Protein 2O8S (pdb70)

Secondary structure (DSSP, 8-state):
------------HHHHHHHHHHHTHHHHHHHHTTSHHHHHHHHHHHHHGGG--STTT---HHHHHHHHHHTTTT----HHHHHHHHHH-SSSTT-GGGGSSSTHHHHHHHHT-HHHHGGGTTSSTIIIIIHHHHHHHHHHHHHHHTT-HHHHHHHHHHHHSTT--SHHHHHTSHHHHHHHHTTTT-----TTHHHHHHHSS-TTTTT-TTHHHHHHHHHH------/------------HHHHHHHHHHHTHHHHHHHHTTSHHHHHHHHHHHHHGGG--STTT---HHHHHHHHHHTTTT----HHHHHHHHHH-SSSTT-GGGGSS-THHHHHHHHT-HHHHGGGGGGSTIIIIIHHHHHHHHHHHHHHHTT-HHHHHHHHHHHHSTT--SHHHHHTSHHHHHHHHTTTT-----TTHHHHHHHSS-TTTTT-TTHHHHHHHHHH------

Organism: Agrobacterium fabrum (strain C58 / ATCC 33970) (NCBI:txid176299)

Nearest PDB structures (foldseek):
  2o8s-assembly2_B  TM=1.003E+00  e=2.382E-29  Agrobacterium fabrum str. C58
  2o8s-assembly2_B  TM=1.004E+00  e=2.084E-30  Agrobacterium fabrum str. C58

Solvent-accessible surface area: 23712 Å² total

Foldseek 3Di:
DQDDDDDQDVVLVQVVVLCVCVPPVVVLLVVLCVPPVLVVLLVCLLPCLLVDQALVSCCDQSNQCLLCLLLVVNSRVPVVVLSQLLQQAQPDCPRSQNSHLQVSSNLSSVLQNCNPQGRCSSVDCSPRVVSSSSNSLSCSLVVCCVPVVLSSLLSVCLVCQQVFQFLSSQVSHPSRVVLVCPLVPHVDDDDVVRVVDVVVDPSVCSNDSPVVSVSCVSSSVCCCPD/DFDDDDDQDLVLVQVVVLCVCVPPVVVLLVVLCVPPVLVVLLVCLLPCLLVDQALVSCCDQSNQCLLCLLLVVNSRVPVVRLSQLQQQAQPDCPRSQNSYLQVSSNLSSVLQNCNPQGRCSSVDCSPRVVSSSSNSLSCSLVVCCVPVVLSSLLSVCLVCQQVFQFLSSQVSHPSRVVLVCPLVPHVDDDDVVRVVVVVVDPSVCSNDSPVVSVSCVSSSVCCCPD

B-factor: mean 45.88, std 21.54, range [7.76, 92.49]

InterPro domains:
  IPR010626 Protein of unknown function DUF1217 [PF06748] (13-161)
  IPR023157 AGR-C-984p-like superfamily [G3DSA:1.10.3700.10] (1-177)
  IPR023157 AGR-C-984p-like superfamily [SSF158837] (1-176)

Sequence (452 aa):
PPSPQPVSHKVTSTYTSYRLISQDIGKSLERVSKQPDVARETEYYREKIGSVKSIDDFADTRLYNYALKAHGLEDAYAKAFIRKVLTEGASDKNAFANKLSDNRYAELAKSLDFAGLGAAATATEAAKSGVIGNYARQTLEQEAGDDNNGVRLALYFERKAPTIKSGLDFLADDALAQVFRTTFNLAADVDKQAALIEKSINIKDLQDPEKVGKLLERFTIWEQNPPPSPQPVSHKVTSTYTSYRLISQDIGKSLERVSKQPDVARETEYYREKIGSVKSIDDFADTRLYNYALKAHGLEDAYAKAFIRKVLTEGASDKNAFANKLSDNRYAELAKSLDFAGLGAAATATEAAKSGVIGNYARQTLEQEAGDDNNGVRLALYFERKAPTIKSGLDFLADDALAQVFRTTFNLAADVDKQAALIEKSINIKDLQDPEKVGKLLERFTIWEQNP

Structure (mmCIF, N/CA/C/O backbone):
data_2O8S
#
_entry.id   2O8S
#
_cell.length_a   42.490
_cell.length_b   42.490
_cell.length_c   332.804
_cell.angle_alpha   90.00
_cell.angle_beta   90.00
_cell.angle_gamma   90.00
#
_symmetry.space_group_name_H-M   'P 43'
#
loop_
_entity.id
_entity.type
_entity.pdbx_description
1 polymer AGR_C_984p
2 non-polymer 'SULFATE ION'
3 water water
#
loop_
_atom_site.group_PDB
_atom_site.id
_atom_site.type_symbol
_atom_site.label_atom_id
_atom_site.label_alt_id
_atom_site.label_comp_id
_atom_site.label_asym_id
_atom_site.label_entity_id
_atom_site.label_seq_id
_atom_site.pdbx_PDB_ins_code
_atom_site.Cartn_x
_atom_site.Cartn_y
_atom_site.Cartn_z
_atom_site.occupancy
_atom_site.B_iso_or_equiv
_atom_site.auth_seq_id
_atom_site.auth_comp_id
_atom_site.auth_asym_id
_atom_site.auth_atom_id
_atom_site.pdbx_PDB_model_num
ATOM 1 N N . PRO A 1 20 ? 17.132 -2.507 164.539 1.00 62.41 20 PRO A N 1
ATOM 2 C CA . PRO A 1 20 ? 16.248 -1.507 165.185 1.00 61.91 20 PRO A CA 1
ATOM 3 C C . PRO A 1 20 ? 16.998 -0.709 166.252 1.00 60.84 20 PRO A C 1
ATOM 4 O O . PRO A 1 20 ? 16.774 -0.888 167.450 1.00 60.18 20 PRO A O 1
ATOM 8 N N . PRO A 1 21 ? 17.910 0.181 165.821 1.00 60.45 21 PRO A N 1
ATOM 9 C CA . PRO A 1 21 ? 18.694 1.010 166.744 1.00 58.74 21 PRO A CA 1
ATOM 10 C C . PRO A 1 21 ? 17.854 2.095 167.400 1.00 57.18 21 PRO A C 1
ATOM 11 O O . PRO A 1 21 ? 17.233 2.910 166.713 1.00 56.42 21 PRO A O 1
ATOM 15 N N . SER A 1 22 ? 17.843 2.089 168.730 1.00 54.42 22 SER A N 1
ATOM 16 C CA . SER A 1 22 ? 17.101 3.060 169.518 1.00 51.92 22 SER A CA 1
ATOM 17 C C . SER A 1 22 ? 17.003 4.357 168.735 1.00 51.13 22 SER A C 1
ATOM 18 O O . SER A 1 22 ? 18.020 4.890 168.277 1.00 49.35 22 SER A O 1
ATOM 21 N N . PRO A 1 23 ? 15.775 4.870 168.551 1.00 51.14 23 PRO A N 1
ATOM 22 C CA . PRO A 1 23 ? 15.523 6.115 167.817 1.00 51.89 23 PRO A CA 1
ATOM 23 C C . PRO A 1 23 ? 16.128 7.347 168.498 1.00 52.83 23 PRO A C 1
ATOM 24 O O . PRO A 1 23 ? 16.561 7.282 169.647 1.00 52.51 23 PRO A O 1
ATOM 28 N N . GLN A 1 24 ? 16.149 8.468 167.784 1.00 54.24 24 GLN A N 1
ATOM 29 C CA . GLN A 1 24 ? 16.711 9.706 168.318 1.00 54.35 24 GLN A CA 1
ATOM 30 C C . GLN A 1 24 ? 16.115 10.972 167.669 1.00 55.72 24 GLN A C 1
ATOM 31 O O . GLN A 1 24 ? 15.785 10.975 166.474 1.00 55.89 24 GLN A O 1
ATOM 37 N N . PRO A 1 25 ? 15.965 12.062 168.458 1.00 57.14 25 PRO A N 1
ATOM 38 C CA . PRO A 1 25 ? 15.408 13.343 167.998 1.00 57.76 25 PRO A CA 1
ATOM 39 C C . PRO A 1 25 ? 16.089 13.930 166.763 1.00 58.95 25 PRO A C 1
ATOM 40 O O . PRO A 1 25 ? 17.177 14.498 166.852 1.00 59.93 25 PRO A O 1
ATOM 44 N N . VAL A 1 26 ? 15.424 13.793 165.616 1.00 59.48 26 VAL A N 1
ATOM 45 C CA . VAL A 1 26 ? 15.940 14.286 164.335 1.00 60.48 26 VAL A CA 1
ATOM 46 C C . VAL A 1 26 ? 15.817 15.818 164.221 1.00 60.82 26 VAL A C 1
ATOM 47 O O . VAL A 1 26 ? 14.837 16.406 164.670 1.00 60.43 26 VAL A O 1
ATOM 51 N N . SER A 1 27 ? 16.823 16.447 163.622 1.00 61.27 27 SER A N 1
ATOM 52 C CA . SER A 1 27 ? 16.871 17.900 163.452 1.00 63.38 27 SER A CA 1
ATOM 53 C C . SER A 1 27 ? 15.516 18.620 163.451 1.00 64.44 27 SER A C 1
ATOM 54 O O . SER A 1 27 ? 14.709 18.422 162.543 1.00 64.61 27 SER A O 1
ATOM 57 N N . HIS A 1 28 ? 15.270 19.463 164.456 1.00 65.34 28 HIS A N 1
ATOM 58 C CA . HIS A 1 28 ? 14.006 20.201 164.527 1.00 67.64 28 HIS A CA 1
ATOM 59 C C . HIS A 1 28 ? 14.235 21.705 164.404 1.00 68.24 28 HIS A C 1
ATOM 60 O O . HIS A 1 28 ? 13.908 22.311 163.382 1.00 67.74 28 HIS A O 1
ATOM 67 N N . LYS A 1 29 ? 14.805 22.299 165.445 1.00 68.80 29 LYS A N 1
ATOM 68 C CA . LYS A 1 29 ? 15.057 23.741 165.477 1.00 69.00 29 LYS A CA 1
ATOM 69 C C . LYS A 1 29 ? 16.447 24.100 164.948 1.00 69.25 29 LYS A C 1
ATOM 70 O O . LYS A 1 29 ? 16.657 25.186 164.404 1.00 69.42 29 LYS A O 1
ATOM 76 N N . VAL A 1 54 ? 34.717 22.159 138.231 1.00 63.22 54 VAL A N 1
ATOM 77 C CA . VAL A 1 54 ? 35.343 23.448 137.962 1.00 63.48 54 VAL A CA 1
ATOM 78 C C . VAL A 1 54 ? 36.491 23.691 138.937 1.00 63.95 54 VAL A C 1
ATOM 79 O O . VAL A 1 54 ? 37.295 24.605 138.733 1.00 63.99 54 VAL A O 1
ATOM 83 N N . THR A 1 55 ? 36.542 22.879 139.998 1.00 64.66 55 THR A N 1
ATOM 84 C CA . THR A 1 55 ? 37.580 22.937 141.047 1.00 65.53 55 THR A CA 1
ATOM 85 C C . THR A 1 55 ? 37.427 24.017 142.132 1.00 66.73 55 THR A C 1
ATOM 86 O O . THR A 1 55 ? 38.197 24.048 143.095 1.00 67.56 55 THR A O 1
ATOM 90 N N . SER A 1 56 ? 36.434 24.887 141.976 1.00 67.64 56 SER A N 1
ATOM 91 C CA . SER A 1 56 ? 36.194 25.980 142.914 1.00 68.49 56 SER A CA 1
ATOM 92 C C . SER A 1 56 ? 36.057 25.571 144.382 1.00 69.28 56 SER A C 1
ATOM 93 O O . SER A 1 56 ? 36.519 26.292 145.273 1.00 69.71 56 SER A O 1
ATOM 96 N N . THR A 1 57 ? 35.424 24.431 144.645 1.00 69.49 57 THR A N 1
ATOM 97 C CA . THR A 1 57 ? 35.257 23.983 146.027 1.00 69.75 57 THR A CA 1
ATOM 98 C C . THR A 1 57 ? 36.607 23.673 146.665 1.00 70.24 57 THR A C 1
ATOM 99 O O . THR A 1 57 ? 36.948 24.252 147.694 1.00 70.61 57 THR A O 1
ATOM 103 N N . TYR A 1 58 ? 37.373 22.769 146.056 1.00 71.40 58 TYR A N 1
ATOM 104 C CA . TYR A 1 58 ? 38.687 22.407 146.583 1.00 71.91 58 TYR A CA 1
ATOM 105 C C . TYR A 1 58 ? 39.458 23.678 146.861 1.00 71.80 58 TYR A C 1
ATOM 106 O O . TYR A 1 58 ? 40.264 23.748 147.788 1.00 71.63 58 TYR A O 1
ATOM 115 N N . THR A 1 59 ? 39.207 24.680 146.028 1.00 71.87 59 THR A N 1
ATOM 116 C CA . THR A 1 59 ? 39.845 25.980 146.162 1.00 72.25 59 THR A CA 1
ATOM 117 C C . THR A 1 59 ? 39.542 26.526 147.559 1.00 72.40 59 THR A C 1
ATOM 118 O O . THR A 1 59 ? 40.419 26.566 148.421 1.00 72.63 59 THR A O 1
ATOM 122 N N . SER A 1 60 ? 38.289 26.923 147.770 1.00 72.17 60 SER A N 1
ATOM 123 C CA . SER A 1 60 ? 37.823 27.472 149.043 1.00 71.66 60 SER A CA 1
ATOM 124 C C . SER A 1 60 ? 38.319 26.680 150.247 1.00 71.15 60 SER A C 1
ATOM 125 O O . SER A 1 60 ? 38.893 27.244 151.181 1.00 71.22 60 SER A O 1
ATOM 128 N N . TYR A 1 61 ? 38.074 25.375 150.228 1.00 70.69 61 TYR A N 1
ATOM 129 C CA . TYR A 1 61 ? 38.511 24.498 151.307 1.00 70.25 61 TYR A CA 1
ATOM 130 C C . TYR A 1 61 ? 39.958 24.835 151.620 1.00 70.83 61 TYR A C 1
ATOM 131 O O . TYR A 1 61 ? 40.272 25.393 152.674 1.00 71.30 61 TYR A O 1
ATOM 140 N N . ARG A 1 62 ? 40.831 24.480 150.688 1.00 71.65 62 ARG A N 1
ATOM 141 C CA . ARG A 1 62 ? 42.252 24.741 150.816 1.00 72.08 62 ARG A CA 1
ATOM 142 C C . ARG A 1 62 ? 42.552 26.087 151.472 1.00 72.02 62 ARG A C 1
ATOM 143 O O . ARG A 1 62 ? 43.405 26.184 152.354 1.00 71.72 62 ARG A O 1
ATOM 151 N N . LEU A 1 63 ? 41.849 27.127 151.041 1.00 72.78 63 LEU A N 1
ATOM 152 C CA . LEU A 1 63 ? 42.066 28.460 151.590 1.00 73.46 63 LEU A CA 1
ATOM 153 C C . LEU A 1 63 ? 42.015 28.422 153.108 1.00 73.03 63 LEU A C 1
ATOM 154 O O . LEU A 1 63 ? 42.966 28.816 153.785 1.00 73.34 63 LEU A O 1
ATOM 159 N N . ILE A 1 64 ? 40.902 27.926 153.635 1.00 71.97 64 ILE A N 1
ATOM 160 C CA . ILE A 1 64 ? 40.704 27.840 155.074 1.00 71.17 64 ILE A CA 1
ATOM 161 C C . ILE A 1 64 ? 41.646 26.837 155.714 1.00 70.27 64 ILE A C 1
ATOM 162 O O . ILE A 1 64 ? 42.481 27.194 156.540 1.00 68.82 64 ILE A O 1
ATOM 167 N N . SER A 1 65 ? 41.497 25.579 155.323 1.00 70.11 65 SER A N 1
ATOM 168 C CA . SER A 1 65 ? 42.319 24.502 155.849 1.00 70.57 65 SER A CA 1
ATOM 169 C C . SER A 1 65 ? 43.764 24.900 156.082 1.00 71.41 65 SER A C 1
ATOM 170 O O . SER A 1 65 ? 44.367 24.533 157.089 1.00 71.54 65 SER A O 1
ATOM 173 N N . GLN A 1 66 ? 44.322 25.646 155.138 1.00 72.97 66 GLN A N 1
ATOM 174 C CA . GLN A 1 66 ? 45.706 26.075 155.238 1.00 74.38 66 GLN A CA 1
ATOM 175 C C . GLN A 1 66 ? 45.903 26.922 156.481 1.00 74.41 66 GLN A C 1
ATOM 176 O O . GLN A 1 66 ? 46.361 26.424 157.508 1.00 74.88 66 GLN A O 1
ATOM 182 N N . ASP A 1 67 ? 45.550 28.200 156.389 1.00 74.33 67 ASP A N 1
ATOM 183 C CA . ASP A 1 67 ? 45.703 29.101 157.522 1.00 74.57 67 ASP A CA 1
ATOM 184 C C . ASP A 1 67 ? 44.563 28.897 158.513 1.00 73.92 67 ASP A C 1
ATOM 185 O O . ASP A 1 67 ? 43.832 29.831 158.842 1.00 74.13 67 ASP A O 1
ATOM 190 N N . ILE A 1 68 ? 44.414 27.670 158.994 1.00 73.22 68 ILE A N 1
ATOM 191 C CA . ILE A 1 68 ? 43.347 27.362 159.930 1.00 71.68 68 ILE A CA 1
ATOM 192 C C . ILE A 1 68 ? 43.444 28.206 161.187 1.00 70.57 68 ILE A C 1
ATOM 193 O O . ILE A 1 68 ? 42.432 28.628 161.735 1.00 70.79 68 ILE A O 1
ATOM 198 N N . GLY A 1 69 ? 44.668 28.452 161.636 1.00 69.43 69 GLY A N 1
ATOM 199 C CA . GLY A 1 69 ? 44.862 29.247 162.831 1.00 67.52 69 GLY A CA 1
ATOM 200 C C . GLY A 1 69 ? 44.199 30.605 162.744 1.00 66.74 69 GLY A C 1
ATOM 201 O O . GLY A 1 69 ? 43.460 30.996 163.642 1.00 65.93 69 GLY A O 1
ATOM 202 N N . LYS A 1 70 ? 44.459 31.324 161.656 1.00 66.15 70 LYS A N 1
ATOM 203 C CA . LYS A 1 70 ? 43.895 32.656 161.449 1.00 65.36 70 LYS A CA 1
ATOM 204 C C . LYS A 1 70 ? 42.376 32.620 161.323 1.00 64.13 70 LYS A C 1
ATOM 205 O O . LYS A 1 70 ? 41.691 33.557 161.727 1.00 65.16 70 LYS A O 1
ATOM 211 N N . SER A 1 71 ? 41.849 31.543 160.755 1.00 61.85 71 SER A N 1
ATOM 212 C CA . SER A 1 71 ? 40.408 31.417 160.610 1.00 59.10 71 SER A CA 1
ATOM 213 C C . SER A 1 71 ? 39.787 31.284 161.993 1.00 57.79 71 SER A C 1
ATOM 214 O O . SER A 1 71 ? 39.024 32.149 162.430 1.00 56.96 71 SER A O 1
ATOM 217 N N . LEU A 1 72 ? 40.132 30.196 162.677 1.00 55.83 72 LEU A N 1
ATOM 218 C CA . LEU A 1 72 ? 39.630 29.912 164.017 1.00 54.77 72 LEU A CA 1
ATOM 219 C C . LEU A 1 72 ? 39.858 31.054 164.989 1.00 55.58 72 LEU A C 1
ATOM 220 O O . LEU A 1 72 ? 39.096 31.237 165.932 1.00 55.37 72 LEU A O 1
ATOM 225 N N . GLU A 1 73 ? 40.922 31.810 164.752 1.00 56.79 73 GLU A N 1
ATOM 226 C CA . GLU A 1 73 ? 41.289 32.933 165.602 1.00 57.88 73 GLU A CA 1
ATOM 227 C C . GLU A 1 73 ? 40.380 34.121 165.287 1.00 57.64 73 GLU A C 1
ATOM 228 O O . GLU A 1 73 ? 39.927 34.836 166.184 1.00 58.61 73 GLU A O 1
ATOM 234 N N . ARG A 1 74 ? 40.107 34.322 164.004 1.00 56.65 74 ARG A N 1
ATOM 235 C CA . ARG A 1 74 ? 39.237 35.408 163.583 1.00 55.10 74 ARG A CA 1
ATOM 236 C C . ARG A 1 74 ? 37.836 35.120 164.130 1.00 54.07 74 ARG A C 1
ATOM 237 O O . ARG A 1 74 ? 37.171 35.996 164.689 1.00 53.55 74 ARG A O 1
ATOM 245 N N . VAL A 1 75 ? 37.402 33.874 163.969 1.00 51.42 75 VA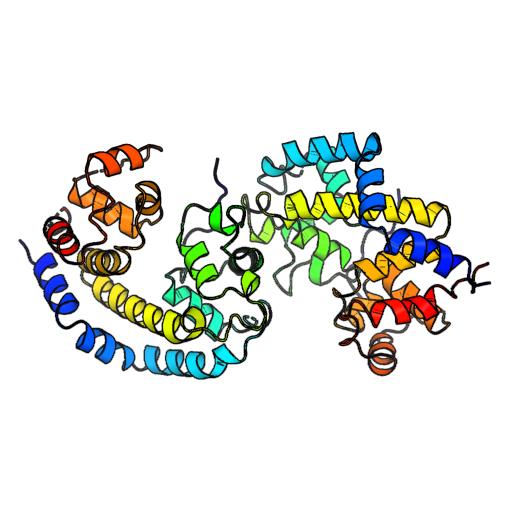L A N 1
ATOM 246 C CA . VAL A 1 75 ? 36.095 33.444 164.439 1.00 49.87 75 VAL A CA 1
ATOM 247 C C . VAL A 1 75 ? 35.941 33.678 165.940 1.00 48.71 75 VAL A C 1
ATOM 248 O O . VAL A 1 75 ? 34.984 34.306 166.379 1.00 48.78 75 VAL A O 1
ATOM 252 N N . SER A 1 76 ? 36.896 33.179 166.718 1.00 47.13 76 SER A N 1
ATOM 253 C CA . SER A 1 76 ? 36.875 33.324 168.174 1.00 45.53 76 SER A CA 1
ATOM 254 C C . SER A 1 76 ? 36.670 34.776 168.585 1.00 44.60 76 SER A C 1
ATOM 255 O O . SER A 1 76 ? 36.310 35.076 169.733 1.00 43.19 76 SER A O 1
ATOM 258 N N . LYS A 1 77 ? 36.904 35.670 167.632 1.00 44.49 77 LYS A N 1
ATOM 259 C CA . LYS A 1 77 ? 36.770 37.089 167.869 1.00 45.33 77 LYS A CA 1
ATOM 260 C C . LYS A 1 77 ? 35.366 37.592 167.554 1.00 44.44 77 LYS A C 1
ATOM 261 O O . LYS A 1 77 ? 35.004 38.707 167.935 1.00 42.63 77 LYS A O 1
ATOM 267 N N . GLN A 1 78 ? 34.571 36.781 166.861 1.00 43.76 78 GLN A N 1
ATOM 268 C CA . GLN A 1 78 ? 33.214 37.197 166.531 1.00 43.75 78 GLN A CA 1
ATOM 269 C C . GLN A 1 78 ? 32.449 37.448 167.814 1.00 43.26 78 GLN A C 1
ATOM 270 O O . GLN A 1 78 ? 32.343 36.577 168.673 1.00 42.37 78 GLN A O 1
ATOM 276 N N . PRO A 1 79 ? 31.880 38.652 167.941 1.00 43.59 79 PRO A N 1
ATOM 277 C CA . PRO A 1 79 ? 31.110 39.095 169.105 1.00 42.99 79 PRO A CA 1
ATOM 278 C C . PRO A 1 79 ? 30.258 38.029 169.786 1.00 42.13 79 PRO A C 1
ATOM 279 O O . PRO A 1 79 ? 30.213 37.966 171.015 1.00 42.02 79 PRO A O 1
ATOM 283 N N . ASP A 1 80 ? 29.590 37.194 168.992 1.00 41.57 80 ASP A N 1
ATOM 284 C CA . ASP A 1 80 ? 28.733 36.153 169.543 1.00 40.35 80 ASP A CA 1
ATOM 285 C C . ASP A 1 80 ? 29.532 35.008 170.137 1.00 38.55 80 ASP A C 1
ATOM 286 O O . ASP A 1 80 ? 29.266 34.582 171.263 1.00 37.39 80 ASP A O 1
ATOM 291 N N . VAL A 1 81 ? 30.506 34.512 169.374 1.00 34.67 81 VAL A N 1
ATOM 292 C CA . VAL A 1 81 ? 31.356 33.421 169.832 1.00 32.64 81 VAL A CA 1
ATOM 293 C C . VAL A 1 81 ? 32.113 33.881 171.079 1.00 31.58 81 VAL A C 1
ATOM 294 O O . VAL A 1 81 ? 32.290 33.134 172.036 1.00 31.59 81 VAL A O 1
ATOM 298 N N . ALA A 1 82 ? 32.541 35.131 171.060 1.00 30.70 82 ALA A N 1
ATOM 299 C CA . ALA A 1 82 ? 33.270 35.700 172.170 1.00 29.99 82 ALA A CA 1
ATOM 300 C C . ALA A 1 82 ? 32.434 35.667 173.440 1.00 31.44 82 ALA A C 1
ATOM 301 O O . ALA A 1 82 ? 32.771 34.983 174.399 1.00 33.26 82 ALA A O 1
ATOM 303 N N . ARG A 1 83 ? 31.343 36.419 173.443 1.00 31.42 83 ARG A N 1
ATOM 304 C CA . ARG A 1 83 ? 30.441 36.499 174.587 1.00 28.96 83 ARG A CA 1
ATOM 305 C C . ARG A 1 83 ? 30.048 35.129 175.161 1.00 29.36 83 ARG A C 1
ATO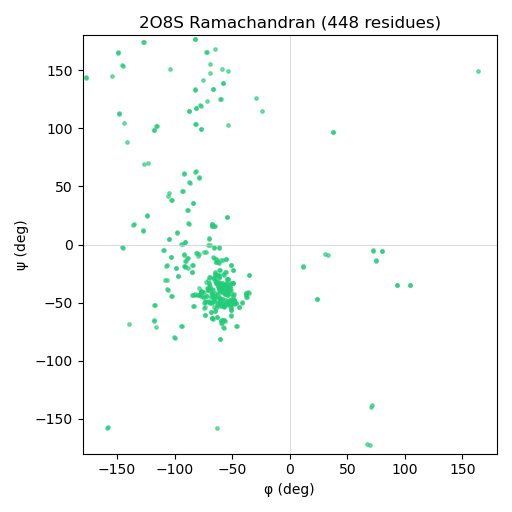M 306 O O . ARG A 1 83 ? 30.155 34.893 176.368 1.00 31.09 83 ARG A O 1
ATOM 314 N N . GLU A 1 84 ? 29.595 34.223 174.307 1.00 27.79 84 GLU A N 1
ATOM 315 C CA . GLU A 1 84 ? 29.213 32.907 174.777 1.00 26.66 84 GLU A CA 1
ATOM 316 C C . GLU A 1 84 ? 30.412 32.115 175.273 1.00 25.09 84 GLU A C 1
ATOM 317 O O . GLU A 1 84 ? 30.351 31.499 176.333 1.00 25.28 84 GLU A O 1
ATOM 323 N N . THR A 1 85 ? 31.501 32.132 174.512 1.00 24.29 85 THR A N 1
ATOM 324 C CA . THR A 1 85 ? 32.731 31.416 174.880 1.00 22.60 85 THR A CA 1
ATOM 325 C C . THR A 1 85 ? 33.236 31.877 176.244 1.00 21.86 85 THR A C 1
ATOM 326 O O . THR A 1 85 ? 33.778 31.093 177.029 1.00 24.09 85 THR A O 1
ATOM 330 N N . GLU A 1 86 ? 33.043 33.162 176.515 1.00 19.22 86 GLU A N 1
ATOM 331 C CA . GLU A 1 86 ? 33.459 33.773 177.772 1.00 19.46 86 GLU A CA 1
ATOM 332 C C . GLU A 1 86 ? 32.703 33.187 178.956 1.00 20.02 86 GLU A C 1
ATOM 333 O O . GLU A 1 86 ? 33.298 32.708 179.924 1.00 20.93 86 GLU A O 1
ATOM 339 N N . TYR A 1 87 ? 31.380 33.245 178.853 1.00 18.99 87 TYR A N 1
ATOM 340 C CA . TYR A 1 87 ? 30.475 32.744 179.878 1.00 17.23 87 TYR A CA 1
ATOM 341 C C . TYR A 1 87 ? 30.738 31.273 180.172 1.00 15.42 87 TYR A C 1
ATOM 342 O O . TYR A 1 87 ? 30.733 30.840 181.329 1.00 19.35 87 TYR A O 1
ATOM 351 N N . TYR A 1 88 ? 30.975 30.504 179.125 1.00 13.42 88 TYR A N 1
ATOM 352 C CA . TYR A 1 88 ? 31.232 29.087 179.290 1.00 13.36 88 TYR A CA 1
ATOM 353 C C . TYR A 1 88 ? 32.577 28.818 180.000 1.00 17.30 88 TYR A C 1
ATOM 354 O O . TYR A 1 88 ? 32.676 27.964 180.900 1.00 19.64 88 TYR A O 1
ATOM 363 N N . ARG A 1 89 ? 33.610 29.567 179.628 1.00 16.67 89 ARG A N 1
ATOM 364 C CA . ARG A 1 89 ? 34.911 29.366 180.251 1.00 18.09 89 ARG A CA 1
ATOM 365 C C . ARG A 1 89 ? 34.881 29.676 181.748 1.00 18.11 89 ARG A C 1
ATOM 366 O O . ARG A 1 89 ? 35.589 29.039 182.540 1.00 18.64 89 ARG A O 1
ATOM 374 N N . GLU A 1 90 ? 34.043 30.631 182.139 1.00 18.85 90 GLU A N 1
ATOM 375 C CA . GLU A 1 90 ? 33.941 31.057 183.535 1.00 18.33 90 GLU A CA 1
ATOM 376 C C . GLU A 1 90 ? 32.928 30.349 184.397 1.00 20.53 90 GLU A C 1
ATOM 377 O O . GLU A 1 90 ? 33.003 30.426 185.620 1.00 21.71 90 GLU A O 1
ATOM 383 N N . LYS A 1 91 ? 31.963 29.684 183.776 1.00 20.96 91 LYS A N 1
ATOM 384 C CA . LYS A 1 91 ? 30.938 28.993 184.539 1.00 20.45 91 LYS A CA 1
ATOM 385 C C . LYS A 1 91 ? 31.042 27.484 184.524 1.00 19.14 91 LYS A C 1
ATOM 386 O O . LYS A 1 91 ? 30.669 26.821 185.489 1.00 21.84 91 LYS A O 1
ATOM 392 N N . ILE A 1 92 ? 31.550 26.931 183.435 1.00 18.58 92 ILE A N 1
ATOM 393 C CA . ILE A 1 92 ? 31.609 25.493 183.334 1.00 15.95 92 ILE A CA 1
ATOM 394 C C . ILE A 1 92 ? 32.249 24.779 184.539 1.00 16.83 92 ILE A C 1
ATOM 395 O O . ILE A 1 92 ? 31.679 23.807 185.071 1.00 15.38 92 ILE A O 1
ATOM 400 N N . GLY A 1 93 ? 33.397 25.277 185.001 1.00 16.70 93 GLY A N 1
ATOM 401 C CA . GLY A 1 93 ? 34.075 24.638 186.116 1.00 15.79 93 GLY A CA 1
ATOM 402 C C . GLY A 1 93 ? 33.276 24.561 187.396 1.00 17.81 93 GLY A C 1
ATOM 403 O O . GLY A 1 93 ? 33.664 23.845 188.321 1.00 18.05 93 GLY A O 1
ATOM 404 N N . SER A 1 94 ? 32.174 25.306 187.455 1.00 17.96 94 SER A N 1
ATOM 405 C CA . SER A 1 94 ? 31.315 25.332 188.631 1.00 18.59 94 SER A CA 1
ATOM 406 C C . SER A 1 94 ? 30.244 24.253 188.602 1.00 18.60 94 SER A C 1
ATOM 407 O O . SER A 1 94 ? 29.581 24.017 189.602 1.00 19.60 94 SER A O 1
ATOM 410 N N . VAL A 1 95 ? 30.075 23.608 187.451 1.00 19.92 95 VAL A N 1
ATOM 411 C CA . VAL A 1 95 ? 29.070 22.567 187.295 1.00 19.73 95 VAL A CA 1
ATOM 412 C C . VAL A 1 95 ? 29.591 21.248 187.850 1.00 23.09 95 VAL A C 1
ATOM 413 O O . VAL A 1 95 ? 30.575 20.697 187.357 1.00 24.16 95 VAL A O 1
ATOM 417 N N . LYS A 1 96 ? 28.922 20.740 188.878 1.00 22.60 96 LYS A N 1
ATOM 418 C CA . LYS A 1 96 ? 29.350 19.511 189.515 1.00 24.68 96 LYS A CA 1
ATOM 419 C C . LYS A 1 96 ? 28.446 18.324 189.263 1.00 25.43 96 LYS A C 1
ATOM 420 O O . LYS A 1 96 ? 28.750 17.209 189.680 1.00 27.05 96 LYS A O 1
ATOM 426 N N . SER A 1 97 ? 27.330 18.553 188.589 1.00 24.18 97 SER A N 1
ATOM 427 C CA . SER A 1 97 ? 26.389 17.470 188.355 1.00 24.04 97 SER A CA 1
ATOM 428 C C . SER A 1 97 ? 25.651 17.656 187.056 1.00 22.76 97 SER A C 1
ATOM 429 O O . SER A 1 97 ? 25.668 18.736 186.473 1.00 22.81 97 SER A O 1
ATOM 432 N N . ILE A 1 98 ? 25.005 16.585 186.613 1.00 22.76 98 ILE A N 1
ATOM 433 C CA . ILE A 1 98 ? 24.221 16.617 185.398 1.00 21.28 98 ILE A CA 1
ATOM 434 C C . ILE A 1 98 ? 23.100 17.623 185.636 1.00 2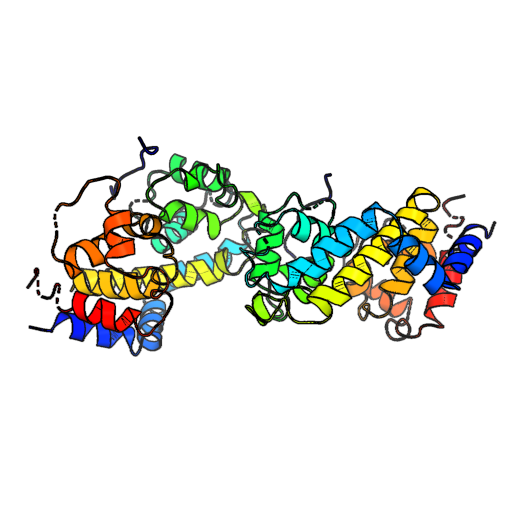2.56 98 ILE A C 1
ATOM 435 O O . ILE A 1 98 ? 22.719 18.371 184.738 1.00 24.58 98 ILE A O 1
A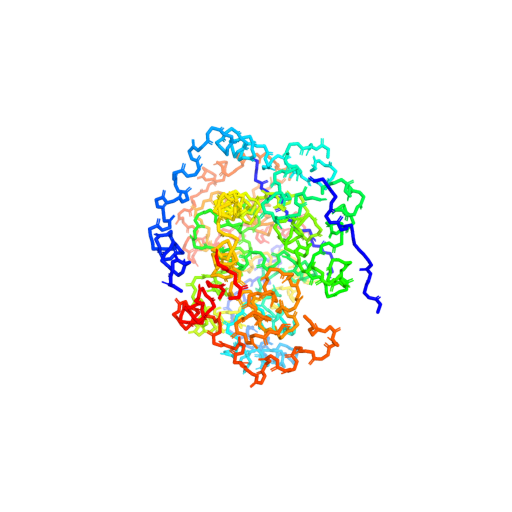TOM 440 N N . ASP A 1 99 ? 22.599 17.660 186.867 1.00 24.05 99 ASP A N 1
ATOM 441 C CA . ASP A 1 99 ? 21.522 18.579 187.226 1.00 26.15 99 ASP A CA 1
ATOM 442 C C . ASP A 1 99 ? 21.966 20.006 187.027 1.00 26.06 99 ASP A C 1
ATOM 443 O O . ASP A 1 99 ? 21.286 20.813 186.394 1.00 27.79 99 ASP A O 1
ATOM 448 N N . ASP A 1 100 ? 23.113 20.305 187.618 1.00 25.37 100 ASP A N 1
ATOM 449 C CA . ASP A 1 100 ? 23.712 21.624 187.556 1.00 23.66 100 ASP A CA 1
ATOM 450 C C . ASP A 1 100 ? 23.841 22.030 186.118 1.00 21.51 100 ASP A C 1
ATOM 451 O O . ASP A 1 100 ? 23.538 23.164 185.759 1.00 20.88 100 ASP A O 1
ATOM 456 N N . PHE A 1 101 ? 24.274 21.082 185.300 1.00 20.71 101 PHE A N 1
ATOM 457 C CA . PHE A 1 101 ? 24.452 21.289 183.871 1.00 20.25 101 PHE A CA 1
ATOM 458 C C . PHE A 1 101 ? 23.147 21.573 183.128 1.00 19.09 101 PHE A C 1
ATOM 459 O O . PHE A 1 101 ? 23.025 22.584 182.429 1.00 20.57 101 PHE A O 1
ATOM 475 N N . ALA A 1 103 ? 20.383 22.416 184.332 1.00 20.71 103 ALA A N 1
ATOM 476 C CA . ALA A 1 103 ? 19.798 23.625 184.906 1.00 21.20 103 ALA A CA 1
ATOM 477 C C . ALA A 1 103 ? 20.309 24.928 184.304 1.00 22.86 103 ALA A C 1
ATOM 478 O O . ALA A 1 103 ? 19.780 26.001 184.583 1.00 25.44 103 ALA A O 1
ATOM 480 N N . ASP A 1 104 ? 21.341 24.839 183.479 1.00 26.50 104 ASP A N 1
ATOM 481 C CA . ASP A 1 104 ? 21.889 26.028 182.845 1.00 26.97 104 ASP A CA 1
ATOM 482 C C . ASP A 1 104 ? 21.684 25.919 181.359 1.00 26.87 104 ASP A C 1
ATOM 483 O O . ASP A 1 104 ? 22.418 25.200 180.685 1.00 26.60 104 ASP A O 1
ATOM 488 N N . THR A 1 105 ? 20.688 26.632 180.845 1.00 25.97 105 THR A N 1
ATOM 489 C CA . THR A 1 105 ? 20.411 26.596 179.421 1.00 22.89 105 THR A CA 1
ATOM 490 C C . THR A 1 105 ? 21.587 27.075 178.589 1.00 21.93 105 THR A C 1
ATOM 491 O O . THR A 1 105 ? 21.965 26.417 177.614 1.00 20.85 105 THR A O 1
ATOM 495 N N . ARG A 1 106 ? 22.162 28.211 178.977 1.00 21.68 106 ARG A N 1
ATOM 496 C CA . ARG A 1 106 ? 23.292 28.796 178.263 1.00 22.98 106 ARG A CA 1
ATOM 497 C C . ARG A 1 106 ? 24.465 27.819 178.006 1.00 25.24 106 ARG A C 1
ATOM 498 O O . ARG A 1 106 ? 24.940 27.674 176.868 1.00 23.60 106 ARG A O 1
ATOM 506 N N . LEU A 1 107 ? 24.916 27.155 179.064 1.00 25.93 107 LEU A N 1
ATOM 507 C CA . LEU A 1 107 ? 25.994 26.182 178.988 1.00 26.01 107 LEU A CA 1
ATOM 508 C C . LEU A 1 107 ? 25.556 24.928 178.234 1.00 25.62 107 LEU A C 1
ATOM 509 O O . LEU A 1 107 ? 26.345 24.303 177.517 1.00 27.74 107 LEU A O 1
ATOM 514 N N . TYR A 1 108 ? 24.298 24.555 178.424 1.00 26.54 108 TYR A N 1
ATOM 515 C CA . TYR A 1 108 ? 23.709 23.391 177.773 1.00 24.66 108 TYR A CA 1
ATOM 516 C C . TYR A 1 108 ? 23.696 23.607 176.257 1.00 26.22 108 TYR A C 1
ATOM 517 O O . TYR A 1 108 ? 24.145 22.747 175.494 1.00 27.32 108 TYR A O 1
ATOM 526 N N . ASN A 1 109 ? 23.190 24.765 175.834 1.00 27.16 109 ASN A N 1
ATOM 527 C CA . ASN A 1 109 ? 23.133 25.107 174.424 1.00 26.22 109 ASN A CA 1
ATOM 528 C C . ASN A 1 109 ? 24.509 25.189 173.832 1.00 27.68 109 ASN A C 1
ATOM 529 O O . ASN A 1 109 ? 24.701 24.891 172.652 1.00 30.23 109 ASN A O 1
ATOM 534 N N . TYR A 1 110 ? 25.471 25.610 174.640 1.00 26.25 110 TYR A N 1
ATOM 535 C CA . TYR A 1 110 ? 26.854 25.727 174.175 1.00 24.79 110 TYR A CA 1
ATOM 536 C C . TYR A 1 110 ? 27.478 24.374 173.876 1.00 24.17 110 TYR A C 1
ATOM 537 O O . TYR A 1 110 ? 28.053 24.156 172.816 1.00 24.31 110 TYR A O 1
ATOM 546 N N . ALA A 1 111 ? 27.348 23.468 174.832 1.00 23.95 111 ALA A N 1
ATOM 547 C CA . ALA A 1 111 ? 27.897 22.138 174.707 1.00 23.66 111 ALA A CA 1
ATOM 548 C C . ALA A 1 111 ? 27.365 21.406 173.490 1.00 25.25 111 ALA A C 1
ATOM 549 O O . ALA A 1 111 ? 28.106 20.681 172.815 1.00 26.64 111 ALA A O 1
ATOM 551 N N . LEU A 1 112 ? 26.085 21.595 173.198 1.00 24.38 112 LEU A N 1
ATOM 552 C CA . LEU A 1 112 ? 25.486 20.903 172.061 1.00 24.45 112 LEU A CA 1
ATOM 553 C C . LEU A 1 112 ? 25.836 21.502 170.741 1.00 22.95 112 LEU A C 1
ATOM 554 O O . LEU A 1 112 ? 26.140 20.774 169.808 1.00 22.39 112 LEU A O 1
ATOM 559 N N . LYS A 1 113 ? 25.781 22.824 170.650 1.00 23.30 113 LYS A N 1
ATOM 560 C CA . LYS A 1 113 ? 26.117 23.492 169.394 1.00 24.02 113 LYS A CA 1
ATOM 561 C C . LYS A 1 113 ? 27.514 23.058 168.946 1.00 25.30 113 LYS A C 1
ATOM 562 O O . LYS A 1 113 ? 27.768 22.861 167.765 1.00 25.67 113 LYS A O 1
ATOM 568 N N . ALA A 1 114 ? 28.401 22.890 169.921 1.00 26.10 114 ALA A N 1
ATOM 569 C CA . ALA A 1 114 ? 29.778 22.473 169.698 1.00 27.04 114 ALA A CA 1
ATOM 570 C C . ALA A 1 114 ? 29.856 21.023 169.259 1.00 27.59 114 ALA A C 1
ATOM 571 O O . ALA A 1 114 ? 30.791 20.621 168.570 1.00 30.51 114 ALA A O 1
ATOM 573 N N . HIS A 1 115 ? 28.889 20.219 169.669 1.00 27.52 115 HIS A N 1
ATOM 574 C CA . HIS A 1 115 ? 28.890 18.829 169.259 1.00 26.37 115 HIS A CA 1
ATOM 575 C C . HIS A 1 115 ? 27.959 18.673 168.077 1.00 27.76 115 HIS A C 1
ATOM 576 O O . HIS A 1 115 ? 27.648 17.557 167.666 1.00 28.09 115 HIS A O 1
ATOM 583 N N . GLY A 1 116 ? 27.534 19.812 167.533 1.00 30.03 116 GLY A N 1
ATOM 584 C CA . GLY A 1 116 ? 26.646 19.820 166.387 1.00 31.28 116 GLY A CA 1
ATOM 585 C C . GLY A 1 116 ? 25.212 19.397 166.662 1.00 33.88 116 GLY A C 1
ATOM 586 O O . GLY A 1 116 ? 24.375 19.458 165.765 1.00 33.94 116 GLY A O 1
ATOM 587 N N . LEU A 1 117 ? 24.922 18.963 167.886 1.00 33.31 117 LEU A N 1
ATOM 588 C CA . LEU A 1 117 ? 23.569 18.540 168.243 1.00 32.97 117 LEU A CA 1
ATOM 589 C C . LEU A 1 117 ? 22.727 19.744 168.638 1.00 34.97 117 LEU A C 1
ATOM 590 O O . LEU A 1 117 ? 21.882 19.658 169.524 1.00 35.00 117 LEU A O 1
ATOM 595 N N . GLU A 1 118 ? 22.966 20.865 167.965 1.00 37.13 118 GLU A N 1
ATOM 596 C CA . GLU A 1 118 ? 22.246 22.098 168.221 1.00 39.50 118 GLU A CA 1
ATOM 597 C C . GLU A 1 118 ? 20.754 22.024 167.883 1.00 40.21 118 GLU A C 1
ATOM 598 O O . GLU A 1 118 ? 19.951 22.756 168.460 1.00 40.69 118 GLU A O 1
ATOM 604 N N . ASP A 1 119 ? 20.374 21.151 166.953 1.00 41.01 119 ASP A N 1
ATOM 605 C CA . ASP A 1 119 ? 18.964 21.026 166.580 1.00 42.75 119 ASP A CA 1
ATOM 606 C C . ASP A 1 119 ? 18.194 19.963 167.349 1.00 42.59 119 ASP A C 1
ATOM 607 O O . ASP A 1 119 ? 17.012 19.733 167.091 1.00 43.88 119 ASP A O 1
ATOM 620 N N . ALA A 1 121 ? 18.701 19.984 170.724 1.00 35.53 121 ALA A N 1
ATOM 621 C CA . ALA A 1 121 ? 18.789 20.599 172.034 1.00 32.04 121 ALA A CA 1
ATOM 622 C C . ALA A 1 121 ? 17.458 20.504 172.770 1.00 30.31 121 ALA A C 1
ATOM 623 O O . ALA A 1 121 ? 17.416 20.341 173.983 1.00 30.13 121 ALA A O 1
ATOM 625 N N . TYR A 1 122 ? 16.371 20.599 172.019 1.00 28.94 122 TYR A N 1
ATOM 626 C CA . TYR A 1 122 ? 15.025 20.537 172.575 1.00 26.73 122 TYR A CA 1
ATOM 627 C C . TYR A 1 122 ? 14.727 19.203 173.257 1.00 25.71 122 TYR A C 1
ATOM 628 O O . TYR A 1 122 ? 13.745 19.085 173.988 1.00 27.61 122 TYR A O 1
ATOM 637 N N . ALA A 1 123 ? 15.556 18.199 172.990 1.00 23.90 123 ALA A N 1
ATOM 638 C CA . ALA A 1 123 ? 15.376 16.866 173.553 1.00 22.01 123 ALA A CA 1
ATOM 639 C C . ALA A 1 123 ? 16.057 16.778 174.908 1.00 22.51 123 ALA A C 1
ATOM 640 O O . ALA A 1 123 ? 16.876 15.888 175.167 1.00 21.25 123 ALA A O 1
ATOM 642 N N . LYS A 1 124 ? 15.702 17.707 175.782 1.00 21.52 124 LYS A N 1
ATOM 643 C CA . LYS A 1 124 ? 16.299 17.752 177.090 1.00 21.22 124 LYS A CA 1
ATOM 644 C C . LYS A 1 124 ? 16.292 16.421 177.787 1.00 20.83 124 LYS A C 1
ATOM 645 O O . LYS A 1 124 ? 17.288 16.027 178.372 1.00 24.44 124 LYS A O 1
ATOM 651 N N . ALA A 1 125 ? 15.191 15.701 177.721 1.00 20.05 125 ALA A N 1
ATOM 652 C CA . ALA A 1 125 ? 15.146 14.416 178.400 1.00 19.22 125 ALA A CA 1
ATOM 653 C C . ALA A 1 125 ? 16.134 13.409 177.800 1.00 18.18 125 ALA A C 1
ATOM 654 O O . ALA A 1 125 ? 16.639 12.521 178.497 1.00 22.08 125 ALA A O 1
ATOM 656 N N . PHE A 1 126 ? 16.402 13.565 176.505 1.00 17.49 126 PHE A N 1
ATOM 657 C CA . PHE A 1 126 ? 17.299 12.683 175.757 1.00 18.22 126 PHE A CA 1
ATOM 658 C C . PHE A 1 126 ? 18.757 12.952 176.098 1.00 19.40 126 PHE A C 1
ATOM 659 O O . PHE A 1 126 ? 19.528 12.040 176.407 1.00 19.24 126 PHE A O 1
ATOM 667 N N . ILE A 1 127 ? 19.128 14.220 176.035 1.00 18.07 127 ILE A N 1
ATOM 668 C CA . ILE A 1 127 ? 20.486 14.616 176.348 1.00 18.64 127 ILE A CA 1
ATOM 669 C C . ILE A 1 127 ? 20.835 14.150 177.765 1.00 20.15 127 ILE A C 1
ATOM 670 O O . ILE A 1 127 ? 21.951 13.701 178.011 1.00 19.81 127 ILE A O 1
ATOM 675 N N . ARG A 1 128 ? 19.885 14.230 178.691 1.00 19.85 128 ARG A N 1
ATOM 676 C CA . ARG A 1 128 ? 20.164 13.823 180.063 1.00 18.98 128 ARG A CA 1
ATOM 677 C C . ARG A 1 128 ? 20.475 12.337 180.219 1.00 18.79 128 ARG A C 1
ATOM 678 O O . ARG A 1 128 ? 21.409 11.961 180.940 1.00 19.49 128 ARG A O 1
ATOM 686 N N . LYS A 1 129 ? 19.687 11.491 179.559 1.00 16.93 129 LYS A N 1
ATOM 687 C CA . LYS A 1 129 ? 19.882 10.044 179.641 1.00 16.81 129 LYS A CA 1
ATOM 688 C C . LYS A 1 129 ? 21.263 9.648 179.090 1.00 17.38 129 LYS A C 1
ATOM 689 O O . LYS A 1 129 ? 21.969 8.823 179.660 1.00 17.48 129 LYS A O 1
ATOM 695 N N . VAL A 1 130 ? 21.621 10.244 177.965 1.00 18.08 130 VAL A N 1
ATOM 696 C CA . VAL A 1 130 ? 22.894 10.006 177.320 1.00 19.23 130 VAL A CA 1
ATOM 697 C C . VAL A 1 130 ? 24.052 10.267 178.293 1.00 21.79 130 VAL A C 1
ATOM 698 O O . VAL A 1 130 ? 25.023 9.476 178.371 1.00 20.75 130 VAL A O 1
ATOM 702 N N . LEU A 1 131 ? 23.905 11.357 179.053 1.00 20.15 131 LEU A N 1
ATOM 703 C CA . LEU A 1 131 ? 24.890 11.792 180.030 1.00 16.47 131 LEU A CA 1
ATOM 704 C C . LEU A 1 131 ? 24.847 10.922 181.241 1.00 17.33 131 LEU A C 1
ATOM 705 O O . LEU A 1 131 ? 25.878 10.545 181.807 1.00 21.63 131 LEU A O 1
ATOM 710 N N . THR A 1 132 ? 23.636 10.594 181.639 1.00 17.20 132 THR A N 1
ATOM 711 C CA . THR A 1 132 ? 23.468 9.791 182.827 1.00 12.17 132 THR A CA 1
ATOM 712 C C . THR A 1 132 ? 24.132 8.438 182.739 1.00 11.37 132 THR A C 1
ATOM 713 O O . THR A 1 132 ? 24.649 7.937 183.737 1.00 11.88 132 THR A O 1
ATOM 717 N N . GLU A 1 133 ? 24.125 7.835 181.561 1.00 12.27 133 GLU A N 1
ATOM 718 C CA . GLU A 1 133 ? 24.757 6.534 181.430 1.00 18.02 133 GLU A CA 1
ATOM 719 C C . GLU A 1 133 ? 26.219 6.599 181.002 1.00 18.51 133 GLU A C 1
ATOM 720 O O . GLU A 1 133 ? 26.921 5.590 181.045 1.00 18.08 133 GLU A O 1
ATOM 726 N N . GLY A 1 134 ? 26.684 7.791 180.626 1.00 22.12 134 GLY A N 1
ATOM 727 C CA . GLY A 1 134 ? 28.068 7.953 180.213 1.00 24.71 134 GLY A CA 1
ATOM 728 C C . GLY A 1 134 ? 28.338 7.284 178.879 1.00 27.48 134 GLY A C 1
ATOM 729 O O . GLY A 1 134 ? 27.404 6.832 178.219 1.00 27.97 134 GLY A O 1
ATOM 730 N N . ALA A 1 135 ? 29.606 7.226 178.462 1.00 29.76 135 ALA A N 1
ATOM 731 C CA . ALA A 1 135 ? 29.947 6.594 177.185 1.00 29.83 135 ALA A CA 1
ATOM 732 C C . ALA A 1 135 ? 31.165 5.699 177.276 1.00 29.90 135 ALA A C 1
ATOM 733 O O . ALA A 1 135 ? 31.751 5.354 176.250 1.00 31.62 135 ALA A O 1
ATOM 735 N N . SER A 1 136 ? 31.541 5.330 178.502 1.00 28.92 136 SER A N 1
ATOM 736 C CA . SER A 1 136 ? 32.678 4.441 178.740 1.00 27.70 136 SER A CA 1
ATOM 737 C C . SER A 1 136 ? 32.248 2.980 178.584 1.00 27.11 136 SER A C 1
ATOM 738 O O . SER A 1 136 ? 32.853 2.212 177.829 1.00 27.68 136 SER A O 1
ATOM 741 N N . ASP A 1 137 ? 31.193 2.611 179.299 1.00 25.50 137 ASP A N 1
ATOM 742 C CA . ASP A 1 137 ? 30.677 1.260 179.241 1.00 23.34 137 ASP A CA 1
ATOM 743 C C . ASP A 1 137 ? 30.096 0.948 177.874 1.00 22.20 137 ASP A C 1
ATOM 744 O O . ASP A 1 137 ? 29.355 1.743 177.294 1.00 22.36 137 ASP A O 1
ATOM 749 N N . LYS A 1 138 ? 30.460 -0.218 177.356 1.00 23.00 138 LYS A N 1
ATOM 750 C CA . LYS A 1 138 ? 29.999 -0.652 176.060 1.00 23.71 138 LYS A CA 1
ATOM 751 C C . LYS A 1 138 ? 28.490 -0.709 175.991 1.00 25.43 138 LYS A C 1
ATOM 752 O O . LYS A 1 138 ? 27.900 -0.596 174.902 1.00 25.72 138 LYS A O 1
ATOM 758 N N . ASN A 1 139 ? 27.869 -0.876 177.158 1.00 23.30 139 ASN A N 1
ATOM 759 C CA . ASN A 1 139 ? 26.421 -0.985 177.241 1.00 24.47 139 ASN A CA 1
ATOM 760 C C . ASN A 1 139 ? 25.695 0.312 177.526 1.00 22.69 139 ASN A C 1
ATOM 761 O O . ASN A 1 139 ? 24.480 0.326 177.623 1.00 20.63 139 ASN A O 1
ATOM 766 N N . ALA A 1 140 ? 26.437 1.399 177.661 1.00 21.37 140 ALA A N 1
ATOM 767 C CA . ALA A 1 140 ? 25.833 2.702 177.918 1.00 19.96 140 ALA A CA 1
ATOM 768 C C . ALA A 1 140 ? 24.845 3.091 176.812 1.00 20.80 140 ALA A C 1
ATOM 769 O O . ALA A 1 140 ? 25.099 2.894 175.616 1.00 19.87 140 ALA A O 1
ATOM 771 N N . PHE A 1 141 ? 23.723 3.660 177.229 1.00 22.33 141 PHE A N 1
ATOM 772 C CA . PHE A 1 141 ? 22.668 4.097 176.324 1.00 19.82 141 PHE A CA 1
ATOM 773 C C . PHE A 1 141 ? 23.175 4.790 175.069 1.00 18.25 141 PHE A C 1
ATOM 774 O O . PHE A 1 141 ? 22.765 4.455 173.961 1.00 19.55 141 PHE A O 1
ATOM 782 N N . ALA A 1 142 ? 24.063 5.759 175.237 1.00 18.73 142 ALA A N 1
ATOM 783 C CA . ALA A 1 142 ? 24.591 6.491 174.093 1.00 21.03 142 ALA A CA 1
ATOM 784 C C . ALA A 1 142 ? 25.400 5.615 173.110 1.00 24.53 142 ALA A C 1
ATOM 785 O O . ALA A 1 142 ? 25.490 5.928 171.909 1.00 23.96 142 ALA A O 1
ATOM 787 N N . ASN A 1 143 ? 25.980 4.526 173.620 1.00 26.87 143 ASN A N 1
ATOM 788 C CA . ASN A 1 143 ? 26.777 3.615 172.802 1.00 28.68 143 ASN A CA 1
ATOM 789 C C . ASN A 1 143 ? 25.935 2.646 171.999 1.00 31.20 143 ASN A C 1
ATOM 790 O O . ASN A 1 143 ? 26.451 1.896 171.172 1.00 33.87 143 ASN A O 1
ATOM 795 N N . LYS A 1 144 ? 24.637 2.637 172.250 1.00 32.80 144 LYS A N 1
ATOM 796 C CA . LYS A 1 144 ? 23.772 1.749 171.504 1.00 33.01 144 LYS A CA 1
ATOM 797 C C . LYS A 1 144 ? 22.988 2.559 170.479 1.00 33.14 144 LYS A C 1
ATOM 798 O O . LYS A 1 144 ? 22.125 2.038 169.768 1.00 34.45 144 LYS A O 1
ATOM 804 N N . LEU A 1 145 ? 23.312 3.846 170.404 1.00 31.61 145 LEU A N 1
ATOM 805 C CA . LEU A 1 145 ? 22.676 4.723 169.448 1.00 31.53 145 LEU A CA 1
ATOM 806 C C . LEU A 1 145 ? 23.405 4.533 168.121 1.00 33.33 145 LEU A C 1
ATOM 807 O O . LEU A 1 145 ? 24.377 3.789 168.039 1.00 34.00 145 LEU A O 1
ATOM 812 N N . SER A 1 146 ? 22.941 5.197 167.074 1.00 33.90 146 SER A N 1
ATOM 813 C CA . SER A 1 146 ? 23.602 5.073 165.798 1.00 33.90 146 SER A CA 1
ATOM 814 C C . SER A 1 146 ? 24.373 6.347 165.532 1.00 33.34 146 SER A C 1
ATOM 815 O O . SER A 1 146 ? 25.492 6.306 165.012 1.00 33.56 146 SER A O 1
ATOM 818 N N . ASP A 1 147 ? 23.783 7.482 165.892 1.00 30.38 147 ASP A N 1
ATOM 819 C CA . ASP A 1 147 ? 24.463 8.746 165.698 1.00 28.29 147 ASP A CA 1
ATOM 820 C C . ASP A 1 147 ? 25.495 8.874 166.808 1.00 27.33 147 ASP A C 1
ATOM 821 O O . ASP A 1 147 ? 25.181 9.253 167.924 1.00 25.01 147 ASP A O 1
ATOM 826 N N . ASN A 1 148 ? 26.737 8.556 166.487 1.00 29.25 148 ASN A N 1
ATOM 827 C CA . ASN A 1 148 ? 27.819 8.601 167.452 1.00 30.56 148 ASN A CA 1
ATOM 828 C C . ASN A 1 148 ? 28.124 9.987 168.073 1.00 30.57 148 ASN A C 1
ATOM 829 O O . ASN A 1 148 ? 28.972 10.106 168.950 1.00 31.23 148 ASN A O 1
ATOM 834 N N . ARG A 1 149 ? 27.418 11.034 167.667 1.00 30.76 149 ARG A N 1
ATOM 835 C CA . ARG A 1 149 ? 27.671 12.349 168.254 1.00 31.17 149 ARG A CA 1
ATOM 836 C C . ARG A 1 149 ? 27.133 12.503 169.678 1.00 31.35 149 ARG A C 1
ATOM 837 O O . ARG A 1 149 ? 27.354 13.518 170.337 1.00 32.97 149 ARG A O 1
ATOM 845 N N . TYR A 1 150 ? 26.409 11.512 170.163 1.00 30.27 150 TYR A N 1
ATOM 846 C CA . TYR A 1 150 ? 25.895 11.604 171.521 1.00 27.18 150 TYR A CA 1
ATOM 847 C C . TYR A 1 150 ? 26.993 11.127 172.427 1.00 24.80 150 TYR A C 1
ATOM 848 O O . TYR A 1 150 ? 27.260 11.727 173.454 1.00 26.04 150 TYR A O 1
ATOM 857 N N . ALA A 1 151 ? 27.643 10.043 172.029 1.00 23.42 151 ALA A N 1
ATOM 858 C CA . ALA A 1 151 ? 28.749 9.502 172.798 1.00 20.68 151 ALA A CA 1
ATOM 859 C C . ALA A 1 151 ? 29.788 10.618 172.927 1.00 21.38 151 ALA A C 1
ATOM 860 O O . ALA A 1 151 ? 30.409 10.783 173.991 1.00 22.57 151 ALA A O 1
ATOM 862 N N . GLU A 1 152 ? 29.962 11.383 171.843 1.00 23.17 152 GLU A N 1
ATOM 863 C CA . GLU A 1 152 ? 30.902 12.505 171.812 1.00 26.78 152 GLU A CA 1
ATOM 864 C C . GLU A 1 152 ? 30.638 13.400 173.021 1.00 27.39 152 GLU A C 1
ATOM 865 O O . GLU A 1 152 ? 31.503 13.587 173.884 1.00 28.23 152 GLU A O 1
ATOM 871 N N . LEU A 1 153 ? 29.428 13.953 173.071 1.00 25.91 153 LEU A N 1
ATOM 872 C CA . LEU A 1 153 ? 29.038 14.847 174.153 1.00 23.16 153 LEU A CA 1
ATOM 873 C C . LEU A 1 153 ? 29.323 14.211 175.506 1.00 20.14 153 LEU A C 1
ATOM 874 O O . LEU A 1 153 ? 29.932 14.833 176.361 1.00 20.40 153 LEU A O 1
ATOM 879 N N . ALA A 1 154 ? 28.902 12.958 175.677 1.00 22.43 154 ALA A N 1
ATOM 880 C CA . ALA A 1 154 ? 29.096 12.192 176.921 1.00 21.16 154 ALA A CA 1
ATOM 881 C C . ALA A 1 154 ? 30.575 11.982 177.281 1.00 20.77 154 ALA A C 1
ATOM 882 O O . ALA A 1 154 ? 30.930 11.785 178.458 1.00 21.60 154 ALA A O 1
ATOM 884 N N . LYS A 1 155 ? 31.431 11.982 176.263 1.00 20.61 155 LYS A N 1
ATOM 885 C CA . LYS A 1 155 ? 32.862 11.832 176.480 1.00 19.02 155 LYS A CA 1
ATOM 886 C C . LYS A 1 155 ? 33.415 13.160 176.973 1.00 18.95 155 LYS A C 1
ATOM 887 O O . LYS A 1 155 ? 34.265 13.190 177.852 1.00 17.64 155 LYS A O 1
ATOM 893 N N . SER A 1 156 ? 32.925 14.261 176.406 1.00 13.38 156 SER A N 1
ATOM 894 C CA . SER A 1 156 ? 33.359 15.587 176.823 1.00 13.59 156 SER A CA 1
ATOM 895 C C . SER A 1 156 ? 32.836 15.978 178.213 1.00 17.09 156 SER A C 1
ATOM 896 O O . SER A 1 156 ? 33.494 16.722 178.940 1.00 15.00 156 SER A O 1
ATOM 899 N N . LEU A 1 157 ? 31.661 15.465 178.585 1.00 17.51 157 LEU A N 1
ATOM 900 C CA . LEU A 1 157 ? 31.036 15.794 179.878 1.00 16.85 157 LEU A CA 1
ATOM 901 C C . LEU A 1 157 ? 30.690 14.519 180.647 1.00 16.86 157 LEU A C 1
ATOM 902 O O . LEU A 1 157 ? 29.529 14.178 180.862 1.00 16.96 157 LEU A O 1
ATOM 907 N N . ASP A 1 158 ? 31.732 13.834 181.092 1.00 19.36 158 ASP A N 1
ATOM 908 C CA . ASP A 1 158 ? 31.575 12.562 181.773 1.00 15.69 158 ASP A CA 1
ATOM 909 C C . ASP A 1 158 ? 31.212 12.618 183.261 1.00 14.99 158 ASP A C 1
ATOM 910 O O . ASP A 1 158 ? 31.972 12.175 184.116 1.00 15.22 158 ASP A O 1
ATOM 915 N N . PHE A 1 159 ? 30.039 13.168 183.566 1.00 15.05 159 PHE A N 1
ATOM 916 C CA . PHE A 1 159 ? 29.570 13.227 184.947 1.00 12.45 159 PHE A CA 1
ATOM 917 C C . PHE A 1 159 ? 29.324 11.785 185.353 1.00 12.48 159 PHE A C 1
ATOM 918 O O . PHE A 1 159 ? 29.399 11.409 186.512 1.00 15.95 159 PHE A O 1
ATOM 926 N N . ALA A 1 160 ? 28.999 10.972 184.370 1.00 13.20 160 ALA A N 1
ATOM 927 C CA . ALA A 1 160 ? 28.709 9.575 184.615 1.00 14.08 160 ALA A CA 1
ATOM 928 C C . ALA A 1 160 ? 29.965 8.819 185.071 1.00 14.14 160 ALA A C 1
ATOM 929 O O . ALA A 1 160 ? 29.914 8.009 186.005 1.00 11.55 160 ALA A O 1
ATOM 931 N N . GLY A 1 161 ? 31.096 9.101 184.421 1.00 17.41 161 GLY A N 1
ATOM 932 C CA . GLY A 1 161 ? 32.334 8.437 184.776 1.00 16.76 161 GLY A CA 1
ATOM 933 C C . GLY A 1 161 ? 33.228 9.221 185.708 1.00 18.06 161 GLY A C 1
ATOM 934 O O . GLY A 1 161 ? 34.000 8.627 186.455 1.00 17.87 161 GLY A O 1
ATOM 935 N N . LEU A 1 162 ? 33.133 10.548 185.686 1.00 20.85 162 LEU A N 1
ATOM 936 C CA . LEU A 1 162 ? 33.985 11.383 186.536 1.00 19.92 162 LEU A CA 1
ATOM 937 C C . LEU A 1 162 ? 33.322 12.052 187.718 1.00 21.59 162 LEU A C 1
ATOM 938 O O . LEU A 1 162 ? 34.012 12.476 188.639 1.00 22.78 162 LEU A O 1
ATOM 943 N N . GLY A 1 163 ? 31.998 12.155 187.699 1.00 22.71 163 GLY A N 1
ATOM 944 C CA . GLY A 1 163 ? 31.286 12.778 188.802 1.00 20.33 163 GLY A CA 1
ATOM 945 C C . GLY A 1 163 ? 31.526 14.263 188.816 1.00 21.43 163 GLY A C 1
ATOM 946 O O . GLY A 1 163 ? 31.549 14.879 187.763 1.00 23.71 163 GLY A O 1
ATOM 947 N N . ALA A 1 164 ? 31.710 14.840 189.999 1.00 21.10 164 ALA A N 1
ATOM 948 C CA . ALA A 1 164 ? 31.967 16.276 190.121 1.00 22.36 164 ALA A CA 1
ATOM 949 C C . ALA A 1 164 ? 33.339 16.661 189.577 1.00 21.98 164 ALA A C 1
ATOM 950 O O . ALA A 1 164 ? 33.715 17.823 189.597 1.00 21.95 164 ALA A O 1
ATOM 952 N N . ALA A 1 165 ? 34.088 15.679 189.095 1.00 23.25 165 ALA A N 1
ATOM 953 C CA . ALA A 1 165 ? 35.416 15.916 188.531 1.00 25.50 165 ALA A CA 1
ATOM 954 C C . ALA A 1 165 ? 35.323 16.143 187.023 1.00 26.00 165 ALA A C 1
ATOM 955 O O . ALA A 1 165 ? 36.229 16.698 186.400 1.00 27.36 165 ALA A O 1
ATOM 957 N N . ALA A 1 166 ? 34.211 15.717 186.445 1.00 25.15 166 ALA A N 1
ATOM 958 C CA . ALA A 1 166 ? 33.981 15.831 185.012 1.00 25.33 166 ALA A CA 1
ATOM 959 C C . ALA A 1 166 ? 34.179 17.208 184.403 1.00 23.17 166 ALA A C 1
ATOM 960 O O . ALA A 1 166 ? 34.591 17.339 183.253 1.00 22.04 166 ALA A O 1
ATOM 962 N N . THR A 1 167 ? 33.864 18.228 185.180 1.00 22.62 167 THR A N 1
ATOM 963 C CA . THR A 1 167 ? 33.948 19.618 184.751 1.00 23.32 167 THR A CA 1
ATOM 964 C C . THR A 1 167 ? 35.394 20.141 184.806 1.00 23.52 167 THR A C 1
ATOM 965 O O . THR A 1 167 ? 35.713 21.218 184.294 1.00 23.25 167 THR A O 1
ATOM 969 N N . ALA A 1 168 ? 36.275 19.351 185.407 1.00 25.38 168 ALA A N 1
ATOM 970 C CA . ALA A 1 168 ? 37.670 19.752 185.557 1.00 27.66 168 ALA A CA 1
ATOM 971 C C . ALA A 1 168 ? 38.654 19.058 184.620 1.00 28.72 168 ALA A C 1
ATOM 972 O O . ALA A 1 168 ? 39.733 18.653 185.037 1.00 29.08 168 ALA A O 1
ATOM 974 N N . THR A 1 169 ? 38.299 18.931 183.351 1.00 26.89 169 THR A N 1
ATOM 975 C CA . THR A 1 169 ? 39.185 18.295 182.401 1.00 26.01 169 THR A CA 1
ATOM 976 C C . THR A 1 169 ? 39.353 19.235 181.218 1.00 28.63 169 THR A C 1
ATOM 977 O O . THR A 1 169 ? 38.709 20.279 181.175 1.00 28.08 169 THR A O 1
ATOM 981 N N . GLU A 1 170 ? 40.228 18.876 180.274 1.00 29.71 170 GLU A N 1
ATOM 982 C CA . GLU A 1 170 ? 40.438 19.686 179.066 1.00 31.14 170 GLU A CA 1
ATOM 983 C C . GLU A 1 170 ? 39.234 19.532 178.153 1.00 30.40 170 GLU A C 1
ATOM 984 O O . GLU A 1 170 ? 38.730 20.508 177.594 1.00 29.33 170 GLU A O 1
ATOM 990 N N . ALA A 1 171 ? 38.795 18.281 178.015 1.00 29.69 171 ALA A N 1
ATOM 991 C CA . ALA A 1 171 ? 37.663 17.909 177.179 1.00 28.80 171 ALA A CA 1
ATOM 992 C C . ALA A 1 171 ? 36.382 18.668 177.516 1.00 28.87 171 ALA A C 1
ATOM 993 O O . ALA A 1 171 ? 35.567 18.947 176.637 1.00 31.68 171 ALA A O 1
ATOM 995 N N . ALA A 1 172 ? 36.215 18.995 178.792 1.00 27.04 172 ALA A N 1
ATOM 996 C CA . ALA A 1 172 ? 35.043 19.708 179.269 1.00 23.05 172 ALA A CA 1
ATOM 997 C C . ALA A 1 172 ? 35.122 21.212 179.011 1.00 23.16 172 ALA A C 1
ATOM 998 O O . ALA A 1 172 ? 34.144 21.823 178.587 1.00 25.51 172 ALA A O 1
ATOM 1000 N N . LYS A 1 173 ? 36.271 21.823 179.259 1.00 21.62 173 LYS A N 1
ATOM 1001 C CA . LYS A 1 173 ? 36.380 23.246 179.019 1.00 19.83 173 LYS A CA 1
ATOM 1002 C C . LYS A 1 173 ? 37.067 23.504 177.675 1.00 20.74 173 LYS A C 1
ATOM 1003 O O . LYS A 1 173 ? 36.403 23.761 176.671 1.00 21.23 173 LYS A O 1
ATOM 1009 N N . SER A 1 174 ? 38.395 23.424 177.656 1.00 20.79 174 SER A N 1
ATOM 1010 C CA . SER A 1 174 ? 39.187 23.659 176.446 1.00 18.78 174 SER A CA 1
ATOM 1011 C C . SER A 1 174 ? 38.676 22.885 175.239 1.00 16.22 174 SER A C 1
ATOM 1012 O O . SER A 1 174 ? 38.582 23.422 174.119 1.00 18.09 174 SER A O 1
ATOM 1015 N N . GLY A 1 175 ? 38.367 21.614 175.469 1.00 17.07 175 GLY A N 1
ATOM 1016 C CA . GLY A 1 175 ? 37.858 20.770 174.403 1.00 17.90 175 GLY A CA 1
ATOM 1017 C C . GLY A 1 175 ? 36.618 21.368 173.772 1.00 18.00 175 GLY A C 1
ATOM 1018 O O . GLY A 1 175 ? 36.643 21.762 172.606 1.00 19.25 175 GLY A O 1
ATOM 1019 N N . VAL A 1 176 ? 35.538 21.457 174.544 1.00 18.93 176 VAL A N 1
ATOM 1020 C CA . VAL A 1 176 ? 34.293 22.015 174.035 1.00 20.06 176 VAL A CA 1
ATOM 1021 C C . VAL A 1 176 ? 34.471 23.410 173.450 1.00 21.75 176 VAL A C 1
ATOM 1022 O O . VAL A 1 176 ? 34.024 23.686 172.330 1.00 22.49 176 VAL A O 1
ATOM 1026 N N . ILE A 1 177 ? 35.140 24.291 174.182 1.00 22.30 177 ILE A N 1
ATOM 1027 C CA . ILE A 1 177 ? 35.350 25.649 173.678 1.00 20.60 177 ILE A CA 1
ATOM 1028 C C . ILE A 1 177 ? 35.928 25.634 172.265 1.00 22.17 177 ILE A C 1
ATOM 1029 O O . ILE A 1 177 ? 35.548 26.449 171.418 1.00 24.95 177 ILE A O 1
ATOM 1034 N N . GLY A 1 178 ? 36.841 24.694 172.023 1.00 22.51 178 GLY A N 1
ATOM 1035 C CA . GLY A 1 178 ? 37.465 24.573 170.722 1.00 20.67 178 GLY A CA 1
ATOM 1036 C C . GLY A 1 178 ? 36.560 24.053 169.625 1.00 20.79 178 GLY A C 1
ATOM 1037 O O . GLY A 1 178 ? 36.673 24.490 168.486 1.00 22.89 178 GLY A O 1
ATOM 1038 N N . ASN A 1 179 ? 35.676 23.111 169.945 1.00 21.13 179 ASN A N 1
ATOM 1039 C CA . ASN A 1 179 ? 34.759 22.568 168.949 1.00 23.54 179 ASN A CA 1
ATOM 1040 C C . ASN A 1 179 ? 33.686 23.572 168.565 1.00 23.88 179 ASN A C 1
ATOM 1041 O O . ASN A 1 179 ? 33.288 23.660 167.400 1.00 24.21 179 ASN A O 1
ATOM 1046 N N . TYR A 1 180 ? 33.215 24.333 169.548 1.00 24.70 180 TYR A N 1
ATOM 1047 C CA . TYR A 1 180 ? 32.206 25.350 169.286 1.00 25.99 180 TYR A CA 1
ATOM 1048 C C . TYR A 1 180 ? 32.807 26.307 168.261 1.00 27.95 180 TYR A C 1
ATOM 1049 O O . TYR A 1 180 ? 32.110 26.845 167.413 1.00 29.45 180 TYR A O 1
ATOM 1058 N N . ALA A 1 181 ? 34.117 26.501 168.331 1.00 29.08 181 ALA A N 1
ATOM 1059 C CA . ALA A 1 181 ? 34.808 27.381 167.394 1.00 30.23 181 ALA A CA 1
ATOM 1060 C C . ALA A 1 181 ? 34.847 26.760 166.003 1.00 30.00 181 ALA A C 1
ATOM 1061 O O . ALA A 1 181 ? 34.529 27.416 164.998 1.00 29.26 181 ALA A O 1
ATOM 1063 N N . ARG A 1 182 ? 35.260 25.500 165.943 1.00 30.36 182 ARG A N 1
ATOM 1064 C CA . ARG A 1 182 ? 35.320 24.796 164.673 1.00 33.62 182 ARG A CA 1
ATOM 1065 C C . ARG A 1 182 ? 33.912 24.734 164.095 1.00 33.45 182 ARG A C 1
ATOM 1066 O O . ARG A 1 182 ? 33.698 25.005 162.920 1.00 34.61 182 ARG A O 1
ATOM 1074 N N . GLN A 1 183 ? 32.954 24.377 164.941 1.00 34.08 183 GLN A N 1
ATOM 1075 C CA . GLN A 1 183 ? 31.550 24.285 164.549 1.00 34.38 183 GLN A CA 1
ATOM 1076 C C . GLN A 1 183 ? 31.074 25.549 163.840 1.00 35.15 183 GLN A C 1
ATOM 1077 O O . GLN A 1 183 ? 30.526 25.493 162.739 1.00 35.94 183 GLN A O 1
ATOM 1083 N N . THR A 1 184 ? 31.275 26.686 164.503 1.00 36.02 184 THR A N 1
ATOM 1084 C CA . THR A 1 184 ? 30.874 27.983 163.972 1.00 36.89 184 THR A CA 1
ATOM 1085 C C . THR A 1 184 ? 31.557 28.248 162.640 1.00 37.09 184 THR A C 1
ATOM 1086 O O . THR A 1 184 ? 30.934 28.662 161.669 1.00 37.94 184 THR A O 1
ATOM 1090 N N . LEU A 1 185 ? 32.854 28.004 162.616 1.00 38.13 185 LEU A N 1
ATOM 1091 C CA . LEU A 1 185 ? 33.661 28.211 161.430 1.00 37.27 185 LEU A CA 1
ATOM 1092 C C . LEU A 1 185 ? 33.164 27.355 160.282 1.00 36.40 185 LEU A C 1
ATOM 1093 O O . LEU A 1 185 ? 33.098 27.805 159.145 1.00 36.19 185 LEU A O 1
ATOM 1098 N N . GLU A 1 186 ? 32.795 26.122 160.584 1.00 37.37 186 GLU A N 1
ATOM 1099 C CA . GLU A 1 186 ? 32.312 25.224 159.556 1.00 39.22 186 GLU A CA 1
ATOM 1100 C C . GLU A 1 186 ? 30.962 25.646 159.006 1.00 41.17 186 GLU A C 1
ATOM 1101 O O . GLU A 1 186 ? 30.824 25.879 157.806 1.00 42.19 186 GLU A O 1
ATOM 1107 N N . GLN A 1 187 ? 29.955 25.745 159.868 1.00 43.66 187 GLN A N 1
ATOM 1108 C CA . GLN A 1 187 ? 28.638 26.148 159.389 1.00 45.90 187 GLN A CA 1
ATOM 1109 C C . GLN A 1 187 ? 28.680 27.545 158.749 1.00 45.70 187 GLN A C 1
ATOM 1110 O O . GLN A 1 187 ? 27.821 27.885 157.945 1.00 46.42 187 GLN A O 1
ATOM 1116 N N . GLU A 1 188 ? 29.682 28.345 159.104 1.00 46.64 188 GLU A N 1
ATOM 1117 C CA . GLU A 1 188 ? 29.822 29.686 158.550 1.00 48.20 188 GLU A CA 1
ATOM 1118 C C . GLU A 1 188 ? 30.210 29.547 157.084 1.00 49.94 188 GLU A C 1
ATOM 1119 O O . GLU A 1 188 ? 29.839 30.367 156.245 1.00 51.00 188 GLU A O 1
ATOM 1125 N N . ALA A 1 189 ? 30.978 28.505 156.781 1.00 51.95 189 ALA A N 1
ATOM 1126 C CA . ALA A 1 189 ? 31.417 28.248 155.412 1.00 52.84 189 ALA A CA 1
ATOM 1127 C C . ALA A 1 189 ? 30.307 27.520 154.659 1.00 53.62 189 ALA A C 1
ATOM 1128 O O . ALA A 1 189 ? 30.018 27.843 153.504 1.00 54.58 189 ALA A O 1
ATOM 1130 N N . GLY A 1 190 ? 29.689 26.543 155.323 1.00 54.37 190 GLY A N 1
ATOM 1131 C CA . GLY A 1 190 ? 28.608 25.789 154.710 1.00 56.23 190 GLY A CA 1
ATOM 1132 C C . GLY A 1 190 ? 27.499 26.682 154.179 1.00 57.69 190 GLY A C 1
ATOM 1133 O O . GLY A 1 190 ? 26.905 26.393 153.136 1.00 57.33 190 GLY A O 1
ATOM 1134 N N . ASP A 1 191 ? 27.209 27.763 154.900 1.00 58.42 191 ASP A N 1
ATOM 1135 C CA . ASP A 1 191 ? 26.173 28.708 154.483 1.00 60.53 191 ASP A CA 1
ATOM 1136 C C . ASP A 1 191 ? 26.415 29.067 153.033 1.00 61.02 191 ASP A C 1
ATOM 1137 O O . ASP A 1 191 ? 25.483 29.32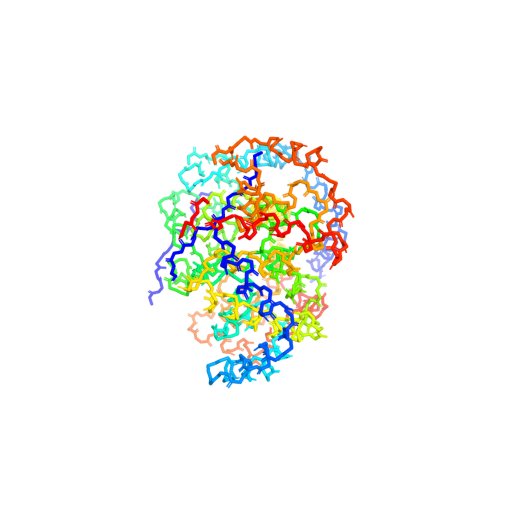4 152.264 1.00 61.19 191 ASP A O 1
ATOM 1142 N N . ASP A 1 192 ? 27.693 29.084 152.680 1.00 60.62 192 ASP A N 1
ATOM 1143 C CA . ASP A 1 192 ? 28.126 29.402 151.336 1.00 60.45 192 ASP A CA 1
ATOM 1144 C C . ASP A 1 192 ? 28.314 28.118 150.508 1.00 59.79 192 ASP A C 1
ATOM 1145 O O . ASP A 1 192 ? 27.531 27.824 149.591 1.00 60.07 192 ASP A O 1
ATOM 1150 N N . ASN A 1 193 ? 29.346 27.349 150.844 1.00 57.87 193 ASN A N 1
ATOM 1151 C CA . ASN A 1 193 ? 29.635 26.117 150.120 1.00 57.16 193 ASN A CA 1
ATOM 1152 C C . ASN A 1 193 ? 29.538 24.911 151.042 1.00 56.98 193 ASN A C 1
ATOM 1153 O O . ASN A 1 193 ? 30.480 24.593 151.770 1.00 57.61 193 ASN A O 1
ATOM 1158 N N . ASN A 1 194 ? 28.398 24.234 151.001 1.00 55.96 194 ASN A N 1
ATOM 1159 C CA . ASN A 1 194 ? 28.194 23.077 151.844 1.00 55.43 194 ASN A CA 1
ATOM 1160 C C . ASN A 1 194 ? 29.319 22.066 151.650 1.00 55.28 194 ASN A C 1
ATOM 1161 O O . ASN A 1 194 ? 29.833 21.501 152.614 1.00 55.51 194 ASN A O 1
ATOM 1166 N N . GLY A 1 195 ? 29.701 21.843 150.399 1.00 54.67 195 GLY A N 1
ATOM 1167 C CA . GLY A 1 195 ? 30.763 20.896 150.117 1.00 52.83 195 GLY A CA 1
ATOM 1168 C C . GLY A 1 195 ? 31.999 21.209 150.926 1.00 52.29 195 GLY A C 1
ATOM 1169 O O . GLY A 1 195 ? 32.685 20.313 151.412 1.00 52.14 195 GLY A O 1
ATOM 1170 N N . VAL A 1 196 ? 32.290 22.494 151.066 1.00 51.75 196 VAL A N 1
ATOM 1171 C CA . VAL A 1 196 ? 33.444 22.919 151.832 1.00 51.91 196 VAL A CA 1
ATOM 1172 C C . VAL A 1 196 ? 33.257 22.480 153.281 1.00 51.63 196 VAL A C 1
ATOM 1173 O O . VAL A 1 196 ? 34.119 21.823 153.867 1.00 50.35 196 VAL A O 1
ATOM 1177 N N . ARG A 1 197 ? 32.106 22.840 153.842 1.00 51.37 197 ARG A N 1
ATOM 1178 C CA . ARG A 1 197 ? 31.757 22.505 155.219 1.00 50.05 197 ARG A CA 1
ATOM 1179 C C . ARG A 1 197 ? 32.051 21.034 155.472 1.00 48.93 197 ARG A C 1
ATOM 1180 O O . ARG A 1 197 ? 32.709 20.676 156.442 1.00 48.92 197 ARG A O 1
ATOM 1188 N N . LEU A 1 198 ? 31.561 20.185 154.582 1.00 48.23 198 LEU A N 1
ATOM 1189 C CA . LEU A 1 198 ? 31.784 18.757 154.695 1.00 47.92 198 LEU A CA 1
ATOM 1190 C C . LEU A 1 198 ? 33.277 18.486 154.673 1.00 48.09 198 LEU A C 1
ATOM 1191 O O . LEU A 1 198 ? 33.777 17.604 155.366 1.00 48.28 198 LEU A O 1
ATOM 1196 N N . ALA A 1 199 ? 33.987 19.258 153.866 1.00 48.07 199 ALA A N 1
ATOM 1197 C CA . ALA A 1 199 ? 35.421 19.086 153.739 1.00 48.00 199 ALA A CA 1
ATOM 1198 C C . ALA A 1 199 ? 36.105 19.238 155.079 1.00 46.93 199 ALA A C 1
ATOM 1199 O O . ALA A 1 199 ? 36.688 18.293 155.607 1.00 46.29 199 ALA A O 1
ATOM 1201 N N . LEU A 1 200 ? 36.025 20.441 155.622 1.00 46.33 200 LEU A N 1
ATOM 1202 C CA . LEU A 1 200 ? 36.636 20.740 156.902 1.00 47.23 200 LEU A CA 1
ATOM 1203 C C . LEU A 1 200 ? 36.160 19.799 158.010 1.00 46.89 200 LEU A C 1
ATOM 1204 O O . LEU A 1 200 ? 36.953 19.349 158.835 1.00 47.36 200 LEU A O 1
ATOM 1209 N N . TYR A 1 201 ? 34.869 19.493 158.025 1.00 47.36 201 TYR A N 1
ATOM 1210 C CA . TYR A 1 201 ? 34.320 18.614 159.048 1.00 47.91 201 TYR A CA 1
ATOM 1211 C C . TYR A 1 201 ? 34.946 17.234 159.009 1.00 47.96 201 TYR A C 1
ATOM 1212 O O . TYR A 1 201 ? 35.107 16.588 160.038 1.00 49.73 201 TYR A O 1
ATOM 1221 N N . PHE A 1 202 ? 35.298 16.788 157.815 1.00 48.05 202 PHE A N 1
ATOM 1222 C CA . PHE A 1 202 ? 35.895 15.475 157.640 1.00 47.01 202 PHE A CA 1
ATOM 1223 C C . PHE A 1 202 ? 37.366 15.535 158.041 1.00 47.67 202 PHE A C 1
ATOM 1224 O O . PHE A 1 202 ? 37.875 14.642 158.718 1.00 46.53 202 PHE A O 1
ATOM 1232 N N . GLU A 1 203 ? 38.052 16.593 157.620 1.00 49.08 203 GLU A N 1
ATOM 1233 C CA . GLU A 1 203 ? 39.459 16.760 157.960 1.00 49.85 203 GLU A CA 1
ATOM 1234 C C . GLU A 1 203 ? 39.561 16.737 159.476 1.00 51.78 203 GLU A C 1
ATOM 1235 O O . GLU A 1 203 ? 40.515 16.217 160.044 1.00 52.20 203 GLU A O 1
ATOM 1241 N N . ARG A 1 204 ? 38.542 17.296 160.116 1.00 53.78 204 ARG A N 1
ATOM 1242 C CA . ARG A 1 204 ? 38.457 17.397 161.566 1.00 54.71 204 ARG A CA 1
ATOM 1243 C C . ARG A 1 204 ? 38.124 16.072 162.258 1.00 54.90 204 ARG A C 1
ATOM 1244 O O . ARG A 1 204 ? 38.860 15.631 163.145 1.00 54.54 204 ARG A O 1
ATOM 1252 N N . LYS A 1 205 ? 37.029 15.437 161.841 1.00 54.81 205 LYS A N 1
ATOM 1253 C CA . LYS A 1 205 ? 36.578 14.170 162.428 1.00 55.22 205 LYS A CA 1
ATOM 1254 C C . LYS A 1 205 ? 37.220 12.966 161.743 1.00 55.27 205 LYS A C 1
ATOM 1255 O O . LYS A 1 205 ? 36.741 11.834 161.868 1.00 53.50 205 LYS A O 1
ATOM 1261 N N . ALA A 1 206 ? 38.310 13.216 161.029 1.00 57.35 206 ALA A N 1
ATOM 1262 C CA . ALA A 1 206 ? 38.997 12.168 160.282 1.00 59.02 206 ALA A CA 1
ATOM 1263 C C . ALA A 1 206 ? 39.511 10.984 161.107 1.00 59.34 206 ALA A C 1
ATOM 1264 O O . ALA A 1 206 ? 39.011 9.860 160.972 1.00 59.20 206 ALA A O 1
ATOM 1266 N N . PRO A 1 207 ? 40.514 11.219 161.972 1.00 60.22 207 PRO A N 1
ATOM 1267 C CA . PRO A 1 207 ? 41.058 10.128 162.788 1.00 61.33 207 PRO A CA 1
ATOM 1268 C C . PRO A 1 207 ? 40.007 9.279 163.507 1.00 62.82 207 PRO A C 1
ATOM 1269 O O . PRO A 1 207 ? 40.032 8.049 163.426 1.00 62.97 207 PRO A O 1
ATOM 1273 N N . THR A 1 208 ? 39.087 9.943 164.199 1.00 63.78 208 THR A N 1
ATOM 1274 C CA . THR A 1 208 ? 38.013 9.286 164.945 1.00 64.72 208 THR A CA 1
ATOM 1275 C C . THR A 1 208 ? 37.480 8.026 164.272 1.00 66.05 208 THR A C 1
ATOM 1276 O O . THR A 1 208 ? 36.951 7.130 164.933 1.00 66.08 208 THR A O 1
ATOM 1280 N N . ILE A 1 209 ? 37.606 7.958 162.953 1.00 67.45 209 ILE A N 1
ATOM 1281 C CA . ILE A 1 209 ? 37.114 6.800 162.232 1.00 68.46 209 ILE A CA 1
ATOM 1282 C C . ILE A 1 209 ? 38.121 5.663 162.282 1.00 69.11 209 ILE A C 1
ATOM 1283 O O . ILE A 1 209 ? 39.318 5.862 162.070 1.00 69.09 209 ILE A O 1
ATOM 1288 N N . LYS A 1 210 ? 37.620 4.468 162.578 1.00 69.55 210 LYS A N 1
ATOM 1289 C CA . LYS A 1 210 ? 38.456 3.278 162.676 1.00 69.59 210 LYS A CA 1
ATOM 1290 C C . LYS A 1 210 ? 37.686 2.051 162.185 1.00 69.98 210 LYS A C 1
ATOM 1291 O O . LYS A 1 210 ? 38.218 0.944 162.132 1.00 69.89 210 LYS A O 1
ATOM 1297 N N . SER A 1 211 ? 36.429 2.264 161.816 1.00 70.08 211 SER A N 1
ATOM 1298 C CA . SER A 1 211 ? 35.571 1.190 161.337 1.00 71.12 211 SER A CA 1
ATOM 1299 C C . SER A 1 211 ? 34.633 1.729 160.266 1.00 71.05 211 SER A C 1
ATOM 1300 O O . SER A 1 211 ? 34.336 2.924 160.241 1.00 71.25 211 SER A O 1
ATOM 1303 N N . GLY A 1 212 ? 34.181 0.852 159.373 1.00 71.11 212 GLY A N 1
ATOM 1304 C CA . GLY A 1 212 ? 33.255 1.276 158.342 1.00 71.84 212 GLY A CA 1
ATOM 1305 C C . GLY A 1 212 ? 32.021 1.770 159.064 1.00 72.04 212 GLY A C 1
ATOM 1306 O O . GLY A 1 212 ? 31.296 2.639 158.583 1.00 71.81 212 GLY A O 1
ATOM 1307 N N . LEU A 1 213 ? 31.800 1.199 160.245 1.00 73.04 213 LEU A N 1
ATOM 1308 C CA . LEU A 1 213 ? 30.675 1.558 161.098 1.00 73.47 213 LEU A CA 1
ATOM 1309 C C . LEU A 1 213 ? 30.852 2.998 161.576 1.00 73.15 213 LEU A C 1
ATOM 1310 O O . LEU A 1 213 ? 29.923 3.802 161.500 1.00 73.54 213 LEU A O 1
ATOM 1315 N N . ASP A 1 214 ? 32.048 3.312 162.073 1.00 15.00 214 ASP A N 1
ATOM 1316 C CA . ASP A 1 214 ? 32.338 4.662 162.542 1.00 15.00 214 ASP A CA 1
ATOM 1317 C C . ASP A 1 214 ? 32.070 5.690 161.448 1.00 15.00 214 ASP A C 1
ATOM 1318 O O . ASP A 1 214 ? 31.777 6.857 161.710 1.00 73.12 214 ASP A O 1
ATOM 1323 N N . PHE A 1 215 ? 32.117 5.228 160.192 1.00 72.63 215 PHE A N 1
ATOM 1324 C CA . PHE A 1 215 ? 31.897 6.069 159.014 1.00 72.03 215 PHE A CA 1
ATOM 1325 C C . PHE A 1 215 ? 30.440 6.464 158.787 1.00 71.30 215 PHE A C 1
ATOM 1326 O O . PHE A 1 215 ? 30.100 7.647 158.764 1.00 71.63 215 PHE A O 1
ATOM 1334 N N . LEU A 1 216 ? 29.588 5.463 158.600 1.00 70.28 216 LEU A N 1
ATOM 1335 C CA . LEU A 1 216 ? 28.164 5.685 158.372 1.00 69.24 216 LEU A CA 1
ATOM 1336 C C . LEU A 1 216 ? 27.522 6.268 159.628 1.00 68.60 216 LEU A C 1
ATOM 1337 O O . LEU A 1 216 ? 26.375 6.725 159.601 1.00 68.50 216 LEU A O 1
ATOM 1342 N N . ALA A 1 217 ? 28.287 6.245 160.721 1.00 67.81 217 ALA A N 1
ATOM 1343 C CA . ALA A 1 217 ? 27.853 6.739 162.024 1.00 67.57 217 ALA A CA 1
ATOM 1344 C C . ALA A 1 217 ? 27.611 8.244 162.076 1.00 67.60 217 ALA A C 1
ATOM 1345 O O . ALA A 1 217 ? 27.197 8.773 163.110 1.00 66.74 217 ALA A O 1
ATOM 1347 N N . ASP A 1 218 ? 27.867 8.940 160.974 1.00 67.52 218 ASP A N 1
ATOM 1348 C CA . ASP A 1 218 ? 27.655 10.382 160.948 1.00 67.07 218 ASP A CA 1
ATOM 1349 C C . ASP A 1 218 ? 27.251 10.861 159.567 1.00 67.06 218 ASP A C 1
ATOM 1350 O O . ASP A 1 218 ? 28.047 10.814 158.636 1.00 68.16 218 ASP A O 1
ATOM 1355 N N . ASP A 1 219 ? 26.012 11.329 159.451 1.00 66.94 219 ASP A N 1
ATOM 1356 C CA . ASP A 1 219 ? 25.462 11.818 158.186 1.00 66.39 219 ASP A CA 1
ATOM 1357 C C . ASP A 1 219 ? 26.440 12.602 157.321 1.00 65.66 219 ASP A C 1
ATOM 1358 O O . ASP A 1 219 ? 26.491 12.414 156.108 1.00 65.96 219 ASP A O 1
ATOM 1363 N N . ALA A 1 220 ? 27.204 13.487 157.952 1.00 65.25 220 ALA A N 1
ATOM 1364 C CA . ALA A 1 220 ? 28.176 14.313 157.243 1.00 64.29 220 ALA A CA 1
ATOM 1365 C C . ALA A 1 220 ? 29.366 13.494 156.760 1.00 64.47 220 ALA A C 1
ATOM 1366 O O . ALA A 1 220 ? 29.872 13.718 155.663 1.00 64.01 220 ALA A O 1
ATOM 1368 N N . LEU A 1 221 ? 29.810 12.551 157.583 1.00 64.55 221 LEU A N 1
ATOM 1369 C CA . LEU A 1 221 ? 30.936 11.699 157.228 1.00 64.79 221 LEU A CA 1
ATOM 1370 C C . LEU A 1 221 ? 30.579 10.743 156.104 1.00 65.10 221 LEU A C 1
ATOM 1371 O O . LEU A 1 221 ? 31.305 10.627 155.123 1.00 65.59 221 LEU A O 1
ATOM 1376 N N . ALA A 1 222 ? 29.466 10.043 156.248 1.00 65.51 222 ALA A N 1
ATOM 1377 C CA . ALA A 1 222 ? 29.052 9.119 155.213 1.00 66.08 222 ALA A CA 1
ATOM 1378 C C . ALA A 1 222 ? 28.823 9.898 153.914 1.00 66.70 222 ALA A C 1
ATOM 1379 O O . ALA A 1 222 ? 29.170 9.430 152.828 1.00 66.14 222 ALA A O 1
ATOM 1381 N N . GLN A 1 223 ? 28.250 11.093 154.034 1.00 67.80 223 GLN A N 1
ATOM 1382 C CA . GLN A 1 223 ? 27.981 11.931 152.872 1.00 68.26 223 GLN A CA 1
ATOM 1383 C C . GLN A 1 223 ? 29.235 12.205 152.070 1.00 68.58 223 GLN A C 1
ATOM 1384 O O . GLN A 1 223 ? 29.214 12.166 150.846 1.00 68.56 223 GLN A O 1
ATOM 1390 N N . VAL A 1 224 ? 30.323 12.494 152.775 1.00 68.90 224 VAL A N 1
ATOM 1391 C CA . VAL A 1 224 ? 31.607 12.780 152.148 1.00 69.06 224 VAL A CA 1
ATOM 1392 C C . VAL A 1 224 ? 32.203 11.517 151.528 1.00 70.08 224 VAL A C 1
ATOM 1393 O O . VAL A 1 224 ? 33.323 11.530 151.030 1.00 70.84 224 VAL A O 1
ATOM 1397 N N . PHE A 1 225 ? 31.450 10.423 151.562 1.00 70.56 225 PHE A N 1
ATOM 1398 C CA . PHE A 1 225 ? 31.910 9.167 150.981 1.00 70.83 225 PHE A CA 1
ATOM 1399 C C . PHE A 1 225 ? 30.959 8.797 149.842 1.00 71.63 225 PHE A C 1
ATOM 1400 O O . PHE A 1 225 ? 31.382 8.541 148.712 1.00 72.01 225 PHE A O 1
ATOM 1408 N N . ARG A 1 226 ? 29.667 8.789 150.150 1.00 72.09 226 ARG A N 1
ATOM 1409 C CA . ARG A 1 226 ? 28.642 8.476 149.165 1.00 72.72 226 ARG A CA 1
ATOM 1410 C C . ARG A 1 226 ? 28.776 9.403 147.960 1.00 72.69 226 ARG A C 1
ATOM 1411 O O . ARG A 1 226 ? 28.177 9.177 146.913 1.00 72.76 226 ARG A O 1
ATOM 1419 N N . THR A 1 227 ? 29.569 10.453 148.111 1.00 72.90 227 THR A N 1
ATOM 1420 C CA . THR A 1 227 ? 29.758 11.394 147.028 1.00 72.62 227 THR A CA 1
ATOM 1421 C C . THR A 1 227 ? 31.104 11.148 146.352 1.00 73.24 227 THR A C 1
ATOM 1422 O O . THR A 1 227 ? 31.187 11.126 145.126 1.00 73.95 227 THR A O 1
ATOM 1426 N N . THR A 1 228 ? 32.151 10.937 147.147 1.00 73.55 228 THR A N 1
ATOM 1427 C CA . THR A 1 228 ? 33.488 10.706 146.595 1.00 73.91 228 THR A CA 1
ATOM 1428 C C . THR A 1 228 ? 33.589 9.426 145.775 1.00 73.84 228 THR A C 1
ATOM 1429 O O . THR A 1 228 ? 34.551 9.232 145.027 1.00 73.86 228 THR A O 1
ATOM 1433 N N . PHE A 1 229 ? 32.597 8.554 145.920 1.00 73.92 229 PHE A N 1
ATOM 1434 C CA . PHE A 1 229 ? 32.556 7.309 145.163 1.00 74.42 229 PHE A CA 1
ATOM 1435 C C . PHE A 1 229 ? 31.226 7.275 144.420 1.00 74.53 229 PHE A C 1
ATOM 1436 O O . PHE A 1 229 ? 30.710 6.213 144.067 1.00 73.76 229 PHE A O 1
ATOM 1444 N N . ASN A 1 230 ? 30.698 8.478 144.195 1.00 75.25 230 ASN A N 1
ATOM 1445 C CA . ASN A 1 230 ? 29.436 8.711 143.494 1.00 76.04 230 ASN A CA 1
ATOM 1446 C C . ASN A 1 230 ? 28.360 7.675 143.800 1.00 76.01 230 ASN A C 1
ATOM 1447 O O . ASN A 1 230 ? 28.326 6.606 143.186 1.00 76.29 230 ASN A O 1
ATOM 1452 N N . LEU A 1 231 ? 27.472 8.011 144.735 1.00 75.03 231 LEU A N 1
ATOM 1453 C CA . LEU A 1 231 ? 26.386 7.117 145.136 1.00 73.89 231 LEU A CA 1
ATOM 1454 C C . LEU A 1 231 ? 25.234 7.885 145.792 1.00 73.58 231 LEU A C 1
ATOM 1455 O O . LEU A 1 231 ? 24.102 7.401 145.854 1.00 73.25 231 LEU A O 1
ATOM 1460 N N . ALA A 1 237 ? 22.098 7.176 148.344 1.00 49.88 237 ALA A N 1
ATOM 1461 C CA . ALA A 1 237 ? 21.304 6.163 147.662 1.00 49.92 237 ALA A CA 1
ATOM 1462 C C . ALA A 1 237 ? 21.497 4.769 148.290 1.00 49.41 237 ALA A C 1
ATOM 1463 O O . ALA A 1 237 ? 20.557 3.959 148.342 1.00 49.00 237 ALA A O 1
ATOM 1465 N N . ALA A 1 238 ? 22.715 4.486 148.754 1.00 49.89 238 ALA A N 1
ATOM 1466 C CA . ALA A 1 238 ? 22.999 3.204 149.401 1.00 49.00 238 ALA A CA 1
ATOM 1467 C C . ALA A 1 238 ? 22.431 3.278 150.827 1.00 49.69 238 ALA A C 1
ATOM 1468 O O . ALA A 1 238 ? 22.831 4.145 151.621 1.00 49.70 238 ALA A O 1
ATOM 1470 N N . ASP A 1 239 ? 21.489 2.388 151.148 1.00 50.88 239 ASP A N 1
ATOM 1471 C CA . ASP A 1 239 ? 20.877 2.377 152.485 1.00 51.51 239 ASP A CA 1
ATOM 1472 C C . ASP A 1 239 ? 20.907 1.004 153.190 1.00 51.46 239 ASP A C 1
ATOM 1473 O O . ASP A 1 239 ? 20.245 0.804 154.217 1.00 51.09 239 ASP A O 1
ATOM 1478 N N . VAL A 1 240 ? 21.685 0.071 152.634 1.00 51.07 240 VAL A N 1
ATOM 1479 C CA . VAL A 1 240 ? 21.843 -1.280 153.196 1.00 49.48 240 VAL A CA 1
ATOM 1480 C C . VAL A 1 240 ? 22.687 -1.263 154.495 1.00 48.32 240 VAL A C 1
ATOM 1481 O O . VAL A 1 240 ? 23.362 -0.275 154.814 1.00 46.75 240 VAL A O 1
ATOM 1485 N N . ASP A 1 241 ? 22.645 -2.364 155.235 1.00 48.84 241 ASP A N 1
ATOM 1486 C CA . ASP A 1 241 ? 23.362 -2.463 156.494 1.00 49.17 241 ASP A CA 1
ATOM 1487 C C . ASP A 1 241 ? 24.873 -2.697 156.386 1.00 48.91 241 ASP A C 1
ATOM 1488 O O . ASP A 1 241 ? 25.655 -2.098 157.134 1.00 48.65 241 ASP A O 1
ATOM 1493 N N . LYS A 1 242 ? 25.284 -3.552 155.453 1.00 48.39 242 LYS A N 1
ATOM 1494 C CA . LYS A 1 242 ? 26.705 -3.870 155.277 1.00 47.34 242 LYS A CA 1
ATOM 1495 C C . LYS A 1 242 ? 27.477 -2.970 154.319 1.00 46.11 242 LYS A C 1
ATOM 1496 O O . LYS A 1 242 ? 28.446 -3.409 153.687 1.00 46.39 242 LYS A O 1
ATOM 1502 N N . GLN A 1 243 ? 27.048 -1.714 154.215 1.00 45.42 243 GLN A N 1
ATOM 1503 C CA . GLN A 1 243 ? 27.725 -0.750 153.357 1.00 46.49 243 GLN A CA 1
ATOM 1504 C C . GLN A 1 243 ? 29.138 -0.616 153.908 1.00 46.91 243 GLN A C 1
ATOM 1505 O O . GLN A 1 243 ? 30.102 -0.455 153.153 1.00 50.38 243 GLN A O 1
ATOM 1511 N N . ALA A 1 244 ? 29.240 -0.679 155.238 1.00 52.21 244 ALA A N 1
ATOM 1512 C CA . ALA A 1 244 ? 30.516 -0.567 155.939 1.00 55.08 244 ALA A CA 1
ATOM 1513 C C . ALA A 1 244 ? 31.557 -1.488 155.316 1.00 56.33 244 ALA A C 1
ATOM 1514 O O . ALA A 1 244 ? 32.692 -1.071 155.056 1.00 56.29 244 ALA A O 1
ATOM 1516 N N . ALA A 1 245 ? 31.165 -2.740 155.084 1.00 56.74 245 ALA A N 1
ATOM 1517 C CA . ALA A 1 245 ? 32.055 -3.731 154.477 1.00 54.04 245 ALA A CA 1
ATOM 1518 C C . ALA A 1 245 ? 32.591 -3.160 153.166 1.00 54.24 245 ALA A C 1
ATOM 1519 O O . ALA A 1 245 ? 33.810 -3.135 152.925 1.00 55.59 245 ALA A O 1
ATOM 1521 N N . LEU A 1 246 ? 31.652 -2.695 152.336 1.00 50.36 246 LEU A N 1
ATOM 1522 C CA . LEU A 1 246 ? 31.942 -2.113 151.030 1.00 50.80 246 LEU A CA 1
ATOM 1523 C C . LEU A 1 246 ? 32.988 -1.010 151.143 1.00 50.97 246 LEU A C 1
ATOM 1524 O O . LEU A 1 246 ? 33.836 -0.856 150.266 1.00 53.11 246 LEU A O 1
ATOM 1529 N N . ILE A 1 247 ? 32.920 -0.256 152.239 1.00 52.83 247 ILE A N 1
ATOM 1530 C CA . ILE A 1 247 ? 33.836 0.857 152.505 1.00 52.75 247 ILE A CA 1
ATOM 1531 C C . ILE A 1 247 ? 35.230 0.415 152.943 1.00 52.72 247 ILE A C 1
ATOM 1532 O O . ILE A 1 247 ? 36.239 0.946 152.472 1.00 55.19 247 ILE A O 1
ATOM 1537 N N . GLU A 1 248 ? 35.272 -0.545 153.866 1.00 50.97 248 GLU A N 1
ATOM 1538 C CA . GLU A 1 248 ? 36.527 -1.064 154.409 1.00 51.97 248 GLU A CA 1
ATOM 1539 C C . GLU A 1 248 ? 37.368 -1.779 153.344 1.00 52.88 248 GLU A C 1
ATOM 1540 O O . GLU A 1 248 ? 38.591 -1.879 153.476 1.00 56.01 248 GLU A O 1
ATOM 1546 N N . LYS A 1 249 ? 36.715 -2.272 152.291 1.00 55.55 249 LYS A N 1
ATOM 1547 C CA . LYS A 1 249 ? 37.428 -2.945 151.206 1.00 56.99 249 LYS A CA 1
ATOM 1548 C C . LYS A 1 249 ? 37.620 -1.958 150.052 1.00 57.43 249 LYS A C 1
ATOM 1549 O O . LYS A 1 249 ? 38.488 -2.137 149.191 1.00 58.83 249 LYS A O 1
ATOM 1555 N N . SER A 1 250 ? 36.796 -0.916 150.043 1.00 58.14 250 SER A N 1
ATOM 1556 C CA . SER A 1 250 ? 36.877 0.119 149.023 1.00 58.43 250 SER A CA 1
ATOM 1557 C C . SER A 1 250 ? 37.816 1.223 149.514 1.00 59.19 250 SER A C 1
ATOM 1558 O O . SER A 1 250 ? 38.012 2.247 148.845 1.00 59.47 250 SER A O 1
ATOM 1561 N N . ILE A 1 251 ? 38.388 1.007 150.695 1.00 58.05 251 ILE A N 1
ATOM 1562 C CA . ILE A 1 251 ? 39.300 1.972 151.288 1.00 57.79 251 ILE A CA 1
ATOM 1563 C C . ILE A 1 251 ? 39.864 1.425 152.601 1.00 58.16 251 ILE A C 1
ATOM 1564 O O . ILE A 1 251 ? 39.173 0.727 153.350 1.00 59.89 251 ILE A O 1
ATOM 1569 N N . ASN A 1 252 ? 41.132 1.740 152.855 1.00 56.57 252 ASN A N 1
ATOM 1570 C CA . ASN A 1 252 ? 41.848 1.313 154.059 1.00 58.36 252 ASN A CA 1
ATOM 1571 C C . ASN A 1 252 ? 41.523 2.240 155.225 1.00 59.24 252 ASN A C 1
ATOM 1572 O O . ASN A 1 252 ? 42.046 3.365 155.306 1.00 62.80 252 ASN A O 1
ATOM 1577 N N . ILE A 1 253 ? 40.668 1.766 156.129 1.00 62.82 253 ILE A N 1
ATOM 1578 C CA . ILE A 1 253 ? 40.259 2.565 157.277 1.00 63.04 253 ILE A CA 1
ATOM 1579 C C . ILE A 1 253 ? 41.434 2.893 158.201 1.00 64.60 253 ILE A C 1
ATOM 1580 O O . ILE A 1 253 ? 41.323 3.764 159.062 1.00 66.02 253 ILE A O 1
ATOM 1585 N N . LYS A 1 254 ? 42.564 2.214 158.013 1.00 66.68 254 LYS A N 1
ATOM 1586 C CA . LYS A 1 254 ? 43.724 2.457 158.868 1.00 67.48 254 LYS A CA 1
ATOM 1587 C C . LYS A 1 254 ? 44.567 3.633 158.401 1.00 68.67 254 LYS A C 1
ATOM 1588 O O . LYS A 1 254 ? 45.371 4.180 159.158 1.00 67.88 254 LYS A O 1
ATOM 1594 N N . ASP A 1 255 ? 44.373 4.030 157.153 1.00 70.57 255 ASP A N 1
ATOM 1595 C CA . ASP A 1 255 ? 45.144 5.126 156.584 1.00 72.66 255 ASP A CA 1
ATOM 1596 C C . ASP A 1 255 ? 44.552 6.502 156.887 1.00 73.64 255 ASP A C 1
ATOM 1597 O O . ASP A 1 255 ? 45.264 7.508 156.874 1.00 73.95 255 ASP A O 1
ATOM 1602 N N . LEU A 1 256 ? 43.253 6.547 157.169 1.00 74.46 256 LEU A N 1
ATOM 1603 C CA . LEU A 1 256 ? 42.594 7.815 157.452 1.00 74.88 256 LEU A CA 1
ATOM 1604 C C . LEU A 1 256 ? 43.058 8.443 158.748 1.00 75.67 256 LEU A C 1
ATOM 1605 O O . LEU A 1 256 ? 42.396 9.321 159.288 1.00 75.89 256 LEU A O 1
ATOM 1610 N N . GLN A 1 257 ? 44.205 7.987 159.237 1.00 76.70 257 GLN A N 1
ATOM 1611 C CA . GLN A 1 257 ? 44.796 8.518 160.459 1.00 77.95 257 GLN A CA 1
ATOM 1612 C C . GLN A 1 257 ? 45.931 9.437 160.035 1.00 78.80 257 GLN A C 1
ATOM 1613 O O . GLN A 1 257 ? 46.490 10.187 160.835 1.00 79.03 257 GLN A O 1
ATOM 1619 N N . ASP A 1 258 ? 46.252 9.365 158.750 1.00 79.48 258 ASP A N 1
ATOM 1620 C CA . ASP A 1 258 ? 47.321 10.152 158.161 1.00 79.57 258 ASP A CA 1
ATOM 1621 C C . ASP A 1 258 ? 46.811 11.517 157.713 1.00 79.01 258 ASP A C 1
ATOM 1622 O O . ASP A 1 258 ? 45.983 11.615 156.807 1.00 78.37 258 ASP A O 1
ATOM 1627 N N . PRO A 1 259 ? 47.300 12.593 158.352 1.00 79.52 259 PRO A N 1
ATOM 1628 C CA . PRO A 1 259 ? 46.902 13.970 158.025 1.00 80.14 259 PRO A CA 1
ATOM 1629 C C . PRO A 1 259 ? 47.390 14.392 156.644 1.00 80.74 259 PRO A C 1
ATOM 1630 O O . PRO A 1 259 ? 47.410 15.576 156.309 1.00 80.61 259 PRO A O 1
ATOM 1634 N N . GLU A 1 260 ? 47.778 13.397 155.853 1.00 81.79 260 GLU A N 1
ATOM 1635 C CA . GLU A 1 260 ? 48.273 13.608 154.500 1.00 82.82 260 GLU A CA 1
ATOM 1636 C C . GLU A 1 260 ? 47.335 12.917 153.517 1.00 82.36 260 GLU A C 1
ATOM 1637 O O . GLU A 1 260 ? 46.674 13.564 152.704 1.00 82.19 260 GLU A O 1
ATOM 1643 N N . LYS A 1 261 ? 47.292 11.593 153.596 1.00 81.81 261 LYS A N 1
ATOM 1644 C CA . LYS A 1 261 ? 46.435 10.806 152.727 1.00 81.35 261 LYS A CA 1
ATOM 1645 C C . LYS A 1 261 ? 45.020 11.321 152.869 1.00 81.35 261 LYS A C 1
ATOM 1646 O O . LYS A 1 261 ? 44.219 11.247 151.937 1.00 81.63 261 LYS A O 1
ATOM 1652 N N . VAL A 1 262 ? 44.719 11.847 154.050 1.00 81.15 262 VAL A N 1
ATOM 1653 C CA . VAL A 1 262 ? 43.396 12.384 154.323 1.00 80.78 262 VAL A CA 1
ATOM 1654 C C . VAL A 1 262 ? 43.090 13.488 153.318 1.00 80.80 262 VAL A C 1
ATOM 1655 O O . VAL A 1 262 ? 42.041 13.475 152.671 1.00 80.47 262 VAL A O 1
ATOM 1659 N N . GLY A 1 263 ? 44.026 14.426 153.180 1.00 80.76 263 GLY A N 1
ATOM 1660 C CA . GLY A 1 263 ? 43.854 15.530 152.254 1.00 80.19 263 GLY A CA 1
ATOM 1661 C C . GLY A 1 263 ? 43.613 15.077 150.826 1.00 79.93 263 GLY A C 1
ATOM 1662 O O . GLY A 1 263 ? 42.639 15.490 150.194 1.00 79.74 263 GLY A O 1
ATOM 1663 N N . LYS A 1 264 ? 44.495 14.232 150.305 1.00 79.29 264 LYS A N 1
ATOM 1664 C CA . LYS A 1 264 ? 44.327 13.755 148.945 1.00 79.25 264 LYS A CA 1
ATOM 1665 C C . LYS A 1 264 ? 42.955 13.122 148.788 1.00 78.41 264 LYS A C 1
ATOM 1666 O O . LYS A 1 264 ? 42.323 13.233 147.740 1.00 78.17 264 LYS A O 1
ATOM 1672 N N . LEU A 1 265 ? 42.494 12.453 149.835 1.00 77.48 265 LEU A N 1
ATOM 1673 C CA . LEU A 1 265 ? 41.188 11.823 149.779 1.00 76.61 265 LEU A CA 1
ATOM 1674 C C . LEU A 1 265 ? 40.142 12.888 149.530 1.00 75.94 265 LEU A C 1
ATOM 1675 O O . LEU A 1 265 ? 39.308 12.758 148.639 1.00 75.98 265 LEU A O 1
ATOM 1680 N N . LEU A 1 266 ? 40.194 13.945 150.331 1.00 75.46 266 LEU A N 1
ATOM 1681 C CA . LEU A 1 266 ? 39.254 15.046 150.196 1.00 74.92 266 LEU A CA 1
ATOM 1682 C C . LEU A 1 266 ? 39.466 15.693 148.839 1.00 74.66 266 LEU A C 1
ATOM 1683 O O . LEU A 1 266 ? 38.526 16.192 148.228 1.00 74.82 266 LEU A O 1
ATOM 1688 N N . GLU A 1 267 ? 40.713 15.683 148.377 1.00 74.85 267 GLU A N 1
ATOM 1689 C CA . GLU A 1 267 ? 41.045 16.251 147.080 1.00 74.18 267 GLU A CA 1
ATOM 1690 C C . GLU A 1 267 ? 40.045 15.711 146.078 1.00 72.72 267 GLU A C 1
ATOM 1691 O O . GLU A 1 267 ? 39.456 16.466 145.314 1.00 72.02 267 GLU A O 1
ATOM 1697 N N . ARG A 1 268 ? 39.841 14.398 146.094 1.00 71.38 268 ARG A N 1
ATOM 1698 C CA . ARG A 1 268 ? 38.904 13.781 145.169 1.00 70.83 268 ARG A CA 1
ATOM 1699 C C . ARG A 1 268 ? 37.496 14.232 145.509 1.00 70.50 268 ARG A C 1
ATOM 1700 O O . ARG A 1 268 ? 36.687 14.498 144.629 1.00 71.17 268 ARG A O 1
ATOM 1708 N N . PHE A 1 269 ? 37.211 14.334 146.800 1.00 69.49 269 PHE A N 1
ATOM 1709 C CA . PHE A 1 269 ? 35.893 14.752 147.253 1.00 68.18 269 PHE A CA 1
ATOM 1710 C C . PHE A 1 269 ? 35.523 16.168 146.828 1.00 68.01 269 PHE A C 1
ATOM 1711 O O . PHE A 1 269 ? 34.561 16.371 146.098 1.00 68.24 269 PHE A O 1
ATOM 1719 N N . THR A 1 270 ? 36.293 17.140 147.302 1.00 67.57 270 THR A N 1
ATOM 1720 C CA . THR A 1 270 ? 36.058 18.553 147.012 1.00 67.94 270 THR A CA 1
ATOM 1721 C C . THR A 1 270 ? 35.849 18.842 145.535 1.00 68.27 270 THR A C 1
ATOM 1722 O O . THR A 1 270 ? 35.274 19.873 145.165 1.00 67.47 270 THR A O 1
ATOM 1726 N N . ILE A 1 271 ? 36.334 17.939 144.690 1.00 69.14 271 ILE A N 1
ATOM 1727 C CA . ILE A 1 271 ? 36.186 18.115 143.251 1.00 69.75 271 ILE A CA 1
ATOM 1728 C C . ILE A 1 271 ? 35.076 17.207 142.751 1.00 69.22 271 ILE A C 1
ATOM 1729 O O . ILE A 1 271 ? 34.414 17.500 141.760 1.00 69.67 271 ILE A O 1
ATOM 1742 N N . TRP A 1 273 ? 32.541 16.754 144.411 1.00 69.98 273 TRP A N 1
ATOM 1743 C CA . TRP A 1 273 ? 31.396 17.562 144.832 1.00 70.08 273 TRP A CA 1
ATOM 1744 C C . TRP A 1 273 ? 31.151 18.748 143.900 1.00 70.88 273 TRP A C 1
ATOM 1745 O O . TRP A 1 273 ? 30.016 18.987 143.492 1.00 71.31 273 TRP A O 1
ATOM 1756 N N . GLU A 1 274 ? 32.213 19.480 143.563 1.00 72.02 274 GLU A N 1
ATOM 1757 C CA . GLU A 1 274 ? 32.104 20.646 142.681 1.00 73.01 274 GLU A CA 1
ATOM 1758 C C . GLU A 1 274 ? 31.434 20.281 141.367 1.00 74.27 274 GLU A C 1
ATOM 1759 O O . GLU A 1 274 ? 31.111 21.153 140.563 1.00 74.72 274 GLU A O 1
ATOM 1773 N N . GLN A 1 276 ? 29.007 17.105 141.157 1.00 75.13 276 GLN A N 1
ATOM 1774 C CA . GLN A 1 276 ? 27.687 16.613 141.536 1.00 74.08 276 GLN A CA 1
ATOM 1775 C C . GLN A 1 276 ? 26.827 17.777 142.044 1.00 73.23 276 GLN A C 1
ATOM 1776 O O . GLN A 1 276 ? 25.596 17.684 142.083 1.00 72.39 276 GLN A O 1
ATOM 1782 N N . ASN A 1 277 ? 27.497 18.872 142.414 1.00 72.12 277 ASN A N 1
ATOM 1783 C CA . ASN A 1 277 ? 26.855 20.097 142.912 1.00 70.27 277 ASN A CA 1
ATOM 1784 C C . ASN A 1 277 ? 27.598 21.352 142.431 1.00 69.87 277 ASN A C 1
ATOM 1785 O O . ASN A 1 277 ? 28.641 21.703 142.971 1.00 70.79 277 ASN A O 1
ATOM 1790 N N . PRO A 1 278 ? 27.049 22.072 141.445 1.00 68.49 278 PRO A N 1
ATOM 1791 C CA . PRO A 1 278 ? 27.689 23.290 140.924 1.00 67.89 278 PRO A CA 1
ATOM 1792 C C . PRO A 1 278 ? 27.897 24.424 141.945 1.00 67.86 278 PRO A C 1
ATOM 1793 O O . PRO A 1 278 ? 27.154 25.438 141.906 1.00 66.90 278 PRO A O 1
ATOM 1797 N N . PRO B 1 20 ? 40.044 25.328 195.533 1.00 59.85 20 PRO B N 1
ATOM 1798 C CA . PRO B 1 20 ? 38.917 24.415 195.226 1.00 59.81 20 PRO B CA 1
ATOM 1799 C C . PRO B 1 20 ? 39.311 23.323 194.234 1.00 59.57 20 PRO B C 1
ATOM 1800 O O . PRO B 1 20 ? 38.873 23.322 193.082 1.00 59.20 20 PRO B O 1
ATOM 1804 N N . PRO B 1 21 ? 40.151 22.375 194.675 1.00 59.32 21 PRO B N 1
ATOM 1805 C CA . PRO B 1 21 ? 40.618 21.262 193.841 1.00 57.92 21 PRO B CA 1
ATOM 1806 C C . PRO B 1 21 ? 39.497 20.283 193.525 1.00 56.37 21 PRO B C 1
ATOM 1807 O O . PRO B 1 21 ? 38.597 20.077 194.336 1.00 55.89 21 PRO B O 1
ATOM 1811 N N . SER B 1 22 ? 39.574 19.679 192.344 1.00 53.47 22 SER B N 1
ATOM 1812 C CA . SER B 1 22 ? 38.578 18.722 191.883 1.00 51.34 22 SER B CA 1
ATOM 1813 C C . SER B 1 22 ? 38.553 17.381 192.637 1.00 50.24 22 SER B C 1
ATOM 1814 O O . SER B 1 22 ? 39.553 16.962 193.236 1.00 48.49 22 SER B O 1
ATOM 1817 N N . PRO B 1 23 ? 37.390 16.696 192.618 1.00 49.69 23 PRO B N 1
ATOM 1818 C CA . PRO B 1 23 ? 37.135 15.402 193.266 1.00 50.52 23 PRO B CA 1
ATOM 1819 C C . PRO B 1 23 ? 37.928 14.189 192.792 1.00 51.06 23 PRO B C 1
ATOM 1820 O O . PRO B 1 23 ? 39.004 14.321 192.224 1.00 50.60 23 PRO B O 1
ATOM 1824 N N . GLN B 1 24 ? 37.375 13.006 193.045 1.00 52.69 24 GLN B N 1
ATOM 1825 C CA . GLN B 1 24 ? 38.021 11.746 192.700 1.00 53.23 24 GLN B CA 1
ATOM 1826 C C . GLN B 1 24 ? 37.351 10.589 193.468 1.00 54.94 24 GLN B C 1
ATOM 1827 O O . GLN B 1 24 ? 36.868 10.782 194.588 1.00 54.79 24 GLN B 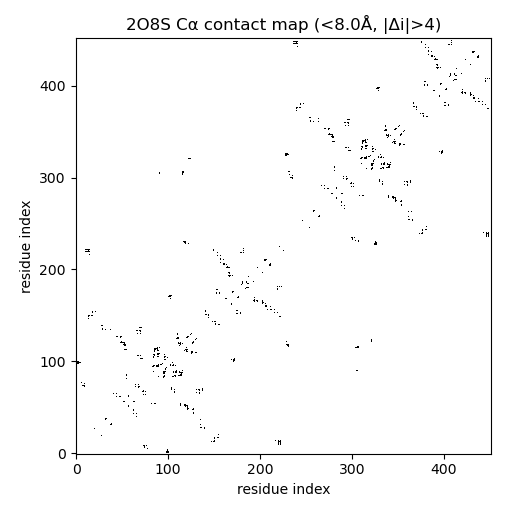O 1
ATOM 1833 N N . PRO B 1 25 ? 37.324 9.373 192.880 1.00 56.45 25 PRO B N 1
ATOM 1834 C CA . PRO B 1 25 ? 36.708 8.196 193.511 1.00 58.18 25 PRO B CA 1
ATOM 1835 C C . PRO B 1 25 ? 37.252 7.753 194.878 1.00 59.94 25 PRO B C 1
ATOM 1836 O O . PRO B 1 25 ? 38.426 7.963 195.201 1.00 61.28 25 PRO B O 1
ATOM 1840 N N . VAL B 1 26 ? 36.372 7.142 195.676 1.00 60.69 26 VAL B N 1
ATOM 1841 C CA . VAL B 1 26 ? 36.728 6.650 197.007 1.00 61.88 26 VAL B CA 1
ATOM 1842 C C . VAL B 1 26 ? 36.867 5.124 196.914 1.00 62.45 26 VAL B C 1
ATOM 1843 O O . VAL B 1 26 ? 36.211 4.501 196.079 1.00 62.55 26 VAL B O 1
ATOM 1847 N N . SER B 1 27 ? 37.715 4.523 197.748 1.00 62.79 27 SER B N 1
ATOM 1848 C CA . SER B 1 27 ? 37.893 3.073 197.695 1.00 64.46 27 SER B CA 1
ATOM 1849 C C . SER B 1 27 ? 36.542 2.383 197.808 1.00 64.98 27 SER B C 1
ATOM 1850 O O . SER B 1 27 ? 35.633 2.890 198.457 1.00 65.69 27 SER B O 1
ATOM 1853 N N . HIS B 1 28 ? 36.421 1.217 197.189 1.00 65.83 28 HIS B N 1
ATOM 1854 C CA . HIS B 1 28 ? 35.165 0.485 197.189 1.00 67.77 28 HIS B CA 1
ATOM 1855 C C . HIS B 1 28 ? 35.407 -1.008 197.358 1.00 68.03 28 HIS B C 1
ATOM 1856 O O . HIS B 1 28 ? 35.076 -1.588 198.397 1.00 67.38 28 HIS B O 1
ATOM 1863 N N . LYS B 1 29 ? 35.996 -1.620 196.335 1.00 68.42 29 LYS B N 1
ATOM 1864 C CA . LYS B 1 29 ? 36.266 -3.060 196.335 1.00 68.70 29 LYS B CA 1
ATOM 1865 C C . LYS B 1 29 ? 37.654 -3.404 196.881 1.00 68.69 29 LYS B C 1
ATOM 1866 O O . LYS B 1 29 ? 37.868 -4.483 197.444 1.00 68.89 29 LYS B O 1
ATOM 1872 N N . VAL B 1 54 ? 55.614 -0.667 223.751 1.00 63.02 54 VAL B N 1
ATOM 1873 C CA . VAL B 1 54 ? 56.250 -1.944 224.051 1.00 63.52 54 VAL B CA 1
ATOM 1874 C C . VAL B 1 54 ? 57.410 -2.192 223.091 1.00 64.06 54 VAL B C 1
ATOM 1875 O O . VAL B 1 54 ? 58.221 -3.086 223.323 1.00 64.04 54 VAL B O 1
ATOM 1879 N N . THR B 1 55 ? 57.461 -1.405 222.013 1.00 64.61 55 THR B N 1
ATOM 1880 C CA . THR B 1 55 ? 58.509 -1.476 220.977 1.00 65.55 55 THR B CA 1
ATOM 1881 C C . THR B 1 55 ? 58.381 -2.579 219.911 1.00 66.59 55 THR B C 1
ATOM 1882 O O . THR B 1 55 ? 59.163 -2.622 218.957 1.00 67.18 55 THR B O 1
ATOM 1886 N N . SER B 1 56 ? 57.394 -3.454 220.074 1.00 67.74 56 SER B N 1
ATOM 1887 C CA . SER B 1 56 ? 57.172 -4.573 219.160 1.00 68.41 56 SER B CA 1
ATOM 1888 C C . SER B 1 56 ? 57.044 -4.206 217.682 1.00 69.08 56 SER B C 1
ATOM 1889 O O . SER B 1 56 ? 57.518 -4.945 216.816 1.00 69.85 56 SER B O 1
ATOM 1892 N N . THR B 1 57 ? 56.400 -3.081 217.383 1.00 69.30 57 THR B N 1
ATOM 1893 C CA . THR B 1 57 ? 56.245 -2.664 215.992 1.00 69.55 57 THR B CA 1
ATOM 1894 C C . THR B 1 57 ? 57.601 -2.354 215.363 1.00 70.44 57 THR B C 1
ATOM 1895 O O . THR B 1 57 ? 57.962 -2.951 214.352 1.00 70.92 57 THR B O 1
ATOM 1899 N N . TYR B 1 58 ? 58.353 -1.429 215.960 1.00 71.40 58 TYR B N 1
ATOM 1900 C CA . TYR B 1 58 ? 59.670 -1.068 215.439 1.00 71.80 58 TYR B CA 1
ATOM 1901 C C . TYR B 1 58 ? 60.459 -2.340 215.203 1.00 71.70 58 TYR B C 1
ATOM 1902 O O . TYR B 1 58 ? 61.283 -2.426 214.292 1.00 71.56 58 TYR B O 1
ATOM 1911 N N . THR B 1 59 ? 60.202 -3.324 216.052 1.00 71.95 59 THR B N 1
ATOM 1912 C CA . THR B 1 59 ? 60.858 -4.614 215.953 1.00 72.47 59 THR B CA 1
ATOM 1913 C C . THR B 1 59 ? 60.576 -5.197 214.568 1.00 72.49 59 THR B C 1
ATOM 1914 O O . THR B 1 59 ? 61.462 -5.252 213.716 1.00 72.53 59 THR B O 1
ATOM 1918 N N . SER B 1 60 ? 59.330 -5.610 214.355 1.00 72.12 60 SER B N 1
ATOM 1919 C CA . SER B 1 60 ? 58.886 -6.192 213.091 1.00 71.53 60 SER B CA 1
ATOM 1920 C C . SER B 1 60 ? 59.389 -5.419 211.877 1.00 70.99 60 SER B C 1
ATOM 1921 O O . SER B 1 60 ? 59.989 -5.995 210.967 1.00 70.98 60 SER B O 1
ATOM 1924 N N . TYR B 1 61 ? 59.121 -4.118 211.857 1.00 70.48 61 TYR B N 1
ATOM 1925 C CA . TYR B 1 61 ? 59.561 -3.266 210.761 1.00 70.01 61 TYR B CA 1
ATOM 1926 C C . TYR B 1 61 ? 61.015 -3.594 210.473 1.00 70.63 61 TYR B C 1
ATOM 1927 O O . TYR B 1 61 ? 61.344 -4.171 209.440 1.00 71.10 61 TYR B O 1
ATOM 1936 N N . ARG B 1 62 ? 61.876 -3.213 211.404 1.00 71.37 62 ARG B N 1
ATOM 1937 C CA . ARG B 1 62 ? 63.300 -3.458 211.293 1.00 72.03 62 ARG B CA 1
ATOM 1938 C C . ARG B 1 62 ? 63.625 -4.812 210.676 1.00 71.87 62 ARG B C 1
ATOM 1939 O O . ARG B 1 62 ? 64.490 -4.918 209.809 1.00 71.46 62 ARG B O 1
ATOM 1947 N N . LEU B 1 63 ? 62.930 -5.849 211.128 1.00 72.32 63 LEU B N 1
ATOM 1948 C CA . LEU B 1 63 ? 63.166 -7.195 210.616 1.00 73.15 63 LEU B CA 1
ATOM 1949 C C . LEU B 1 63 ? 63.130 -7.200 209.093 1.00 72.82 63 LEU B C 1
ATOM 1950 O O . LEU B 1 63 ? 64.092 -7.606 208.439 1.00 72.95 63 LEU B O 1
ATOM 1955 N N . ILE B 1 64 ? 62.017 -6.729 208.540 1.00 72.23 64 ILE B N 1
ATOM 1956 C CA . ILE B 1 64 ? 61.830 -6.677 207.095 1.00 71.47 64 ILE B CA 1
ATOM 1957 C C . ILE B 1 64 ? 62.769 -5.677 206.437 1.00 70.62 64 ILE B C 1
ATOM 1958 O O . ILE B 1 64 ? 63.612 -6.046 205.623 1.00 69.50 64 ILE B O 1
ATOM 1963 N N . SER B 1 65 ? 62.606 -4.408 206.799 1.00 70.43 65 SER B N 1
ATOM 1964 C CA . SER B 1 65 ? 63.421 -3.331 206.256 1.00 71.01 65 SER B CA 1
ATOM 1965 C C . SER B 1 65 ? 64.875 -3.719 206.049 1.00 71.93 65 SER B C 1
ATOM 1966 O O . SER B 1 65 ? 65.486 -3.366 205.040 1.00 71.88 65 SER B O 1
ATOM 1969 N N . GLN B 1 66 ? 65.428 -4.441 207.016 1.00 73.36 66 GLN B N 1
ATOM 1970 C CA . GLN B 1 66 ? 66.816 -4.863 206.942 1.00 74.71 66 GLN B CA 1
ATOM 1971 C C . GLN B 1 66 ? 67.035 -5.739 205.723 1.00 74.83 66 GLN B C 1
ATOM 1972 O O . GLN B 1 66 ? 67.501 -5.265 204.688 1.00 75.23 66 GLN B O 1
ATOM 1978 N N . ASP B 1 67 ? 66.693 -7.016 205.843 1.00 74.58 67 ASP B N 1
ATOM 1979 C CA . ASP B 1 67 ? 66.867 -7.941 204.733 1.00 74.63 67 ASP B CA 1
ATOM 1980 C C . ASP B 1 67 ? 65.735 -7.767 203.727 1.00 73.91 67 ASP B C 1
ATOM 1981 O O . ASP B 1 67 ? 65.013 -8.715 203.419 1.00 74.04 67 ASP B O 1
ATOM 1986 N N . ILE B 1 68 ? 65.584 -6.554 203.209 1.00 72.95 68 ILE B N 1
ATOM 1987 C CA . ILE B 1 68 ? 64.521 -6.277 202.256 1.00 71.57 68 ILE B CA 1
ATOM 1988 C C . ILE B 1 68 ? 64.638 -7.146 201.019 1.00 70.44 68 ILE B C 1
ATOM 1989 O O . ILE B 1 68 ? 63.636 -7.583 200.462 1.00 70.30 68 ILE B O 1
ATOM 1994 N N . GLY B 1 69 ? 65.869 -7.401 200.596 1.00 69.44 69 GLY B N 1
ATOM 1995 C CA . GLY B 1 69 ? 66.081 -8.216 199.419 1.00 67.67 69 GLY B CA 1
ATOM 1996 C C . GLY B 1 69 ? 65.423 -9.573 199.527 1.00 66.93 69 GLY B C 1
ATOM 1997 O O . GLY B 1 69 ? 64.689 -9.983 198.631 1.00 66.27 69 GLY B O 1
ATOM 1998 N N . LYS B 1 70 ? 65.686 -10.268 200.629 1.00 66.27 70 LYS B N 1
ATOM 1999 C CA . LYS B 1 70 ? 65.131 -11.600 200.865 1.00 65.52 70 LYS B CA 1
ATOM 2000 C C . LYS B 1 70 ? 63.608 -11.575 200.982 1.00 64.30 70 LYS B C 1
ATOM 2001 O O . LYS B 1 70 ? 62.937 -12.532 200.609 1.00 65.33 70 LYS B O 1
ATOM 2007 N N . SER B 1 71 ? 63.063 -10.486 201.507 1.00 61.96 71 SER B N 1
ATOM 2008 C CA . SER B 1 71 ? 61.619 -10.373 201.637 1.00 59.29 71 SER B CA 1
ATOM 2009 C C . SER B 1 71 ? 61.006 -10.275 200.248 1.00 57.91 71 SER B C 1
ATOM 2010 O O . SER B 1 71 ? 60.241 -11.147 199.827 1.00 57.11 71 SER B O 1
ATOM 2013 N N . LEU B 1 72 ? 61.357 -9.204 199.544 1.00 55.89 72 LEU B N 1
ATOM 2014 C CA . LEU B 1 72 ? 60.864 -8.953 198.195 1.00 55.20 72 LEU B CA 1
ATOM 2015 C C . LEU B 1 72 ? 61.110 -10.116 197.254 1.00 56.04 72 LEU B C 1
ATOM 2016 O O . LEU B 1 72 ? 60.354 -10.324 196.307 1.00 55.62 72 LEU B O 1
ATOM 2021 N N . GLU B 1 73 ? 62.180 -10.857 197.520 1.00 56.94 73 GLU B N 1
ATOM 2022 C CA . GLU B 1 73 ? 62.569 -11.995 196.699 1.00 58.04 73 GLU B CA 1
ATOM 2023 C C . GLU B 1 73 ? 61.674 -13.183 197.022 1.00 57.93 73 GLU B C 1
ATOM 2024 O O . GLU B 1 73 ? 61.254 -13.924 196.131 1.00 58.89 73 GLU B O 1
ATOM 2030 N N . ARG B 1 74 ? 61.378 -13.353 198.304 1.00 57.05 74 ARG B N 1
ATOM 2031 C CA . ARG B 1 74 ? 60.514 -14.439 198.750 1.00 55.16 74 ARG B CA 1
ATOM 2032 C C . ARG B 1 74 ? 59.119 -14.179 198.187 1.00 54.14 74 ARG B C 1
ATOM 2033 O O . ARG B 1 74 ? 58.466 -15.074 197.650 1.00 53.72 74 ARG B O 1
ATOM 2041 N N . VAL B 1 75 ? 58.675 -12.934 198.312 1.00 51.78 75 VAL B N 1
ATOM 2042 C CA . VAL B 1 75 ? 57.372 -12.528 197.819 1.00 50.37 75 VAL B CA 1
ATOM 2043 C C . VAL B 1 75 ? 57.234 -12.805 196.322 1.00 48.99 75 VAL B C 1
ATOM 2044 O O . VAL B 1 75 ? 56.293 -13.469 195.892 1.00 49.09 75 VAL B O 1
ATOM 2048 N N . SER B 1 76 ? 58.184 -12.302 195.538 1.00 47.42 76 SER B N 1
ATOM 2049 C CA . SER B 1 76 ? 58.183 -12.484 194.086 1.00 45.80 76 SER B CA 1
ATOM 2050 C C . SER B 1 76 ? 58.004 -13.944 193.711 1.00 44.99 76 SER B C 1
ATOM 2051 O O . SER B 1 76 ? 57.662 -14.275 192.567 1.00 43.61 76 SER B O 1
ATOM 2054 N N . LYS B 1 77 ? 58.239 -14.812 194.686 1.00 44.65 77 LYS B N 1
ATOM 2055 C CA . LYS B 1 77 ? 58.123 -16.238 194.477 1.00 45.38 77 LYS B CA 1
ATOM 2056 C C . LYS B 1 77 ? 56.719 -16.750 194.782 1.00 44.38 77 LYS B C 1
ATOM 2057 O O . LYS B 1 77 ? 56.370 -17.870 194.406 1.00 42.81 77 LYS B O 1
ATOM 2063 N N . GLN B 1 78 ? 55.910 -15.938 195.456 1.00 43.77 78 GLN B N 1
ATOM 2064 C CA . GLN B 1 78 ? 54.555 -16.357 195.777 1.00 43.64 78 GLN B CA 1
ATOM 2065 C C . GLN B 1 78 ? 53.806 -16.652 194.488 1.00 42.97 78 GLN B C 1
ATOM 2066 O O . GLN B 1 78 ? 53.709 -15.806 193.597 1.00 41.90 78 GLN B O 1
ATOM 2072 N N . PRO B 1 79 ? 53.243 -17.862 194.390 1.00 43.19 79 PRO B N 1
ATOM 2073 C CA . PRO B 1 79 ? 52.491 -18.340 193.227 1.00 42.35 79 PRO B CA 1
ATOM 2074 C C . PRO B 1 79 ? 51.632 -17.296 192.522 1.00 41.73 79 PRO B C 1
ATOM 2075 O O . PRO B 1 79 ? 51.585 -17.261 191.289 1.00 42.12 79 PRO B O 1
ATOM 2079 N N . ASP B 1 80 ? 50.957 -16.449 193.297 1.00 41.46 80 ASP B N 1
ATOM 2080 C CA . ASP B 1 80 ? 50.095 -15.428 192.713 1.00 40.39 80 ASP B CA 1
ATOM 2081 C C . ASP B 1 80 ? 50.882 -14.292 192.088 1.00 38.50 80 ASP B C 1
ATOM 2082 O O . ASP B 1 80 ? 50.626 -13.915 190.947 1.00 37.20 80 ASP B O 1
ATOM 2087 N N . VAL B 1 81 ? 51.836 -13.755 192.845 1.00 34.69 81 VAL B N 1
ATOM 2088 C CA . VAL B 1 81 ? 52.675 -12.668 192.367 1.00 32.42 81 VAL B CA 1
ATOM 2089 C C . VAL B 1 81 ? 53.448 -13.152 191.139 1.00 31.04 81 VAL B C 1
ATOM 2090 O O . VAL B 1 81 ? 53.625 -12.425 190.159 1.00 30.96 81 VAL B O 1
ATOM 2094 N N . ALA B 1 82 ? 53.890 -14.399 191.195 1.00 30.14 82 ALA B N 1
ATOM 2095 C CA . ALA B 1 82 ? 54.640 -14.985 190.105 1.00 29.29 82 ALA B CA 1
ATOM 2096 C C . ALA B 1 82 ? 53.823 -14.987 188.826 1.00 30.92 82 ALA B C 1
ATOM 2097 O O . ALA B 1 82 ? 54.176 -14.338 187.853 1.00 31.97 82 ALA B O 1
ATOM 2099 N N . ARG B 1 83 ? 52.732 -15.739 188.837 1.00 30.64 83 ARG B N 1
ATOM 2100 C CA . ARG B 1 83 ? 51.842 -15.866 187.690 1.00 28.86 83 ARG B CA 1
ATOM 2101 C C . ARG B 1 83 ? 51.437 -14.529 187.087 1.00 29.20 83 ARG B C 1
ATOM 2102 O O . ARG B 1 83 ? 51.531 -14.337 185.877 1.00 31.94 83 ARG B O 1
ATOM 2110 N N . GLU B 1 84 ? 50.984 -13.599 187.915 1.00 27.36 84 GLU B N 1
ATOM 2111 C CA . GLU B 1 84 ? 50.591 -12.302 187.393 1.00 26.73 84 GLU B CA 1
ATOM 2112 C C . GLU B 1 84 ? 51.787 -11.514 186.891 1.00 25.05 84 GLU B C 1
ATOM 2113 O O . GLU B 1 84 ? 51.740 -10.942 185.815 1.00 25.34 84 GLU B O 1
ATOM 2119 N N . THR B 1 85 ? 52.865 -11.496 187.668 1.00 24.08 85 THR B N 1
ATOM 2120 C CA . THR B 1 85 ? 54.089 -10.781 187.285 1.00 23.69 85 THR B CA 1
ATOM 2121 C C . THR B 1 85 ? 54.613 -11.266 185.938 1.00 22.05 85 THR B C 1
ATOM 2122 O O . THR B 1 85 ? 55.158 -10.502 185.151 1.00 23.83 85 THR B O 1
ATOM 2126 N N . GLU B 1 86 ? 54.437 -12.553 185.687 1.00 20.90 86 GLU B N 1
ATOM 2127 C CA . GLU B 1 86 ? 54.878 -13.192 184.457 1.00 20.29 86 GLU B CA 1
ATOM 2128 C C . GLU B 1 86 ? 54.127 -12.666 183.247 1.00 20.96 86 GLU B C 1
ATOM 2129 O O . GLU B 1 86 ? 54.718 -12.246 182.257 1.00 22.24 86 GLU B O 1
ATOM 2135 N N . TYR B 1 87 ? 52.805 -12.720 183.345 1.00 19.15 87 TYR B N 1
ATOM 2136 C CA . TYR B 1 87 ? 51.908 -12.258 182.296 1.00 17.25 87 TYR B CA 1
ATOM 2137 C C . TYR B 1 87 ? 52.157 -10.782 181.962 1.00 15.31 87 TYR B C 1
ATOM 2138 O O . TYR B 1 87 ? 52.143 -10.388 180.800 1.00 19.09 87 TYR B O 1
ATOM 2147 N N . TYR B 1 88 ? 52.382 -9.972 182.984 1.00 13.67 88 TYR B N 1
ATOM 2148 C CA . TYR B 1 88 ? 52.628 -8.554 182.793 1.00 13.21 88 TYR B CA 1
ATOM 2149 C C . TYR B 1 88 ? 53.977 -8.300 182.107 1.00 16.42 88 TYR B C 1
ATOM 2150 O O . TYR B 1 88 ? 54.094 -7.462 181.199 1.00 18.87 88 TYR B O 1
ATOM 2159 N N . ARG B 1 89 ? 55.001 -9.043 182.506 1.00 17.77 89 ARG B N 1
ATOM 2160 C CA . ARG B 1 89 ? 56.306 -8.836 181.907 1.00 18.96 89 ARG B CA 1
ATOM 2161 C C . ARG B 1 89 ? 56.297 -9.150 180.421 1.00 18.22 89 ARG B C 1
ATOM 2162 O O . ARG B 1 89 ? 56.985 -8.490 179.634 1.00 19.93 89 ARG B O 1
ATOM 2170 N N . GLU B 1 90 ? 55.498 -10.145 180.044 1.00 18.44 90 GLU B N 1
ATOM 2171 C CA . GLU B 1 90 ? 55.401 -10.602 178.653 1.00 18.36 90 GLU B CA 1
ATOM 2172 C C . GLU B 1 90 ? 54.387 -9.914 177.751 1.00 20.23 90 GLU B C 1
ATOM 2173 O O . GLU B 1 90 ? 54.480 -10.006 176.529 1.00 21.02 90 GLU B O 1
ATOM 2179 N N . LYS B 1 91 ? 53.402 -9.254 178.346 1.00 21.52 91 LYS B N 1
ATOM 2180 C CA . LYS B 1 91 ? 52.378 -8.591 177.565 1.00 21.56 91 LYS B CA 1
ATOM 2181 C C . LYS B 1 91 ? 52.470 -7.077 177.537 1.00 20.08 91 LYS B C 1
ATOM 2182 O O . LYS B 1 91 ? 52.093 -6.446 176.554 1.00 23.10 91 LYS B O 1
ATOM 2188 N N . ILE B 1 92 ? 52.972 -6.489 178.613 1.00 18.91 92 ILE B N 1
ATOM 2189 C CA . ILE B 1 92 ? 53.014 -5.047 178.692 1.00 17.69 92 ILE B CA 1
ATOM 2190 C C . ILE B 1 92 ? 53.659 -4.363 177.485 1.00 16.66 92 ILE B C 1
ATOM 2191 O O . ILE B 1 92 ? 53.086 -3.417 176.929 1.00 14.81 92 ILE B O 1
ATOM 2196 N N . GLY B 1 93 ? 54.822 -4.849 177.054 1.00 15.69 93 GLY B N 1
ATOM 2197 C CA . GLY B 1 93 ? 55.501 -4.244 175.923 1.00 15.24 93 GLY B CA 1
ATOM 2198 C C . GLY B 1 93 ? 54.708 -4.205 174.631 1.00 17.76 93 GLY B C 1
ATOM 2199 O O . GLY B 1 93 ? 55.081 -3.512 173.691 1.00 18.56 93 GLY B O 1
ATOM 2200 N N . SER B 1 94 ? 53.612 -4.954 174.583 1.00 18.06 94 SER B N 1
ATOM 2201 C CA . SER B 1 94 ? 52.758 -5.025 173.391 1.00 19.34 94 SER B CA 1
ATOM 2202 C C . SER B 1 94 ? 51.673 -3.966 173.370 1.00 18.44 94 SER B C 1
ATOM 2203 O O . SER B 1 94 ? 51.023 -3.774 172.351 1.00 19.21 94 SER B O 1
ATOM 2206 N N . VAL B 1 95 ? 51.474 -3.295 174.501 1.00 19.53 95 VAL B N 1
ATOM 2207 C CA . VAL B 1 95 ? 50.460 -2.254 174.631 1.00 19.53 95 VAL B CA 1
ATOM 2208 C C . VAL B 1 95 ? 50.995 -0.947 174.062 1.00 22.38 95 VAL B C 1
ATOM 2209 O O . VAL B 1 95 ? 51.971 -0.389 174.561 1.00 24.04 95 VAL B O 1
ATOM 2213 N N . LYS B 1 96 ? 50.336 -0.456 173.020 1.00 22.75 96 LYS B N 1
ATOM 2214 C CA . LYS B 1 96 ? 50.757 0.759 172.353 1.00 24.04 96 LYS B CA 1
ATOM 2215 C C . LYS B 1 96 ? 49.841 1.939 172.562 1.00 25.35 96 LYS B C 1
ATOM 2216 O O . LYS B 1 96 ? 50.141 3.040 172.113 1.00 27.28 96 LYS B O 1
ATOM 2222 N N . SER B 1 97 ? 48.722 1.716 173.235 1.00 24.59 97 SER B N 1
ATOM 2223 C CA . SER B 1 97 ? 47.766 2.787 173.441 1.00 24.09 97 SER B CA 1
ATOM 2224 C C . SER B 1 97 ? 47.017 2.625 174.733 1.00 21.73 97 SER B C 1
ATOM 2225 O O . SER B 1 97 ? 47.024 1.557 175.338 1.00 23.12 97 SER B O 1
ATOM 2228 N N . ILE B 1 98 ? 46.369 3.703 175.146 1.00 22.04 98 ILE B N 1
ATOM 2229 C CA . ILE B 1 98 ? 45.560 3.695 176.350 1.00 21.50 98 ILE B CA 1
ATOM 2230 C C . ILE B 1 98 ? 44.449 2.665 176.121 1.00 22.54 98 ILE B C 1
ATOM 2231 O O . ILE B 1 98 ? 44.082 1.910 177.024 1.00 24.70 98 ILE B O 1
ATOM 2236 N N . ASP B 1 99 ? 43.943 2.621 174.894 1.00 24.11 99 ASP B N 1
ATOM 2237 C CA . ASP B 1 99 ? 42.889 1.677 174.545 1.00 25.60 99 ASP B CA 1
ATOM 2238 C C . ASP B 1 99 ? 43.358 0.251 174.779 1.00 25.46 99 ASP B C 1
ATOM 2239 O O . ASP B 1 99 ? 42.681 -0.551 175.426 1.00 27.24 99 ASP B O 1
ATOM 2244 N N . ASP B 1 100 ? 44.511 -0.058 174.198 1.00 24.36 100 ASP B N 1
ATOM 2245 C CA . ASP B 1 100 ? 45.109 -1.370 174.294 1.00 22.94 100 ASP B CA 1
ATOM 2246 C C . ASP B 1 100 ? 45.232 -1.748 175.741 1.00 21.53 100 ASP B C 1
ATOM 2247 O O . ASP B 1 100 ? 44.956 -2.888 176.099 1.00 21.21 100 ASP B O 1
ATOM 2252 N N . PHE B 1 101 ? 45.635 -0.773 176.560 1.00 19.78 101 PHE B N 1
ATOM 2253 C CA . PHE B 1 101 ? 45.809 -0.941 178.005 1.00 19.10 101 PHE B CA 1
ATOM 2254 C C . PHE B 1 101 ? 44.493 -1.212 178.750 1.00 18.09 101 PHE B C 1
ATOM 2255 O O . PHE B 1 101 ? 44.364 -2.192 179.489 1.00 18.47 101 PHE B O 1
ATOM 2271 N N . ALA B 1 103 ? 41.733 -2.105 177.502 1.00 20.21 103 ALA B N 1
ATOM 2272 C CA . ALA B 1 103 ? 41.164 -3.342 176.973 1.00 20.67 103 ALA B CA 1
ATOM 2273 C C . ALA B 1 103 ? 41.701 -4.628 177.617 1.00 22.02 103 ALA B C 1
ATOM 2274 O O . ALA B 1 103 ? 41.203 -5.715 177.361 1.00 24.11 103 ALA B O 1
ATOM 2276 N N . ASP B 1 104 ? 42.723 -4.509 178.449 1.00 25.85 104 ASP B N 1
ATOM 2277 C CA . ASP B 1 104 ? 43.280 -5.679 179.102 1.00 27.03 104 ASP B CA 1
ATOM 2278 C C . ASP B 1 104 ? 43.071 -5.537 180.588 1.00 26.49 104 ASP B C 1
ATOM 2279 O O . ASP B 1 104 ? 43.796 -4.811 181.260 1.00 27.99 104 ASP B O 1
ATOM 2284 N N . THR B 1 105 ? 42.077 -6.239 181.105 1.00 25.47 105 THR B N 1
ATOM 2285 C CA . THR B 1 105 ? 41.790 -6.162 182.523 1.00 23.71 105 THR B CA 1
ATOM 2286 C C . THR B 1 105 ? 42.955 -6.621 183.385 1.00 21.56 105 THR B C 1
ATOM 2287 O O . THR B 1 105 ? 43.300 -5.960 184.357 1.00 21.46 105 THR B O 1
ATOM 2291 N N . ARG B 1 106 ? 43.551 -7.754 183.023 1.00 21.90 106 ARG B N 1
ATOM 2292 C CA . ARG B 1 106 ? 44.666 -8.323 183.771 1.00 24.06 106 ARG B CA 1
ATOM 2293 C C . ARG B 1 106 ? 45.818 -7.334 184.018 1.00 24.85 106 ARG B C 1
ATOM 2294 O O . ARG B 1 106 ? 46.273 -7.169 185.165 1.00 23.91 106 ARG B O 1
ATOM 2302 N N . LEU B 1 107 ? 46.272 -6.684 182.947 1.00 26.08 107 LEU B N 1
ATOM 2303 C CA . LEU B 1 107 ? 47.348 -5.697 183.001 1.00 26.46 107 LEU B CA 1
ATOM 2304 C C . LEU B 1 107 ? 46.891 -4.443 183.724 1.00 25.65 107 LEU B C 1
ATOM 2305 O O . LEU B 1 107 ? 47.657 -3.819 184.462 1.00 27.61 107 LEU B O 1
ATOM 2310 N N . TYR B 1 108 ? 45.640 -4.074 183.494 1.00 26.28 108 TYR B N 1
ATOM 2311 C CA . TYR B 1 108 ? 45.041 -2.906 184.121 1.00 25.35 108 TYR B CA 1
ATOM 2312 C C . TYR B 1 108 ? 45.009 -3.096 185.647 1.00 26.44 108 TYR B C 1
ATOM 2313 O O . TYR B 1 108 ? 45.438 -2.220 186.402 1.00 26.93 108 TYR B O 1
ATOM 2322 N N . ASN B 1 109 ? 44.514 -4.251 186.090 1.00 27.75 109 ASN B N 1
ATOM 2323 C CA . ASN B 1 109 ? 44.432 -4.561 187.510 1.00 26.95 109 ASN B CA 1
ATOM 2324 C C . ASN B 1 109 ? 45.799 -4.608 188.117 1.00 28.89 109 ASN B C 1
ATOM 2325 O O . ASN B 1 109 ? 45.960 -4.266 189.285 1.00 30.96 109 ASN B O 1
ATOM 2330 N N . TYR B 1 110 ? 46.783 -5.044 187.333 1.00 26.81 110 TYR B N 1
ATOM 2331 C CA . TYR B 1 110 ? 48.170 -5.136 187.809 1.00 25.56 110 TYR B CA 1
ATOM 2332 C C . TYR B 1 110 ? 48.787 -3.768 188.086 1.00 24.15 110 TYR B C 1
ATOM 2333 O O . TYR B 1 110 ? 49.361 -3.519 189.141 1.00 24.23 110 TYR B O 1
ATOM 2342 N N . ALA B 1 111 ? 48.648 -2.886 187.110 1.00 23.95 111 ALA B N 1
ATOM 2343 C CA . ALA B 1 111 ? 49.173 -1.534 187.205 1.00 23.96 111 ALA B CA 1
ATOM 2344 C C . ALA B 1 111 ? 48.623 -0.776 188.401 1.00 25.10 111 ALA B C 1
ATOM 2345 O O . ALA B 1 111 ? 49.345 -0.024 189.060 1.00 26.47 111 ALA B O 1
ATOM 2347 N N . LEU B 1 112 ? 47.344 -0.975 188.698 1.00 24.75 112 LEU B N 1
ATOM 2348 C CA . LEU B 1 112 ? 46.732 -0.254 189.813 1.00 23.54 112 LEU B CA 1
ATOM 2349 C C . LEU B 1 112 ? 47.066 -0.821 191.150 1.00 22.54 112 LEU B C 1
ATOM 2350 O O . LEU B 1 112 ? 47.339 -0.076 192.071 1.00 22.39 112 LEU B O 1
ATOM 2355 N N . LYS B 1 113 ? 47.037 -2.143 191.265 1.00 22.46 113 LYS B N 1
ATOM 2356 C CA . LYS B 1 113 ? 47.360 -2.790 192.536 1.00 24.16 113 LYS B CA 1
ATOM 2357 C C . LYS B 1 113 ? 48.733 -2.330 192.983 1.00 24.50 113 LYS B C 1
ATOM 2358 O O . LYS B 1 113 ? 48.958 -2.093 194.159 1.00 25.32 113 LYS B O 1
ATOM 2364 N N . ALA B 1 114 ? 49.635 -2.192 192.012 1.00 25.11 114 ALA B N 1
ATOM 2365 C CA . ALA B 1 114 ? 51.011 -1.756 192.235 1.00 26.02 114 ALA B CA 1
ATOM 2366 C C . ALA B 1 114 ? 51.075 -0.292 192.638 1.00 26.68 114 ALA B C 1
ATOM 2367 O O . ALA B 1 114 ? 52.005 0.128 193.317 1.00 28.65 114 ALA B O 1
ATOM 2369 N N . HIS B 1 115 ? 50.103 0.496 192.205 1.00 26.75 115 HIS B N 1
ATOM 2370 C CA . HIS B 1 115 ? 50.078 1.898 192.588 1.00 25.90 115 HIS B CA 1
ATOM 2371 C C . HIS B 1 115 ? 49.133 2.069 193.767 1.00 27.35 115 HIS B C 1
ATOM 2372 O O . HIS B 1 115 ? 48.807 3.188 194.159 1.00 27.66 115 HIS B O 1
ATOM 2379 N N . GLY B 1 116 ? 48.710 0.935 194.329 1.00 29.31 116 GLY B N 1
ATOM 2380 C CA . GLY B 1 116 ? 47.810 0.935 195.463 1.00 31.14 116 GLY B CA 1
ATOM 2381 C C . GLY B 1 116 ? 46.376 1.334 195.163 1.00 33.27 116 GLY B C 1
ATOM 2382 O O . GLY B 1 116 ? 45.525 1.273 196.051 1.00 33.99 116 GLY B O 1
ATOM 2383 N N . LEU B 1 117 ? 46.097 1.752 193.929 1.00 33.32 117 LEU B N 1
ATOM 2384 C CA . LEU B 1 117 ? 44.745 2.158 193.546 1.00 33.57 117 LEU B CA 1
ATOM 2385 C C . LEU B 1 117 ? 43.918 0.937 193.163 1.00 34.69 117 LEU B C 1
ATOM 2386 O O . LEU B 1 117 ? 43.079 0.992 192.266 1.00 34.55 117 LEU B O 1
ATOM 2391 N N . GLU B 1 118 ? 44.163 -0.165 193.861 1.00 36.82 118 GLU B N 1
ATOM 2392 C CA . GLU B 1 118 ? 43.456 -1.410 193.623 1.00 39.54 118 GLU B CA 1
ATOM 2393 C C . GLU B 1 118 ? 41.961 -1.339 193.941 1.00 40.15 118 GLU B C 1
ATOM 2394 O O . GLU B 1 118 ? 41.173 -2.088 193.376 1.00 41.06 118 GLU B O 1
ATOM 2400 N N . ASP B 1 119 ? 41.567 -0.447 194.840 1.00 40.68 119 ASP B N 1
ATOM 2401 C CA . ASP B 1 119 ? 40.159 -0.331 195.202 1.00 42.30 119 ASP B CA 1
ATOM 2402 C C . ASP B 1 119 ? 39.388 0.701 194.410 1.00 42.53 119 ASP B C 1
ATOM 2403 O O . ASP B 1 119 ? 38.205 0.926 194.655 1.00 43.72 119 ASP B O 1
ATOM 2416 N N . ALA B 1 121 ? 39.919 0.590 191.056 1.00 35.54 121 ALA B N 1
ATOM 2417 C CA . ALA B 1 121 ? 40.022 -0.049 189.758 1.00 32.00 121 ALA B CA 1
ATOM 2418 C C . ALA B 1 121 ? 38.705 0.017 189.002 1.00 30.13 121 ALA B C 1
ATOM 2419 O O . ALA B 1 121 ? 38.682 0.149 187.785 1.00 30.19 121 ALA B O 1
ATOM 2421 N N . TYR B 1 122 ? 37.608 -0.068 189.739 1.00 29.10 122 TYR B N 1
ATOM 2422 C CA . TYR B 1 122 ? 36.265 -0.019 189.167 1.00 26.62 122 TYR B CA 1
ATOM 2423 C C . TYR B 1 122 ? 35.955 1.301 188.449 1.00 25.65 122 TYR B C 1
ATOM 2424 O O . TYR B 1 122 ? 34.981 1.393 187.705 1.00 27.51 122 TYR B O 1
ATOM 2433 N N . ALA B 1 123 ? 36.770 2.321 188.700 1.00 24.62 123 ALA B N 1
ATOM 2434 C CA . ALA B 1 123 ? 36.581 3.635 188.097 1.00 22.63 123 ALA B CA 1
ATOM 2435 C C . ALA B 1 123 ? 37.272 3.695 186.753 1.00 23.86 123 ALA B C 1
ATOM 2436 O O . ALA B 1 123 ? 38.063 4.597 186.476 1.00 22.01 123 ALA B O 1
ATOM 2438 N N . LYS B 1 124 ? 36.955 2.733 185.905 1.00 22.70 124 LYS B N 1
ATOM 2439 C CA . LYS B 1 124 ? 37.571 2.675 184.603 1.00 22.23 124 LYS B CA 1
ATOM 2440 C C . LYS B 1 124 ? 37.550 4.002 183.867 1.00 21.33 124 LYS B C 1
ATOM 2441 O O . LYS B 1 124 ? 38.544 4.399 183.255 1.00 24.93 124 LYS B O 1
ATOM 2447 N N . ALA B 1 125 ? 36.439 4.713 183.921 1.00 21.40 125 ALA B N 1
ATOM 2448 C CA . ALA B 1 125 ? 36.389 5.980 183.216 1.00 20.04 125 ALA B CA 1
ATOM 2449 C C . ALA B 1 125 ? 37.370 6.988 183.806 1.00 19.53 125 ALA B C 1
ATOM 2450 O O . ALA B 1 125 ? 37.911 7.829 183.090 1.00 23.41 125 ALA B O 1
ATOM 2452 N N . PHE B 1 126 ? 37.600 6.886 185.111 1.00 19.61 126 PHE B N 1
ATOM 2453 C CA . PHE B 1 126 ? 38.498 7.790 185.836 1.00 19.02 126 PHE B CA 1
ATOM 2454 C C . PHE B 1 126 ? 39.972 7.519 185.520 1.00 20.28 126 PHE B C 1
ATOM 2455 O O . PHE B 1 126 ? 40.753 8.415 185.209 1.00 19.72 126 PHE B O 1
ATOM 2463 N N . ILE B 1 127 ? 40.352 6.263 185.613 1.00 19.52 127 ILE B N 1
ATOM 2464 C CA . ILE B 1 127 ? 41.716 5.880 185.320 1.00 19.43 127 ILE B CA 1
ATOM 2465 C C . ILE B 1 127 ? 42.072 6.331 183.889 1.00 19.95 127 ILE B C 1
ATOM 2466 O O . ILE B 1 127 ? 43.183 6.822 183.631 1.00 18.86 127 ILE B O 1
ATOM 2471 N N . ARG B 1 128 ? 41.129 6.196 182.960 1.00 19.70 128 ARG B N 1
ATOM 2472 C CA . ARG B 1 128 ? 41.416 6.581 181.583 1.00 19.32 128 ARG B CA 1
ATOM 2473 C C . ARG B 1 128 ? 41.716 8.068 181.385 1.00 19.03 128 ARG B C 1
ATOM 2474 O O . ARG B 1 128 ? 42.624 8.433 180.646 1.00 20.43 128 ARG B O 1
ATOM 2482 N N . LYS B 1 129 ? 40.946 8.922 182.044 1.00 17.75 129 LYS B N 1
ATOM 2483 C CA . LYS B 1 129 ? 41.111 10.366 181.914 1.00 16.65 129 LYS B CA 1
ATOM 2484 C C . LYS B 1 129 ? 42.477 10.797 182.468 1.00 16.98 129 LYS B C 1
ATOM 2485 O O . LYS B 1 129 ? 43.172 11.643 181.899 1.00 17.60 129 LYS B O 1
ATOM 2491 N N . VAL B 1 130 ? 42.845 10.200 183.594 1.00 18.15 130 VAL B N 1
ATOM 2492 C CA . VAL B 1 130 ? 44.107 10.481 184.261 1.00 19.15 130 VAL B CA 1
ATOM 2493 C C . VAL B 1 130 ? 45.266 10.184 183.316 1.00 20.82 130 VAL B C 1
ATOM 2494 O O . VAL B 1 130 ? 46.240 10.942 183.243 1.00 19.54 130 VAL B O 1
ATOM 2498 N N . LEU B 1 131 ? 45.127 9.089 182.575 1.00 18.99 131 LEU B N 1
ATOM 2499 C CA . LEU B 1 131 ? 46.128 8.646 181.621 1.00 16.14 131 LEU B CA 1
ATOM 2500 C C . LEU B 1 131 ? 46.085 9.485 180.374 1.00 17.52 131 LEU B C 1
ATOM 2501 O O . LEU B 1 131 ? 47.113 9.862 179.805 1.00 22.28 131 LEU B O 1
ATOM 2506 N N . THR B 1 132 ? 44.878 9.784 179.942 1.00 17.16 132 THR B N 1
ATOM 2507 C CA . THR B 1 132 ? 44.714 10.563 178.739 1.00 13.30 132 THR B CA 1
ATOM 2508 C C . THR B 1 132 ? 45.373 11.928 178.822 1.00 11.87 132 THR B C 1
ATOM 2509 O O . THR B 1 132 ? 45.921 12.410 177.833 1.00 12.84 132 THR B O 1
ATOM 2513 N N . GLU B 1 133 ? 45.336 12.566 179.986 1.00 13.36 133 GLU B N 1
ATOM 2514 C CA . GLU B 1 133 ? 45.960 13.880 180.098 1.00 18.52 133 GLU B CA 1
ATOM 2515 C C . GLU B 1 133 ? 47.415 13.831 180.562 1.00 19.36 133 GLU B C 1
ATOM 2516 O O . GLU B 1 133 ? 48.112 14.849 180.531 1.00 18.97 133 GLU B O 1
ATOM 2522 N N . GLY B 1 134 ? 47.878 12.638 180.956 1.00 22.72 134 GLY B N 1
ATOM 2523 C CA . GLY B 1 134 ? 49.250 12.474 181.407 1.00 25.38 134 GLY B CA 1
ATOM 2524 C C . GLY B 1 134 ? 49.508 13.199 182.718 1.00 27.70 134 GLY B C 1
ATOM 2525 O O . GLY B 1 134 ? 48.572 13.699 183.350 1.00 28.49 134 GLY B O 1
ATOM 2526 N N . ALA B 1 135 ? 50.771 13.268 183.137 1.00 29.79 135 ALA B N 1
ATOM 2527 C CA . ALA B 1 135 ? 51.096 13.943 184.388 1.00 29.87 135 ALA B CA 1
ATOM 2528 C C . ALA B 1 135 ? 52.311 14.851 184.288 1.00 30.25 135 ALA B C 1
ATOM 2529 O O . ALA B 1 135 ? 52.882 15.224 185.310 1.00 30.45 135 ALA B O 1
ATOM 2531 N N . SER B 1 136 ? 52.691 15.205 183.062 1.00 28.47 136 SER B N 1
ATOM 2532 C CA . SER B 1 136 ? 53.824 16.097 182.831 1.00 26.90 136 SER B CA 1
ATOM 2533 C C . SER B 1 136 ? 53.387 17.553 182.944 1.00 26.03 136 SER B C 1
ATOM 2534 O O . SER B 1 136 ? 53.973 18.339 183.693 1.00 27.32 136 SER B O 1
ATOM 2537 N N . ASP B 1 137 ? 52.349 17.907 182.197 1.00 24.64 137 ASP B N 1
ATOM 2538 C CA . ASP B 1 137 ? 51.829 19.265 182.219 1.00 22.63 137 ASP B CA 1
ATOM 2539 C C . ASP B 1 137 ? 51.217 19.598 183.571 1.00 22.15 137 ASP B C 1
ATOM 2540 O O . ASP B 1 137 ? 50.450 18.819 184.152 1.00 21.77 137 ASP B O 1
ATOM 2545 N N . LYS B 1 138 ? 51.573 20.770 184.075 1.00 22.13 138 LYS B N 1
ATOM 2546 C CA . LYS B 1 138 ? 51.078 21.224 185.357 1.00 22.29 138 LYS B CA 1
ATOM 2547 C C . LYS B 1 138 ? 49.558 21.263 185.406 1.00 24.64 138 LYS B C 1
ATOM 2548 O O . LYS B 1 138 ? 48.951 21.148 186.484 1.00 23.69 138 LYS B O 1
ATOM 2554 N N . ASN B 1 139 ? 48.946 21.416 184.234 1.00 22.44 139 ASN B N 1
ATOM 2555 C CA . ASN B 1 139 ? 47.500 21.496 184.138 1.00 23.55 139 ASN B CA 1
ATOM 2556 C C . ASN B 1 139 ? 46.806 20.175 183.881 1.00 22.71 139 ASN B C 1
ATOM 2557 O O . ASN B 1 139 ? 45.598 20.126 183.775 1.00 21.24 139 ASN B O 1
ATOM 2562 N N . ALA B 1 140 ? 47.563 19.097 183.781 1.00 21.66 140 ALA B N 1
ATOM 2563 C CA . ALA B 1 140 ? 46.967 17.793 183.551 1.00 19.62 140 ALA B CA 1
ATOM 2564 C C . ALA B 1 140 ? 45.960 17.430 184.658 1.00 19.99 140 ALA B C 1
ATOM 2565 O O . ALA B 1 140 ? 46.182 17.658 185.853 1.00 19.27 140 ALA B O 1
ATOM 2567 N N . PHE B 1 141 ? 44.847 16.849 184.240 1.00 21.62 141 PHE B N 1
ATOM 2568 C CA . PHE B 1 141 ? 43.788 16.427 185.142 1.00 19.89 141 PHE B CA 1
ATOM 2569 C C . PHE B 1 141 ? 44.311 15.773 186.412 1.00 18.96 141 PHE B C 1
ATOM 2570 O O . PHE B 1 141 ? 43.922 16.141 187.508 1.00 18.78 141 PHE B O 1
ATOM 2578 N N . ALA B 1 142 ? 45.197 14.801 186.265 1.00 18.69 142 ALA B N 1
ATOM 2579 C CA . ALA B 1 142 ? 45.728 14.097 187.423 1.00 21.77 142 ALA B CA 1
ATOM 2580 C C . ALA B 1 142 ? 46.506 14.992 188.381 1.00 24.27 142 ALA B C 1
ATOM 2581 O O . ALA B 1 142 ? 46.595 14.700 189.582 1.00 23.71 142 ALA B O 1
ATOM 2583 N N . ASN B 1 143 ? 47.069 16.077 187.856 1.00 26.36 143 ASN B N 1
ATOM 2584 C CA . ASN B 1 143 ? 47.856 17.005 188.671 1.00 28.47 143 ASN B CA 1
ATOM 2585 C C . ASN B 1 143 ? 47.006 17.989 189.454 1.00 31.93 143 ASN B C 1
ATOM 2586 O O . ASN B 1 143 ? 47.515 18.763 190.274 1.00 35.41 143 ASN B O 1
ATOM 2591 N N . LYS B 1 144 ? 45.709 17.982 189.196 1.00 34.00 144 LYS B N 1
ATOM 2592 C CA . LYS B 1 144 ? 44.832 18.885 189.921 1.00 33.36 144 LYS B CA 1
ATOM 2593 C C . LYS B 1 144 ? 44.048 18.087 190.961 1.00 33.28 144 LYS B C 1
ATOM 2594 O O . LYS B 1 144 ? 43.180 18.618 191.653 1.00 34.90 144 LYS B O 1
ATOM 2600 N N . LEU B 1 145 ? 44.375 16.803 191.068 1.00 31.75 145 LEU B N 1
ATOM 2601 C CA . LEU B 1 145 ? 43.728 15.934 192.027 1.00 31.78 145 LEU B CA 1
ATOM 2602 C C . LEU B 1 145 ? 44.432 16.155 193.346 1.00 32.91 145 LEU B C 1
ATOM 2603 O O . LEU B 1 145 ? 45.389 16.905 193.419 1.00 32.27 145 LEU B O 1
ATOM 2608 N N . SER B 1 146 ? 43.969 15.508 194.401 1.00 33.16 146 SER B N 1
ATOM 2609 C CA . SER B 1 146 ? 44.631 15.676 195.673 1.00 33.25 146 SER B CA 1
ATOM 2610 C C . SER B 1 146 ? 45.409 14.417 195.976 1.00 32.74 146 SER B C 1
ATOM 2611 O O . SER B 1 146 ? 46.521 14.476 196.506 1.00 32.14 146 SER B O 1
ATOM 2614 N N . ASP B 1 147 ? 44.832 13.273 195.634 1.00 30.41 147 ASP B N 1
ATOM 2615 C CA . ASP B 1 147 ? 45.522 12.021 195.866 1.00 28.48 147 ASP B CA 1
ATOM 2616 C C . ASP B 1 147 ? 46.569 11.883 194.774 1.00 27.42 147 ASP B C 1
ATOM 2617 O O . ASP B 1 147 ? 46.272 11.483 193.659 1.00 24.93 147 ASP B O 1
ATOM 2622 N N . ASN B 1 148 ? 47.803 12.216 195.108 1.00 29.53 148 ASN B N 1
ATOM 2623 C CA . ASN B 1 148 ? 48.895 12.157 194.161 1.00 30.17 148 ASN B CA 1
ATOM 2624 C C . ASN B 1 148 ? 49.226 10.768 193.566 1.00 30.22 148 ASN B C 1
ATOM 2625 O O . ASN B 1 148 ? 50.077 10.660 192.685 1.00 30.54 148 ASN B O 1
ATOM 2630 N N . ARG B 1 149 ? 48.539 9.715 193.998 1.00 30.96 149 ARG B N 1
ATOM 2631 C CA . ARG B 1 149 ? 48.804 8.389 193.441 1.00 30.68 149 ARG B CA 1
ATOM 2632 C C . ARG B 1 149 ? 48.277 8.196 192.009 1.00 31.36 149 ARG B C 1
ATOM 2633 O O . ARG B 1 149 ? 48.515 7.164 191.383 1.00 32.76 149 ARG B O 1
ATOM 2641 N N . TYR B 1 150 ? 47.545 9.171 191.489 1.00 29.74 150 TYR B N 1
ATOM 2642 C CA . TYR B 1 150 ? 47.041 9.048 190.136 1.00 27.13 150 TYR B CA 1
ATOM 2643 C C . TYR B 1 150 ? 48.142 9.508 189.231 1.00 25.04 150 TYR B C 1
ATOM 2644 O O . TYR B 1 150 ? 48.426 8.880 188.220 1.00 27.16 150 TYR B O 1
ATOM 2653 N N . ALA B 1 151 ? 48.775 10.610 189.608 1.00 24.01 151 ALA B N 1
ATOM 2654 C CA . ALA B 1 151 ? 49.889 11.142 188.842 1.00 21.11 151 ALA B CA 1
ATOM 2655 C C . ALA B 1 151 ? 50.940 10.027 188.739 1.00 22.55 151 ALA B C 1
ATOM 2656 O O . ALA B 1 151 ? 51.563 9.841 187.686 1.00 24.30 151 ALA B O 1
ATOM 2658 N N . GLU B 1 152 ? 51.120 9.290 189.838 1.00 23.71 152 GLU B N 1
ATOM 2659 C CA . GLU B 1 152 ? 52.069 8.173 189.911 1.00 26.88 152 GLU B CA 1
ATOM 2660 C C . GLU B 1 152 ? 51.822 7.239 188.732 1.00 27.35 152 GLU B C 1
ATOM 2661 O O . GLU B 1 152 ? 52.700 7.003 187.901 1.00 27.74 152 GLU B O 1
ATOM 2667 N N . LEU B 1 153 ? 50.609 6.700 188.678 1.00 25.72 153 LEU B N 1
ATOM 2668 C CA . LEU B 1 153 ? 50.240 5.782 187.616 1.00 23.82 153 LEU B CA 1
ATOM 2669 C C . LEU B 1 153 ? 50.534 6.391 186.249 1.00 21.45 153 LEU B C 1
ATOM 2670 O O . LEU B 1 153 ? 51.153 5.754 185.411 1.00 21.25 153 LEU B O 1
ATOM 2675 N N . ALA B 1 154 ? 50.103 7.630 186.046 1.00 22.71 154 ALA B N 1
ATOM 2676 C CA . ALA B 1 154 ? 50.301 8.358 184.791 1.00 21.48 154 ALA B CA 1
ATOM 2677 C C . ALA B 1 154 ? 51.775 8.568 184.442 1.00 20.81 154 ALA B C 1
ATOM 2678 O O . ALA B 1 154 ? 52.137 8.742 183.271 1.00 21.02 154 ALA B O 1
ATOM 2680 N N . LYS B 1 155 ? 52.622 8.588 185.463 1.00 20.72 155 LYS B N 1
ATOM 2681 C CA . LYS B 1 155 ? 54.054 8.755 185.249 1.00 18.82 155 LYS B CA 1
ATOM 2682 C C . LYS B 1 155 ? 54.641 7.420 184.802 1.00 18.59 155 LYS B C 1
ATOM 2683 O O . LYS B 1 155 ? 55.522 7.378 183.951 1.00 18.62 155 LYS B O 1
ATOM 2689 N N . SER B 1 156 ? 54.146 6.331 185.373 1.00 14.66 156 SER B N 1
ATOM 2690 C CA . SER B 1 156 ? 54.611 5.006 184.995 1.00 15.02 156 SER B CA 1
ATOM 2691 C C . SER B 1 156 ? 54.105 4.590 183.612 1.00 17.56 156 SER B C 1
ATOM 2692 O O . SER B 1 156 ? 54.785 3.865 182.891 1.00 15.90 156 SER B O 1
ATOM 2695 N N . LEU B 1 157 ? 52.911 5.054 183.244 1.00 16.91 157 LEU B N 1
ATOM 2696 C CA . LEU B 1 157 ? 52.299 4.715 181.952 1.00 17.62 157 LEU B CA 1
ATOM 2697 C C . LEU B 1 157 ? 51.968 5.989 181.164 1.00 17.93 157 LEU B C 1
ATOM 2698 O O . LEU B 1 157 ? 50.810 6.336 180.956 1.00 18.64 157 LEU B O 1
ATOM 2703 N N . ASP B 1 158 ? 53.007 6.662 180.689 1.00 19.16 158 ASP B N 1
ATOM 2704 C CA . ASP B 1 158 ? 52.842 7.916 179.977 1.00 15.15 158 ASP B CA 1
ATOM 2705 C C . ASP B 1 158 ? 52.487 7.814 178.496 1.00 14.99 158 ASP B C 1
ATOM 2706 O O . ASP B 1 158 ? 53.248 8.260 177.629 1.00 13.59 158 ASP B O 1
ATOM 2711 N N . PHE B 1 159 ? 51.323 7.231 178.201 1.00 14.87 159 PHE B N 1
ATOM 2712 C CA . PHE B 1 159 ? 50.863 7.137 176.812 1.00 12.75 159 PHE B CA 1
ATOM 2713 C C . PHE B 1 159 ? 50.606 8.559 176.360 1.00 12.56 159 PHE B C 1
ATOM 2714 O O . PHE B 1 159 ? 50.708 8.890 175.186 1.00 16.28 159 PHE B O 1
ATOM 2722 N N . ALA B 1 160 ? 50.261 9.398 177.323 1.00 11.28 160 ALA B N 1
ATOM 2723 C CA . ALA B 1 160 ? 49.974 10.788 177.058 1.00 14.35 160 ALA B CA 1
ATOM 2724 C C . ALA B 1 160 ? 51.219 11.531 176.593 1.00 14.46 160 ALA B C 1
ATOM 2725 O O . ALA B 1 160 ? 51.165 12.318 175.644 1.00 12.45 160 ALA B O 1
ATOM 2727 N N . GLY B 1 161 ? 52.347 11.271 177.253 1.00 17.63 161 GLY B N 1
ATOM 2728 C CA . GLY B 1 161 ? 53.588 11.935 176.885 1.00 17.06 161 GLY B CA 1
ATOM 2729 C C . GLY B 1 161 ? 54.503 11.143 175.971 1.00 18.42 161 GLY B C 1
ATOM 2730 O O . GLY B 1 161 ? 55.272 11.719 175.204 1.00 19.11 161 GLY B O 1
ATOM 2731 N N . LEU B 1 162 ? 54.429 9.821 176.029 1.00 20.34 162 LEU B N 1
ATOM 2732 C CA . LEU B 1 162 ? 55.298 9.009 175.195 1.00 19.42 162 LEU B CA 1
ATOM 2733 C C . LEU B 1 162 ? 54.645 8.316 174.015 1.00 21.65 162 LEU B C 1
ATOM 2734 O O . LEU B 1 162 ? 55.349 7.890 173.103 1.00 23.02 162 LEU B O 1
ATOM 2739 N N . GLY B 1 163 ? 53.319 8.196 174.022 1.00 22.61 163 GLY B N 1
ATOM 2740 C CA . GLY B 1 163 ? 52.628 7.537 172.927 1.00 20.14 163 GLY B CA 1
ATOM 2741 C C . GLY B 1 163 ? 52.881 6.036 172.944 1.00 21.47 163 GLY B C 1
ATOM 2742 O O . GLY B 1 163 ? 52.879 5.420 174.013 1.00 22.83 163 GLY B O 1
ATOM 2743 N N . ALA B 1 164 ? 53.106 5.445 171.771 1.00 21.35 164 ALA B N 1
ATOM 2744 C CA . ALA B 1 164 ? 53.364 4.012 171.677 1.00 22.74 164 ALA B CA 1
ATOM 2745 C C . ALA B 1 164 ? 54.732 3.643 172.242 1.00 22.61 164 ALA B C 1
ATOM 2746 O O . ALA B 1 164 ? 55.111 2.465 172.260 1.00 24.27 164 ALA B O 1
ATOM 2748 N N . ALA B 1 165 ? 55.468 4.649 172.708 1.00 23.79 165 ALA B N 1
ATOM 2749 C CA . ALA B 1 165 ? 56.784 4.436 173.302 1.00 25.60 165 ALA B CA 1
ATOM 2750 C C . ALA B 1 165 ? 56.674 4.239 174.812 1.00 26.26 165 ALA B C 1
ATOM 2751 O O . ALA B 1 165 ? 57.582 3.697 175.450 1.00 27.15 165 ALA B O 1
ATOM 2753 N N . ALA B 1 166 ? 55.550 4.670 175.373 1.00 24.92 166 ALA B N 1
ATOM 2754 C CA . ALA B 1 166 ? 55.307 4.584 176.809 1.00 24.37 166 ALA B CA 1
ATOM 2755 C C . ALA B 1 166 ? 55.513 3.217 177.450 1.00 22.43 166 ALA B C 1
ATOM 2756 O O . ALA B 1 166 ? 55.927 3.114 178.592 1.00 21.78 166 ALA B O 1
ATOM 2758 N N . THR B 1 167 ? 55.216 2.173 176.707 1.00 21.40 167 THR B N 1
ATOM 2759 C CA . THR B 1 167 ? 55.318 0.800 177.177 1.00 22.18 167 THR B CA 1
ATOM 2760 C C . THR B 1 167 ? 56.773 0.299 177.144 1.00 22.91 167 THR B C 1
ATOM 2761 O O . THR B 1 167 ? 57.106 -0.779 177.659 1.00 22.20 167 THR B O 1
ATOM 2765 N N . ALA B 1 168 ? 57.646 1.102 176.546 1.00 25.45 168 ALA B N 1
ATOM 2766 C CA . ALA B 1 168 ? 59.040 0.713 176.399 1.00 26.88 168 ALA B CA 1
ATOM 2767 C C . ALA B 1 168 ? 60.027 1.415 177.323 1.00 28.11 168 ALA B C 1
ATOM 2768 O O . ALA B 1 168 ? 61.126 1.776 176.905 1.00 27.48 168 ALA B O 1
ATOM 2770 N N . THR B 1 169 ? 59.651 1.579 178.585 1.00 27.34 169 THR B N 1
ATOM 2771 C CA . THR B 1 169 ? 60.523 2.235 179.543 1.00 25.87 169 THR B CA 1
ATOM 2772 C C . THR B 1 169 ? 60.677 1.323 180.748 1.00 28.44 169 THR B C 1
ATOM 2773 O O . THR B 1 169 ? 60.031 0.278 180.808 1.00 27.90 169 THR B O 1
ATOM 2777 N N . GLU B 1 170 ? 61.541 1.708 181.691 1.00 29.57 170 GLU B N 1
ATOM 2778 C CA . GLU B 1 170 ? 61.743 0.933 182.918 1.00 30.50 170 GLU B CA 1
ATOM 2779 C C . GLU B 1 170 ? 60.525 1.096 183.810 1.00 30.55 170 GLU B C 1
ATOM 2780 O O . GLU B 1 170 ? 60.023 0.128 184.387 1.00 28.73 170 GLU B O 1
ATOM 2786 N N . ALA B 1 171 ? 60.071 2.346 183.907 1.00 29.38 171 ALA B N 1
ATOM 2787 C CA . ALA B 1 171 ? 58.930 2.723 184.731 1.00 28.64 171 ALA B CA 1
ATOM 2788 C C . ALA B 1 171 ? 57.664 1.937 184.405 1.00 28.70 171 ALA B C 1
ATOM 2789 O O . ALA B 1 171 ? 56.860 1.644 185.291 1.00 32.84 171 ALA B O 1
ATOM 2791 N N . ALA B 1 172 ? 57.506 1.593 183.132 1.00 27.32 172 ALA B N 1
ATOM 2792 C CA . ALA B 1 172 ? 56.355 0.851 182.657 1.00 23.97 172 ALA B CA 1
ATOM 2793 C C . ALA B 1 172 ? 56.448 -0.660 182.954 1.00 23.93 172 ALA B C 1
ATOM 2794 O O . ALA B 1 172 ? 55.480 -1.284 183.376 1.00 27.01 172 ALA B O 1
ATOM 2796 N N . LYS B 1 173 ? 57.604 -1.261 182.736 1.00 21.99 173 LYS B N 1
ATOM 2797 C CA . LYS B 1 173 ? 57.721 -2.675 183.010 1.00 19.20 173 LYS B CA 1
ATOM 2798 C C . LYS B 1 173 ? 58.410 -2.913 184.358 1.00 19.97 173 LYS B C 1
ATOM 2799 O O . LYS B 1 173 ? 57.746 -3.183 185.370 1.00 20.12 173 LYS B O 1
ATOM 2805 N N . SER B 1 174 ? 59.734 -2.809 184.379 1.00 19.11 174 SER B N 1
ATOM 2806 C CA . SER B 1 174 ? 60.501 -3.020 185.610 1.00 17.15 174 SER B CA 1
ATOM 2807 C C . SER B 1 174 ? 59.976 -2.216 186.796 1.00 14.52 174 SER B C 1
ATOM 2808 O O . SER B 1 174 ? 59.910 -2.716 187.929 1.00 16.96 174 SER B O 1
ATOM 2811 N N . GLY B 1 175 ? 59.626 -0.960 186.526 1.00 15.01 175 GLY B N 1
ATOM 2812 C CA . GLY B 1 175 ? 59.111 -0.089 187.569 1.00 16.05 175 GLY B CA 1
ATOM 2813 C C . GLY B 1 175 ? 57.873 -0.668 188.209 1.00 16.53 175 GLY B C 1
ATOM 2814 O O . GLY B 1 175 ? 57.889 -1.004 189.397 1.00 17.17 175 GLY B O 1
ATOM 2815 N N . VAL B 1 176 ? 56.805 -0.794 187.423 1.00 17.80 176 VAL B N 1
ATOM 2816 C CA . VAL B 1 176 ? 55.562 -1.347 187.939 1.00 20.10 176 VAL B CA 1
ATOM 2817 C C . VAL B 1 176 ? 55.754 -2.734 188.561 1.00 20.59 176 VAL B C 1
ATOM 2818 O O . VAL B 1 176 ? 55.298 -2.997 189.680 1.00 21.92 176 VAL B O 1
ATOM 2822 N N . ILE B 1 177 ? 56.449 -3.618 187.862 1.00 22.45 177 ILE B N 1
ATOM 2823 C CA . ILE B 1 177 ? 56.665 -4.957 188.400 1.00 20.80 177 ILE B CA 1
ATOM 282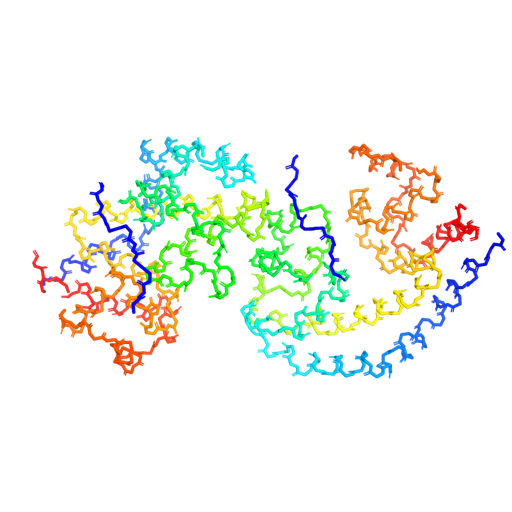4 C C . ILE B 1 177 ? 57.225 -4.894 189.817 1.00 22.46 177 ILE B C 1
ATOM 2825 O O . ILE B 1 177 ? 56.847 -5.693 190.687 1.00 24.36 177 ILE B O 1
ATOM 2830 N N . GLY B 1 178 ? 58.118 -3.937 190.046 1.00 22.22 178 GLY B N 1
ATOM 2831 C CA . GLY B 1 178 ? 58.731 -3.779 191.350 1.00 19.79 178 GLY B CA 1
ATOM 2832 C C . GLY B 1 178 ? 57.808 -3.255 192.429 1.00 20.05 178 GLY B C 1
ATOM 2833 O O . GLY B 1 178 ? 57.901 -3.690 193.580 1.00 22.63 178 GLY B O 1
ATOM 2834 N N . ASN B 1 179 ? 56.932 -2.312 192.083 1.00 20.32 179 ASN B N 1
ATOM 2835 C CA . ASN B 1 179 ? 55.990 -1.769 193.050 1.00 22.65 179 ASN B CA 1
ATOM 2836 C C . ASN B 1 179 ? 54.912 -2.785 193.435 1.00 23.21 179 ASN B C 1
ATOM 2837 O O . ASN B 1 179 ? 54.494 -2.859 194.598 1.00 23.68 179 ASN B O 1
ATOM 2842 N N . TYR B 1 180 ? 54.454 -3.566 192.461 1.00 24.08 180 TYR B N 1
ATOM 2843 C CA . TYR B 1 180 ? 53.453 -4.583 192.744 1.00 25.64 180 TYR B CA 1
ATOM 2844 C C . TYR B 1 180 ? 54.051 -5.509 193.800 1.00 27.46 180 TYR B C 1
ATOM 2845 O O . TYR B 1 180 ? 53.348 -6.025 194.655 1.00 28.77 180 TYR B O 1
ATOM 2854 N N . ALA B 1 181 ? 55.362 -5.697 193.750 1.00 29.16 181 ALA B N 1
ATOM 2855 C CA . ALA B 1 181 ? 56.043 -6.556 194.709 1.00 29.49 181 ALA B CA 1
ATOM 2856 C C . ALA B 1 181 ? 56.065 -5.902 196.090 1.00 29.77 181 ALA B C 1
ATOM 2857 O O . ALA B 1 181 ? 55.740 -6.542 197.110 1.00 29.23 181 ALA B O 1
ATOM 2859 N N . ARG B 1 182 ? 56.466 -4.634 196.125 1.00 30.65 182 ARG B N 1
ATOM 2860 C CA . ARG B 1 182 ? 56.515 -3.899 197.382 1.00 32.85 182 ARG B CA 1
ATOM 2861 C C . ARG B 1 182 ? 55.105 -3.841 197.947 1.00 33.03 182 ARG B C 1
ATOM 2862 O O . ARG B 1 182 ? 54.881 -4.090 199.125 1.00 33.20 182 ARG B O 1
ATOM 2870 N N . GLN B 1 183 ? 54.154 -3.515 197.083 1.00 34.06 183 GLN B N 1
ATOM 2871 C CA . GLN B 1 183 ? 52.747 -3.426 197.454 1.00 34.37 183 GLN B CA 1
ATOM 2872 C C . GLN B 1 183 ? 52.285 -4.686 198.182 1.00 35.46 183 GLN B C 1
ATOM 2873 O O . GLN B 1 183 ? 51.749 -4.624 199.290 1.00 36.66 183 GLN B O 1
ATOM 2879 N N . THR B 1 184 ? 52.493 -5.829 197.535 1.00 35.92 184 THR B N 1
ATOM 2880 C CA . THR B 1 184 ? 52.095 -7.113 198.092 1.00 36.90 184 THR B CA 1
ATOM 2881 C C . THR B 1 184 ? 52.762 -7.345 199.436 1.00 36.82 184 THR B C 1
ATOM 2882 O O . THR B 1 184 ? 52.121 -7.745 200.406 1.00 37.85 184 THR B O 1
ATOM 2886 N N . LEU B 1 185 ? 54.061 -7.089 199.472 1.00 37.80 185 LEU B N 1
ATOM 2887 C CA . LEU B 1 185 ? 54.854 -7.263 200.672 1.00 37.30 185 LEU B CA 1
ATOM 2888 C C . LEU B 1 185 ? 54.334 -6.379 201.791 1.00 36.10 185 LEU B C 1
ATOM 2889 O O . LEU B 1 185 ? 54.257 -6.807 202.938 1.00 34.66 185 LEU B O 1
ATOM 2894 N N . GLU B 1 186 ? 53.954 -5.156 201.453 1.00 36.31 186 GLU B N 1
ATOM 2895 C CA . GLU B 1 186 ? 53.454 -4.239 202.457 1.00 38.58 186 GLU B CA 1
ATOM 2896 C C . GLU B 1 186 ? 52.108 -4.655 203.013 1.00 40.68 186 GLU B C 1
ATOM 2897 O O . GLU B 1 186 ? 51.965 -4.851 204.218 1.00 41.80 186 GLU B O 1
ATOM 2903 N N . GLN B 1 187 ? 51.111 -4.789 202.148 1.00 43.70 187 GLN B N 1
ATOM 2904 C CA . GLN B 1 187 ? 49.792 -5.190 202.622 1.00 45.47 187 GLN B CA 1
ATOM 2905 C C . GLN B 1 187 ? 49.839 -6.574 203.285 1.00 45.41 187 GLN B C 1
ATOM 2906 O O . GLN B 1 187 ? 48.969 -6.906 204.080 1.00 45.86 187 GLN B O 1
ATOM 2912 N N . GLU B 1 188 ? 50.854 -7.372 202.961 1.00 46.05 188 GLU B N 1
ATOM 2913 C CA . GLU B 1 188 ? 51.004 -8.703 203.547 1.00 47.90 188 GLU B CA 1
ATOM 2914 C C . GLU B 1 188 ? 51.381 -8.532 205.017 1.00 49.81 188 GLU B C 1
ATOM 2915 O O . GLU B 1 188 ? 51.013 -9.342 205.868 1.00 50.51 188 GLU B O 1
ATOM 2921 N N . ALA B 1 189 ? 52.129 -7.472 205.308 1.00 51.84 189 ALA B N 1
ATOM 2922 C CA . ALA B 1 189 ? 52.549 -7.181 206.673 1.00 52.53 189 ALA B CA 1
ATOM 2923 C C . ALA B 1 189 ? 51.423 -6.449 207.399 1.00 53.52 189 ALA B C 1
ATOM 2924 O O . ALA B 1 189 ? 51.120 -6.753 208.552 1.00 54.30 189 ALA B O 1
ATOM 2926 N N . GLY B 1 190 ? 50.808 -5.488 206.713 1.00 54.13 190 GLY B N 1
ATOM 2927 C CA . GLY B 1 190 ? 49.714 -4.732 207.299 1.00 56.02 190 GLY B CA 1
ATOM 2928 C C . GLY B 1 190 ? 48.606 -5.622 207.834 1.00 57.53 190 GLY B C 1
ATOM 2929 O O . GLY B 1 190 ? 48.000 -5.318 208.864 1.00 56.86 190 GLY B O 1
ATOM 2930 N N . ASP B 1 191 ? 48.331 -6.717 207.127 1.00 58.63 191 ASP B N 1
ATOM 2931 C CA . ASP B 1 191 ? 47.302 -7.665 207.552 1.00 60.73 191 ASP B CA 1
ATOM 2932 C C . ASP B 1 191 ? 47.534 -7.987 209.011 1.00 61.04 191 ASP B C 1
ATOM 2933 O O . ASP B 1 191 ? 46.596 -8.227 209.776 1.00 61.19 191 ASP B O 1
ATOM 2938 N N . ASP B 1 192 ? 48.810 -7.995 209.375 1.00 60.92 192 ASP B N 1
ATOM 2939 C CA . ASP B 1 192 ? 49.227 -8.276 210.732 1.00 60.54 192 ASP B CA 1
ATOM 2940 C C . ASP B 1 192 ? 49.384 -6.970 211.535 1.00 59.93 192 ASP B C 1
ATOM 2941 O O . ASP B 1 192 ? 48.580 -6.674 212.434 1.00 60.05 192 ASP B O 1
ATOM 2946 N N . ASN B 1 193 ? 50.413 -6.191 211.199 1.00 57.95 193 ASN B N 1
ATOM 2947 C CA . ASN B 1 193 ? 50.685 -4.939 211.897 1.00 57.15 193 ASN B CA 1
ATOM 2948 C C . ASN B 1 193 ? 50.584 -3.760 210.947 1.00 56.85 193 ASN B C 1
ATOM 2949 O O . ASN B 1 193 ? 51.525 -3.454 210.215 1.00 57.34 193 ASN B O 1
ATOM 2954 N N . ASN B 1 194 ? 49.442 -3.092 210.966 1.00 55.72 194 ASN B N 1
ATOM 2955 C CA . ASN B 1 194 ? 49.236 -1.956 210.095 1.00 55.52 194 ASN B CA 1
ATOM 2956 C C . ASN B 1 194 ? 50.349 -0.931 210.271 1.00 55.31 194 ASN B C 1
ATOM 2957 O O . ASN B 1 194 ? 50.866 -0.391 209.299 1.00 55.18 194 ASN B O 1
ATOM 2962 N N . GLY B 1 195 ? 50.716 -0.668 211.519 1.00 54.57 195 GLY B N 1
ATOM 2963 C CA . GLY B 1 195 ? 51.767 0.295 211.788 1.00 53.01 195 GLY B CA 1
ATOM 2964 C C . GLY B 1 195 ? 53.015 -0.028 211.001 1.00 52.35 195 GLY B C 1
ATOM 2965 O O . GLY B 1 195 ? 53.699 0.862 210.504 1.00 52.52 195 GLY B O 1
ATOM 2966 N N . VAL B 1 196 ? 53.320 -1.312 210.893 1.00 51.58 196 VAL B N 1
ATOM 2967 C CA . VAL B 1 196 ? 54.484 -1.747 210.145 1.00 51.74 196 VAL B CA 1
ATOM 2968 C C . VAL B 1 196 ? 54.311 -1.345 208.682 1.00 51.24 196 VAL B C 1
ATOM 2969 O O . VAL B 1 196 ? 55.171 -0.692 208.091 1.00 50.08 196 VAL B O 1
ATOM 2973 N N . ARG B 1 197 ? 53.174 -1.732 208.115 1.00 51.13 197 ARG B N 1
ATOM 2974 C CA . ARG B 1 197 ? 52.843 -1.431 206.726 1.00 49.89 197 ARG B CA 1
ATOM 2975 C C . ARG B 1 197 ? 53.123 0.038 206.447 1.00 48.95 197 ARG B C 1
ATOM 2976 O O . ARG B 1 197 ? 53.790 0.379 205.477 1.00 48.92 197 ARG B O 1
ATOM 2984 N N . LEU B 1 198 ? 52.612 0.902 207.313 1.00 48.33 198 LEU B N 1
ATOM 2985 C CA . LEU B 1 198 ? 52.816 2.332 207.174 1.00 48.29 198 LEU B CA 1
ATOM 2986 C C . LEU B 1 198 ? 54.304 2.622 207.199 1.00 48.60 198 LEU B C 1
ATOM 2987 O O . LEU B 1 198 ? 54.799 3.487 206.484 1.00 48.54 198 LEU B O 1
ATOM 2992 N N . ALA B 1 199 ? 55.015 1.883 208.038 1.00 48.35 199 ALA B N 1
ATOM 2993 C CA . ALA B 1 199 ? 56.447 2.070 208.174 1.00 48.09 199 ALA B CA 1
ATOM 2994 C C . ALA B 1 199 ? 57.143 1.895 206.841 1.00 47.17 199 ALA B C 1
ATOM 2995 O O . ALA B 1 199 ? 57.715 2.840 206.293 1.00 46.21 199 ALA B O 1
ATOM 2997 N N . LEU B 1 200 ? 57.081 0.676 206.322 1.00 46.42 200 LEU B N 1
ATOM 2998 C CA . LEU B 1 200 ? 57.712 0.348 205.054 1.00 47.30 200 LEU B CA 1
ATOM 2999 C C . LEU B 1 200 ? 57.239 1.255 203.916 1.00 46.94 200 LEU B C 1
ATOM 3000 O O . LEU B 1 200 ? 58.035 1.694 203.086 1.00 47.90 200 LEU B O 1
ATOM 3005 N N . TYR B 1 201 ? 55.945 1.547 203.885 1.00 47.15 201 TYR B N 1
ATOM 3006 C CA . TYR B 1 201 ? 55.398 2.396 202.840 1.00 47.61 201 TYR B CA 1
ATOM 3007 C C . TYR B 1 201 ? 56.009 3.785 202.859 1.00 47.42 201 TYR B C 1
ATOM 3008 O O . TYR B 1 201 ? 56.166 4.416 201.822 1.00 49.42 201 TYR B O 1
ATOM 3017 N N . PHE B 1 202 ? 56.351 4.260 204.048 1.00 47.49 202 PHE B N 1
ATOM 3018 C CA . PHE B 1 202 ? 56.930 5.585 204.200 1.00 47.07 202 PHE B CA 1
ATOM 3019 C C . PHE B 1 202 ? 58.398 5.521 203.819 1.00 47.48 202 PHE B C 1
ATOM 3020 O O . PHE B 1 202 ? 58.905 6.393 203.118 1.00 46.60 202 PHE B O 1
ATOM 3028 N N . GLU B 1 203 ? 59.085 4.482 204.276 1.00 49.00 203 GLU B N 1
ATOM 3029 C CA . GLU B 1 203 ? 60.497 4.323 203.949 1.00 50.00 203 GLU B CA 1
ATOM 3030 C C . GLU B 1 203 ? 60.619 4.319 202.427 1.00 51.98 203 GLU B C 1
ATOM 3031 O O . GLU B 1 203 ? 61.568 4.852 201.857 1.00 52.44 203 GLU B O 1
ATOM 3037 N N . ARG B 1 204 ? 59.619 3.728 201.787 1.00 53.94 204 ARG B N 1
ATOM 3038 C CA . ARG B 1 204 ? 59.550 3.599 200.339 1.00 54.72 204 ARG B CA 1
ATOM 3039 C C . ARG B 1 204 ? 59.212 4.907 199.611 1.00 55.20 204 ARG B C 1
ATOM 3040 O O . ARG B 1 204 ? 59.950 5.332 198.720 1.00 55.15 204 ARG B O 1
ATOM 3048 N N . LYS B 1 205 ? 58.107 5.544 200.001 1.00 54.91 205 LYS B N 1
ATOM 3049 C CA . LYS B 1 205 ? 57.649 6.791 199.380 1.00 55.28 205 LYS B CA 1
ATOM 3050 C C . LYS B 1 205 ? 58.268 8.011 200.046 1.00 55.32 205 LYS B C 1
ATOM 3051 O O . LYS B 1 205 ? 57.773 9.130 199.895 1.00 53.40 205 LYS B O 1
ATOM 3057 N N . ALA B 1 206 ? 59.355 7.790 200.776 1.00 57.51 206 ALA B N 1
ATOM 3058 C CA . ALA B 1 206 ? 60.028 8.860 201.510 1.00 59.08 206 ALA B CA 1
ATOM 3059 C C . ALA B 1 206 ? 60.544 10.036 200.669 1.00 59.12 206 ALA B C 1
ATOM 3060 O O . ALA B 1 206 ? 60.037 11.156 200.778 1.00 59.15 206 ALA B O 1
ATOM 3062 N N . PRO B 1 207 ? 61.556 9.794 199.819 1.00 59.95 207 PRO B N 1
ATOM 3063 C CA . PRO B 1 207 ? 62.102 10.871 198.987 1.00 61.22 207 PRO B CA 1
ATOM 3064 C C . PRO B 1 207 ? 61.051 11.697 198.234 1.00 62.82 207 PRO B C 1
ATOM 3065 O O . PRO B 1 207 ? 61.067 12.931 198.284 1.00 63.13 207 PRO B O 1
ATOM 3069 N N . THR B 1 208 ? 60.142 11.008 197.547 1.00 63.93 208 THR B N 1
ATOM 3070 C CA . THR B 1 208 ? 59.067 11.633 196.771 1.00 64.90 208 THR B CA 1
ATOM 3071 C C . THR B 1 208 ? 58.514 12.900 197.410 1.00 66.11 208 THR B C 1
ATOM 3072 O O . THR B 1 208 ? 57.977 13.769 196.724 1.00 66.29 208 THR B O 1
ATOM 3076 N N . ILE B 1 209 ? 58.630 12.997 198.728 1.00 67.39 209 ILE B N 1
ATOM 3077 C CA . ILE B 1 209 ? 58.121 14.164 199.421 1.00 68.57 209 ILE B CA 1
ATOM 3078 C C . ILE B 1 209 ? 59.119 15.308 199.355 1.00 69.03 209 ILE B C 1
ATOM 3079 O O . ILE B 1 209 ? 60.315 15.120 199.585 1.00 69.19 209 ILE B O 1
ATOM 3084 N N . LYS B 1 210 ? 58.613 16.491 199.022 1.00 69.36 210 LYS B N 1
ATOM 3085 C CA . LYS B 1 210 ? 59.435 17.687 198.903 1.00 69.60 210 LYS B CA 1
ATOM 3086 C C . LYS B 1 210 ? 58.648 18.918 199.365 1.00 70.01 210 LYS B C 1
ATOM 3087 O O . LYS B 1 210 ? 59.176 20.033 199.409 1.00 70.11 210 LYS B O 1
ATOM 3093 N N . SER B 1 211 ? 57.384 18.700 199.720 1.00 70.22 211 SER B N 1
ATOM 3094 C CA . SER B 1 211 ? 56.504 19.775 200.168 1.00 71.13 211 SER B CA 1
ATOM 3095 C C . SER B 1 211 ? 55.561 19.254 201.240 1.00 71.28 211 SER B C 1
ATOM 3096 O O . SER B 1 211 ? 55.269 18.059 201.281 1.00 71.68 211 SER B O 1
ATOM 3099 N N . GLY B 1 212 ? 55.097 20.146 202.111 1.00 71.20 212 GLY B N 1
ATOM 3100 C CA . GLY B 1 212 ? 54.165 19.737 203.143 1.00 71.80 212 GLY B CA 1
ATOM 3101 C C . GLY B 1 212 ? 52.942 19.219 202.416 1.00 72.30 212 GLY B C 1
ATOM 3102 O O . GLY B 1 212 ? 52.215 18.358 202.910 1.00 72.25 212 GLY B O 1
ATOM 3103 N N . LEU B 1 213 ? 52.730 19.760 201.219 1.00 73.13 213 LEU B N 1
ATOM 3104 C CA . LEU B 1 213 ? 51.618 19.371 200.367 1.00 73.53 213 LEU B CA 1
ATOM 3105 C C . LEU B 1 213 ? 51.815 17.921 199.925 1.00 73.04 213 LEU B C 1
ATOM 3106 O O . LEU B 1 213 ? 50.893 17.108 199.999 1.00 73.96 213 LEU B O 1
ATOM 3111 N N . ASP B 1 214 ? 53.019 17.608 199.458 1.00 15.00 214 ASP B N 1
ATOM 3112 C CA . ASP B 1 214 ? 53.328 16.252 199.019 1.00 15.00 214 ASP B CA 1
ATOM 3113 C 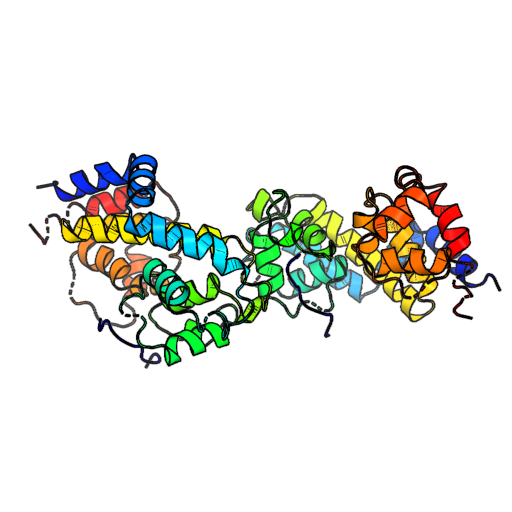C . ASP B 1 214 ? 53.056 15.244 200.130 1.00 15.00 214 ASP B C 1
ATOM 3114 O O . ASP B 1 214 ? 52.767 14.068 199.894 1.00 72.49 214 ASP B O 1
ATOM 3119 N N . PHE B 1 215 ? 53.085 15.732 201.377 1.00 72.33 215 PHE B N 1
ATOM 3120 C CA . PHE B 1 215 ? 52.859 14.915 202.571 1.00 71.85 215 PHE B CA 1
ATOM 3121 C C . PHE B 1 215 ? 51.403 14.515 202.786 1.00 71.29 215 PHE B C 1
ATOM 3122 O O . PHE B 1 215 ? 51.072 13.332 202.822 1.00 71.59 215 PHE B O 1
ATOM 3130 N N . LEU B 1 216 ? 50.541 15.512 202.949 1.00 70.29 216 LEU B N 1
ATOM 3131 C CA . LEU B 1 216 ? 49.118 15.280 203.162 1.00 69.05 216 LEU B CA 1
ATOM 3132 C C . LEU B 1 216 ? 48.499 14.661 201.913 1.00 68.48 216 LEU B C 1
ATOM 3133 O O . LEU B 1 216 ? 47.361 14.188 201.939 1.00 68.15 216 LEU B O 1
ATOM 3138 N N . ALA B 1 217 ? 49.272 14.670 200.828 1.00 67.54 217 ALA B N 1
ATOM 3139 C CA . ALA B 1 217 ? 48.854 14.145 199.533 1.00 66.87 217 ALA B CA 1
ATOM 3140 C C . ALA B 1 217 ? 48.628 12.633 199.511 1.00 66.82 217 ALA B C 1
ATOM 3141 O O . ALA B 1 217 ? 48.231 12.075 198.482 1.00 65.96 217 ALA B O 1
ATOM 3143 N N . ASP B 1 218 ? 48.877 11.966 200.633 1.00 66.81 218 ASP B N 1
ATOM 3144 C CA . ASP B 1 218 ? 48.682 10.521 200.690 1.00 66.54 218 ASP B CA 1
ATOM 3145 C C . ASP B 1 218 ? 48.263 10.070 202.075 1.00 66.24 218 ASP B C 1
ATOM 3146 O O . ASP B 1 218 ? 49.047 10.139 203.014 1.00 67.08 218 ASP B O 1
ATOM 3151 N N . ASP B 1 219 ? 47.026 9.598 202.187 1.00 66.48 219 ASP B N 1
ATOM 3152 C CA . ASP B 1 219 ? 46.471 9.133 203.456 1.00 66.22 219 ASP B CA 1
ATOM 3153 C C . ASP B 1 219 ? 47.446 8.381 204.350 1.00 65.49 219 ASP B C 1
ATOM 3154 O O . ASP B 1 219 ? 47.480 8.603 205.561 1.00 65.79 219 ASP B O 1
ATOM 3159 N N . ALA B 1 220 ? 48.228 7.488 203.750 1.00 64.94 220 ALA B N 1
ATOM 3160 C CA . ALA B 1 220 ? 49.201 6.686 204.488 1.00 63.97 220 ALA B CA 1
ATOM 3161 C C . ALA B 1 220 ? 50.377 7.525 204.967 1.00 64.26 220 ALA B C 1
ATOM 3162 O O . ALA B 1 220 ? 50.878 7.332 206.074 1.00 63.91 220 ALA B O 1
ATOM 3164 N N . LEU B 1 221 ? 50.817 8.455 204.128 1.00 64.24 221 LEU B N 1
ATOM 3165 C CA . LEU B 1 221 ? 51.932 9.322 204.477 1.00 64.49 221 LEU B CA 1
ATOM 3166 C C . LEU B 1 221 ? 51.552 10.299 205.577 1.00 64.70 221 LEU B C 1
ATOM 3167 O O . LEU B 1 221 ? 52.264 10.444 206.564 1.00 65.17 221 LEU B O 1
ATOM 3172 N N . ALA B 1 222 ? 50.432 10.983 205.406 1.00 65.37 222 ALA B N 1
ATOM 3173 C CA . ALA B 1 222 ? 49.993 11.929 206.410 1.00 65.86 222 ALA B CA 1
ATOM 3174 C C . ALA B 1 222 ? 49.759 11.175 207.720 1.00 66.66 222 ALA B C 1
ATOM 3175 O O . ALA B 1 222 ? 50.086 11.668 208.801 1.00 66.28 222 ALA B O 1
ATOM 3177 N N . GLN B 1 223 ? 49.202 9.971 207.620 1.00 67.61 223 GLN B N 1
ATOM 3178 C CA . GLN B 1 223 ? 48.935 9.159 208.799 1.00 68.06 223 GLN B CA 1
ATOM 3179 C C . GLN B 1 223 ? 50.185 8.917 209.617 1.00 68.34 223 GLN B C 1
ATOM 3180 O O . GLN B 1 223 ? 50.156 8.981 210.839 1.00 68.34 223 GLN B O 1
ATOM 3186 N N . VAL B 1 224 ? 51.280 8.624 208.931 1.00 68.60 224 VAL B N 1
ATOM 3187 C CA . VAL B 1 224 ? 52.559 8.367 209.580 1.00 68.72 224 VAL B CA 1
ATOM 3188 C C . VAL B 1 224 ? 53.137 9.651 210.177 1.00 69.72 224 VAL B C 1
ATOM 3189 O O . VAL B 1 224 ? 54.256 9.666 210.676 1.00 70.30 224 VAL B O 1
ATOM 3193 N N . PHE B 1 225 ? 52.369 10.731 210.120 1.00 70.45 225 PHE B N 1
ATOM 3194 C CA . PHE B 1 225 ? 52.814 12.003 210.677 1.00 71.04 225 PHE B CA 1
ATOM 3195 C C . PHE B 1 225 ? 51.848 12.388 211.793 1.00 71.85 225 PHE B C 1
ATOM 3196 O O . PHE B 1 225 ? 52.256 12.673 212.922 1.00 72.39 225 PHE B O 1
ATOM 3204 N N . ARG B 1 226 ? 50.560 12.378 211.468 1.00 72.09 226 ARG B N 1
ATOM 3205 C CA . ARG B 1 226 ? 49.518 12.706 212.430 1.00 72.65 226 ARG B CA 1
ATOM 3206 C C . ARG B 1 226 ? 49.645 11.807 213.656 1.00 72.47 226 ARG B C 1
ATOM 3207 O O . ARG B 1 226 ? 49.024 12.050 214.688 1.00 72.44 226 ARG B O 1
ATOM 3215 N N . THR B 1 227 ? 50.455 10.764 213.540 1.00 72.95 227 THR B N 1
ATOM 3216 C CA . THR B 1 227 ? 50.644 9.847 214.647 1.00 72.58 227 THR B CA 1
ATOM 3217 C C . THR B 1 227 ? 51.981 10.121 215.328 1.00 73.20 227 THR B C 1
ATOM 3218 O O . THR B 1 227 ? 52.054 10.171 216.553 1.00 73.60 227 THR B O 1
ATOM 3222 N N . THR B 1 228 ? 53.033 10.325 214.540 1.00 73.37 228 THR B N 1
ATOM 3223 C CA . THR B 1 228 ? 54.358 10.584 215.104 1.00 73.43 228 THR B CA 1
ATOM 3224 C C . THR B 1 228 ? 54.432 11.889 215.900 1.00 73.50 228 THR B C 1
ATOM 3225 O O . THR B 1 228 ? 55.377 12.114 216.662 1.00 73.36 228 THR B O 1
ATOM 3229 N N . PHE B 1 229 ? 53.437 12.748 215.721 1.00 73.58 229 PHE B N 1
ATOM 3230 C CA . PHE B 1 229 ? 53.385 14.003 216.453 1.00 74.32 229 PHE B CA 1
ATOM 3231 C C . PHE B 1 229 ? 52.050 14.040 217.176 1.00 74.54 229 PHE B C 1
ATOM 3232 O O . PHE B 1 229 ? 51.521 15.103 217.495 1.00 73.87 229 PHE B O 1
ATOM 3240 N N . ASN B 1 230 ? 51.530 12.840 217.425 1.00 75.17 230 ASN B N 1
ATOM 3241 C CA . ASN B 1 230 ? 50.263 12.611 218.118 1.00 76.11 230 ASN B CA 1
ATOM 3242 C C . ASN B 1 230 ? 49.178 13.625 217.779 1.00 76.13 230 ASN B C 1
ATOM 3243 O O . ASN B 1 230 ? 49.126 14.703 218.371 1.00 76.35 230 ASN B O 1
ATOM 3248 N N . LEU B 1 231 ? 48.303 13.261 216.841 1.00 75.41 231 LEU B N 1
ATOM 3249 C CA . LEU B 1 231 ? 47.209 14.136 216.411 1.00 74.27 231 LEU B CA 1
ATOM 3250 C C . LEU B 1 231 ? 46.071 13.347 215.761 1.00 74.25 231 LEU B C 1
ATOM 3251 O O . LEU B 1 231 ? 44.936 13.821 215.680 1.00 74.01 231 LEU B O 1
ATOM 3256 N N . ALA B 1 237 ? 42.948 13.956 213.135 1.00 49.69 237 ALA B N 1
ATOM 3257 C CA . ALA B 1 237 ? 42.139 14.978 213.788 1.00 49.80 237 ALA B CA 1
ATOM 3258 C C . ALA B 1 237 ? 42.331 16.359 213.132 1.00 49.14 237 ALA B C 1
ATOM 3259 O O . ALA B 1 237 ? 41.395 17.167 213.054 1.00 49.17 237 ALA B O 1
ATOM 3261 N N . ALA B 1 238 ? 43.547 16.634 212.672 1.00 49.63 238 ALA B N 1
ATOM 3262 C CA . ALA B 1 238 ? 43.821 17.906 212.009 1.00 48.78 238 ALA B CA 1
ATOM 3263 C C . ALA B 1 238 ? 43.268 17.797 210.577 1.00 49.69 238 ALA B C 1
ATOM 3264 O O . ALA B 1 238 ? 43.680 16.917 209.802 1.00 49.52 238 ALA B O 1
ATOM 3266 N N . ASP B 1 239 ? 42.324 18.670 210.229 1.00 50.53 239 ASP B N 1
ATOM 3267 C CA . ASP B 1 239 ? 41.733 18.648 208.889 1.00 51.11 239 ASP B CA 1
ATOM 3268 C C . ASP B 1 239 ? 41.759 20.007 208.159 1.00 51.33 239 ASP B C 1
ATOM 3269 O O . ASP B 1 239 ? 41.102 20.180 207.127 1.00 50.68 239 ASP B O 1
ATOM 3274 N N . VAL B 1 240 ? 42.526 20.959 208.697 1.00 50.80 240 VAL B N 1
ATOM 3275 C CA . VAL B 1 240 ? 42.671 22.298 208.110 1.00 49.06 240 VAL B CA 1
ATOM 3276 C C . VAL B 1 240 ? 43.525 22.261 206.825 1.00 48.46 240 VAL B C 1
ATOM 3277 O O . VAL B 1 240 ? 44.215 21.275 206.539 1.00 46.53 240 VAL B O 1
ATOM 3281 N N . ASP B 1 241 ? 43.477 23.342 206.055 1.00 48.62 241 ASP B N 1
ATOM 3282 C CA . ASP B 1 241 ? 44.209 23.419 204.800 1.00 48.96 241 ASP B CA 1
ATOM 3283 C C . ASP B 1 241 ? 45.722 23.665 204.917 1.00 48.63 241 ASP B C 1
ATOM 3284 O O . ASP B 1 241 ? 46.518 23.049 204.193 1.00 47.83 241 ASP B O 1
ATOM 3289 N N . LYS B 1 242 ? 46.120 24.550 205.831 1.00 48.50 242 LYS B N 1
ATOM 3290 C CA . LYS B 1 242 ? 47.536 24.885 206.019 1.00 46.73 242 LYS B CA 1
ATOM 3291 C C . LYS B 1 242 ? 48.301 24.014 207.006 1.00 45.79 242 LYS B C 1
ATOM 3292 O O . LYS B 1 242 ? 49.250 24.473 207.645 1.00 45.78 242 LYS B O 1
ATOM 3298 N N . GLN B 1 243 ? 47.887 22.757 207.124 1.00 45.39 243 GLN B N 1
ATOM 3299 C CA . GLN B 1 243 ? 48.561 21.824 208.016 1.00 46.30 243 GLN B CA 1
ATOM 3300 C C . GLN B 1 243 ? 49.981 21.695 207.484 1.00 46.74 243 GLN B C 1
ATOM 3301 O O . GLN B 1 243 ? 50.942 21.567 208.251 1.00 50.17 243 GLN B O 1
ATOM 3307 N N . ALA B 1 244 ? 50.092 21.722 206.157 1.00 51.51 244 ALA B N 1
ATOM 3308 C CA . ALA B 1 244 ? 51.377 21.605 205.473 1.00 54.74 244 ALA B CA 1
ATOM 3309 C C . ALA B 1 244 ? 52.400 22.551 206.086 1.00 55.88 244 ALA B C 1
ATOM 3310 O O . ALA B 1 244 ? 53.535 22.152 206.366 1.00 55.73 244 ALA B O 1
ATOM 3312 N N . ALA B 1 245 ? 51.992 23.806 206.282 1.00 56.22 245 ALA B N 1
ATOM 3313 C CA . ALA B 1 245 ? 52.862 24.819 206.878 1.00 54.15 245 ALA B CA 1
ATOM 3314 C C . ALA B 1 245 ? 53.392 24.288 208.213 1.00 54.08 245 ALA B C 1
ATOM 3315 O O . ALA B 1 245 ? 54.609 24.284 208.468 1.00 55.36 245 ALA B O 1
ATOM 3317 N N . LEU B 1 246 ? 52.451 23.837 209.047 1.00 50.23 246 LEU B N 1
ATOM 3318 C CA . LEU B 1 246 ? 52.735 23.290 210.368 1.00 50.49 246 LEU B CA 1
ATOM 3319 C C . LEU B 1 246 ? 53.792 22.190 210.289 1.00 50.61 246 LEU B C 1
ATOM 3320 O O . LEU B 1 246 ? 54.631 22.064 211.179 1.00 52.55 246 LEU B O 1
ATOM 3325 N N . ILE B 1 247 ? 53.741 21.407 209.211 1.00 52.41 247 ILE B N 1
ATOM 3326 C CA . ILE B 1 247 ? 54.672 20.298 208.976 1.00 52.08 247 ILE B CA 1
ATOM 3327 C C . ILE B 1 247 ? 56.072 20.739 208.541 1.00 52.47 247 ILE B C 1
ATOM 3328 O O . ILE B 1 247 ? 57.079 20.221 209.029 1.00 54.66 247 ILE B O 1
ATOM 3333 N N . GLU B 1 248 ? 56.115 21.679 207.599 1.00 50.52 248 GLU B N 1
ATOM 3334 C CA . GLU B 1 248 ? 57.367 22.198 207.055 1.00 51.74 248 GLU B CA 1
ATOM 3335 C C . GLU B 1 248 ? 58.190 22.949 208.108 1.00 53.14 248 GLU B C 1
ATOM 3336 O O . GLU B 1 248 ? 59.414 23.067 207.980 1.00 55.33 248 GLU B O 1
ATOM 3342 N N . LYS B 1 249 ? 57.522 23.457 209.143 1.00 55.86 249 LYS B N 1
ATOM 3343 C CA . LYS B 1 249 ? 58.218 24.163 210.218 1.00 57.32 249 LYS B CA 1
ATOM 3344 C C . LYS B 1 249 ? 58.410 23.203 211.393 1.00 57.93 249 LYS B C 1
ATOM 3345 O O . LYS B 1 249 ? 59.269 23.410 212.255 1.00 59.85 249 LYS B O 1
ATOM 3351 N N . SER B 1 250 ? 57.596 22.152 211.417 1.00 58.15 250 SER B N 1
ATOM 3352 C CA . SER B 1 250 ? 57.672 21.137 212.462 1.00 58.57 250 SER B CA 1
ATOM 3353 C C . SER B 1 250 ? 58.625 20.032 212.007 1.00 59.34 250 SER B C 1
ATOM 3354 O O . SER B 1 250 ? 58.826 19.028 212.703 1.00 59.59 250 SER B O 1
ATOM 3357 N N . ILE B 1 251 ? 59.208 20.227 210.828 1.00 58.24 251 ILE B N 1
ATOM 3358 C CA . ILE B 1 251 ? 60.136 19.258 210.266 1.00 57.99 251 ILE B CA 1
ATOM 3359 C C . ILE B 1 251 ? 60.713 19.779 208.946 1.00 58.55 251 ILE B C 1
ATOM 3360 O O . ILE B 1 251 ? 60.025 20.445 208.165 1.00 60.07 251 ILE B O 1
ATOM 3365 N N . ASN B 1 252 ? 61.988 19.478 208.720 1.00 56.83 252 ASN B N 1
ATOM 3366 C CA . ASN B 1 252 ? 62.708 19.886 207.515 1.00 58.40 252 ASN B CA 1
ATOM 3367 C C . ASN B 1 252 ? 62.401 18.925 206.372 1.00 59.20 252 ASN B C 1
ATOM 3368 O O . ASN B 1 252 ? 62.932 17.804 206.327 1.00 62.85 252 ASN B O 1
ATOM 3373 N N . ILE B 1 253 ? 61.552 19.366 205.446 1.00 62.46 253 ILE B N 1
ATOM 3374 C CA . ILE B 1 253 ? 61.164 18.535 204.312 1.00 62.63 253 ILE B CA 1
ATOM 3375 C C . ILE B 1 253 ? 62.354 18.204 203.400 1.00 64.47 253 ILE B C 1
ATOM 3376 O O . ILE B 1 253 ? 62.260 17.320 202.542 1.00 65.76 253 ILE B O 1
ATOM 3381 N N . LYS B 1 254 ? 63.480 18.891 203.591 1.00 66.75 254 LYS B N 1
ATOM 3382 C CA . LYS B 1 254 ? 64.650 18.643 202.751 1.00 67.48 254 LYS B CA 1
ATOM 3383 C C . LYS B 1 254 ? 65.497 17.485 203.257 1.00 68.77 254 LYS B C 1
ATOM 3384 O O . LYS B 1 254 ? 66.311 16.924 202.521 1.00 67.99 254 LYS B O 1
ATOM 3390 N N . ASP B 1 255 ? 65.293 17.118 204.512 1.00 70.66 255 ASP B N 1
ATOM 3391 C CA . ASP B 1 255 ? 66.067 16.045 205.115 1.00 72.72 255 ASP B CA 1
ATOM 3392 C C . ASP B 1 255 ? 65.496 14.656 204.837 1.00 73.88 255 ASP B C 1
ATOM 3393 O O . ASP B 1 255 ? 66.222 13.660 204.876 1.00 74.24 255 ASP B O 1
ATOM 3398 N N . LEU B 1 256 ? 64.198 14.590 204.549 1.00 74.57 256 LEU B N 1
ATOM 3399 C CA . LEU B 1 256 ? 63.556 13.308 204.286 1.00 74.97 256 LEU B CA 1
ATOM 3400 C C . LEU B 1 256 ? 64.039 12.652 203.004 1.00 75.59 256 LEU B C 1
ATOM 3401 O O . LEU B 1 256 ? 63.392 11.754 202.475 1.00 75.85 256 LEU B O 1
ATOM 3406 N N . GLN B 1 257 ? 65.187 13.108 202.517 1.00 76.47 257 GLN B N 1
ATOM 3407 C CA . GLN B 1 257 ? 65.795 12.559 201.312 1.00 77.89 257 GLN B CA 1
ATOM 3408 C C . GLN B 1 257 ? 66.933 11.662 201.770 1.00 78.73 257 GLN B C 1
ATOM 3409 O O . GLN B 1 257 ? 67.509 10.898 200.994 1.00 78.80 257 GLN B O 1
ATOM 3415 N N . ASP B 1 258 ? 67.237 11.768 203.057 1.00 79.40 258 ASP B N 1
ATOM 3416 C CA . ASP B 1 258 ? 68.306 11.003 203.677 1.00 79.71 258 ASP B CA 1
ATOM 3417 C C . ASP B 1 258 ? 67.801 9.642 204.151 1.00 79.11 258 ASP B C 1
ATOM 3418 O O . ASP B 1 258 ? 66.961 9.554 205.048 1.00 78.50 258 ASP B O 1
ATOM 3423 N N . PRO B 1 259 ? 68.308 8.560 203.543 1.00 79.57 259 PRO B N 1
ATOM 3424 C CA . PRO B 1 259 ? 67.920 7.189 203.895 1.00 80.12 259 PRO B CA 1
ATOM 3425 C C . PRO B 1 259 ? 68.402 6.807 205.289 1.00 80.94 259 PRO B C 1
ATOM 3426 O O . PRO B 1 259 ? 68.438 5.632 205.650 1.00 81.01 259 PRO B O 1
ATOM 3430 N N . GLU B 1 260 ? 68.771 7.823 206.062 1.00 81.91 260 GLU B N 1
ATOM 3431 C CA . GLU B 1 260 ? 69.256 7.641 207.424 1.00 82.69 260 GLU B CA 1
ATOM 3432 C C . GLU B 1 260 ? 68.304 8.343 208.383 1.00 82.24 260 GLU B C 1
ATOM 3433 O O . GLU B 1 260 ? 67.647 7.707 209.206 1.00 82.11 260 GLU B O 1
ATOM 3439 N N . LYS B 1 261 ? 68.246 9.665 208.271 1.00 81.62 261 LYS B N 1
ATOM 3440 C CA . LYS B 1 261 ? 67.374 10.465 209.112 1.00 81.19 261 LYS B CA 1
ATOM 3441 C C . LYS B 1 261 ? 65.965 9.931 208.966 1.00 81.41 261 LYS B C 1
ATOM 3442 O O . LYS B 1 261 ? 65.152 10.017 209.886 1.00 81.79 261 LYS B O 1
ATOM 3448 N N . VAL B 1 262 ? 65.685 9.373 207.794 1.00 81.24 262 VAL B N 1
ATOM 3449 C CA . VAL B 1 262 ? 64.371 8.819 207.520 1.00 80.92 262 VAL B CA 1
ATOM 3450 C C . VAL B 1 262 ? 64.066 7.738 208.548 1.00 80.86 262 VAL B C 1
ATOM 3451 O O . VAL B 1 262 ? 63.015 7.758 209.187 1.00 80.61 262 VAL B O 1
ATOM 3455 N N . GLY B 1 263 ? 65.007 6.811 208.715 1.00 80.85 263 GLY B N 1
ATOM 3456 C CA . GLY B 1 263 ? 64.835 5.727 209.664 1.00 80.38 263 GLY B CA 1
ATOM 3457 C C . GLY B 1 263 ? 64.574 6.208 211.077 1.00 80.13 263 GLY B C 1
ATOM 3458 O O . GLY B 1 263 ? 63.599 5.797 211.706 1.00 79.87 263 GLY B O 1
ATOM 3459 N N . LYS B 1 264 ? 65.439 7.078 211.586 1.00 79.55 264 LYS B N 1
ATOM 3460 C CA . LYS B 1 264 ? 65.253 7.588 212.933 1.00 79.53 264 LYS B CA 1
ATOM 3461 C C . LYS B 1 264 ? 63.875 8.211 213.061 1.00 78.79 264 LYS B C 1
ATOM 3462 O O . LYS B 1 264 ? 63.232 8.115 214.104 1.00 78.51 264 LYS B O 1
ATOM 3468 N N . LEU B 1 265 ? 63.418 8.854 211.998 1.00 77.79 265 LEU B N 1
ATOM 3469 C CA . LEU B 1 265 ? 62.105 9.468 212.033 1.00 76.70 265 LEU B CA 1
ATOM 3470 C C . LEU B 1 265 ? 61.066 8.398 212.293 1.00 75.98 265 LEU B C 1
ATOM 3471 O O . LEU B 1 265 ? 60.220 8.537 213.170 1.00 75.85 265 LEU B O 1
ATOM 3476 N N . LEU B 1 266 ? 61.137 7.324 211.519 1.00 75.59 266 LEU B N 1
ATOM 3477 C CA . LEU B 1 266 ? 60.206 6.220 211.667 1.00 74.81 266 LEU B CA 1
ATOM 3478 C C . LEU B 1 266 ? 60.409 5.607 213.037 1.00 74.30 266 LEU B C 1
ATOM 3479 O O . LEU B 1 266 ? 59.465 5.112 213.644 1.00 74.36 266 LEU B O 1
ATOM 3484 N N . GLU B 1 267 ? 61.650 5.640 213.515 1.00 74.48 267 GLU B N 1
ATOM 3485 C CA . GLU B 1 267 ? 61.976 5.105 214.831 1.00 74.01 267 GLU B CA 1
ATOM 3486 C C . GLU B 1 267 ? 60.964 5.658 215.817 1.00 72.56 267 GLU B C 1
ATOM 3487 O O . GLU B 1 267 ? 60.385 4.917 216.601 1.00 71.84 267 GLU B O 1
ATOM 3493 N N . ARG B 1 268 ? 60.741 6.966 215.761 1.00 70.99 268 ARG B N 1
ATOM 3494 C CA . ARG B 1 268 ? 59.790 7.594 216.663 1.00 70.51 268 ARG B CA 1
ATOM 3495 C C . ARG B 1 268 ? 58.390 7.124 216.317 1.00 70.12 268 ARG B C 1
ATOM 3496 O O . ARG B 1 268 ? 57.573 6.879 217.196 1.00 70.85 268 ARG B O 1
ATOM 3504 N N . PHE B 1 269 ? 58.120 6.986 215.026 1.00 69.41 269 PHE B N 1
ATOM 3505 C CA . PHE B 1 269 ? 56.810 6.545 214.565 1.00 68.14 269 PHE B CA 1
ATOM 3506 C C . PHE B 1 269 ? 56.448 5.131 215.018 1.00 68.12 269 PHE B C 1
ATOM 3507 O O . PHE B 1 269 ? 55.480 4.932 215.748 1.00 68.46 269 PHE B O 1
ATOM 3515 N N . THR B 1 270 ? 57.232 4.157 214.572 1.00 67.76 270 THR B N 1
ATOM 3516 C CA . THR B 1 270 ? 57.006 2.751 214.893 1.00 67.74 270 THR B CA 1
ATOM 3517 C C . THR B 1 270 ? 56.784 2.501 216.373 1.00 68.06 270 THR B C 1
ATOM 3518 O O . THR B 1 270 ? 56.206 1.481 216.766 1.00 67.09 270 THR B O 1
ATOM 3522 N N . ILE B 1 271 ? 57.257 3.424 217.200 1.00 68.99 271 ILE B N 1
ATOM 3523 C CA . ILE B 1 271 ? 57.094 3.275 218.638 1.00 69.67 271 ILE B CA 1
ATOM 3524 C C . ILE B 1 271 ? 55.967 4.180 219.105 1.00 69.29 271 ILE B C 1
ATOM 3525 O O . ILE B 1 271 ? 55.291 3.896 220.090 1.00 69.70 271 ILE B O 1
ATOM 3538 N N . TRP B 1 273 ? 53.449 4.577 217.414 1.00 69.79 273 TRP B N 1
ATOM 3539 C CA . TRP B 1 273 ? 52.317 3.750 217.001 1.00 69.92 273 TRP B CA 1
ATOM 3540 C C . TRP B 1 273 ? 52.074 2.583 217.960 1.00 70.78 273 TRP B C 1
ATOM 3541 O O . TRP B 1 273 ? 50.937 2.346 218.364 1.00 71.38 273 TRP B O 1
ATOM 3552 N N . GLU B 1 274 ? 53.140 1.868 218.326 1.00 72.01 274 GLU B N 1
ATOM 3553 C CA . GLU B 1 274 ? 53.030 0.722 219.234 1.00 73.24 274 GLU B CA 1
ATOM 3554 C C . GLU B 1 274 ? 52.343 1.108 220.534 1.00 74.55 274 GLU B C 1
ATOM 3555 O O . GLU B 1 274 ? 52.018 0.253 221.353 1.00 75.32 274 GLU B O 1
ATOM 3569 N N . GLN B 1 276 ? 49.883 4.265 220.646 1.00 75.19 276 GLN B N 1
ATOM 3570 C CA . GLN B 1 276 ? 48.564 4.736 220.239 1.00 74.19 276 GLN B CA 1
ATOM 3571 C C . GLN B 1 276 ? 47.717 3.554 219.752 1.00 73.33 276 GLN B C 1
ATOM 3572 O O . GLN B 1 276 ? 46.488 3.632 219.702 1.00 72.62 276 GLN B O 1
ATOM 3578 N N . ASN B 1 277 ? 48.396 2.461 219.405 1.00 72.21 277 ASN B N 1
ATOM 3579 C CA . ASN B 1 277 ? 47.761 1.227 218.940 1.00 70.42 277 ASN B CA 1
ATOM 3580 C C . ASN B 1 277 ? 48.554 0.064 219.536 1.00 70.02 277 ASN B C 1
ATOM 3581 O O . ASN B 1 277 ? 49.520 -0.421 218.943 1.00 71.07 277 ASN B O 1
ATOM 3586 N N . PRO B 1 278 ? 48.170 -0.363 220.748 1.00 68.71 278 PRO B N 1
ATOM 3587 C CA . PRO B 1 278 ? 48.793 -1.456 221.505 1.00 67.63 278 PRO B CA 1
ATOM 3588 C C . PRO B 1 278 ? 48.721 -2.842 220.862 1.00 67.47 278 PRO B C 1
ATOM 3589 O O . PRO B 1 278 ? 47.981 -3.011 219.872 1.00 66.03 278 PRO B O 1
#

Radius of gyration: 26.78 Å; Cα contacts (8 Å, |Δi|>4): 600; chains: 2; bounding box: 55×57×86 Å

CATH classification: 1.10.3700.10